Protein 1YZ2 (pdb70)

Secondary structure (DSSP, 8-state):
---TTS---SSS---TTS--SSS---

Structure (mmCIF, N/CA/C/O backbone):
data_1YZ2
#
_entry.id   1YZ2
#
loop_
_atom_site.group_PDB
_atom_site.id
_atom_site.type_symbol
_atom_site.label_atom_id
_atom_site.label_alt_id
_atom_site.label_comp_id
_atom_site.label_asym_id
_atom_site.label_entity_id
_atom_site.label_seq_id
_atom_site.pdbx_PDB_ins_code
_atom_site.Cartn_x
_atom_site.Cartn_y
_atom_site.Cartn_z
_atom_site.occupancy
_atom_site.B_iso_or_equiv
_atom_site.auth_seq_id
_atom_site.auth_comp_id
_atom_site.auth_asym_id
_atom_site.auth_atom_id
_atom_site.pdbx_PDB_model_num
ATOM 1 N N . CYS A 1 1 ? -5.620 -4.996 -3.459 1.00 1.63 1 CYS A N 1
ATOM 2 C CA . CYS A 1 1 ? -4.602 -5.974 -2.954 1.00 1.14 1 CYS A CA 1
ATOM 3 C C . CYS A 1 1 ? -3.330 -5.855 -3.791 1.00 1.14 1 CYS A C 1
ATOM 4 O O . CYS A 1 1 ? -3.390 -5.759 -5.000 1.00 1.37 1 CYS A O 1
ATOM 13 N N . LYS A 1 2 ? -2.187 -5.842 -3.162 1.00 0.97 2 LYS A N 1
ATOM 14 C CA . LYS A 1 2 ? -0.915 -5.706 -3.931 1.00 1.09 2 LYS A CA 1
ATOM 15 C C . LYS A 1 2 ? 0.248 -6.369 -3.184 1.00 1.10 2 LYS A C 1
ATOM 16 O O . LYS A 1 2 ? 0.230 -6.501 -1.976 1.00 1.21 2 LYS A O 1
ATOM 35 N N . GLN A 1 3 ? 1.262 -6.780 -3.899 1.00 1.17 3 GLN A N 1
ATOM 36 C CA . GLN A 1 3 ? 2.436 -7.433 -3.241 1.00 1.23 3 GLN A CA 1
ATOM 37 C C . GLN A 1 3 ? 3.328 -6.386 -2.574 1.00 1.12 3 GLN A C 1
ATOM 38 O O . GLN A 1 3 ? 3.370 -5.238 -2.984 1.00 1.06 3 GLN A O 1
ATOM 52 N N . ALA A 1 4 ? 4.048 -6.770 -1.557 1.00 1.15 4 ALA A N 1
ATOM 53 C CA . ALA A 1 4 ? 4.947 -5.799 -0.871 1.00 1.12 4 ALA A CA 1
ATOM 54 C C . ALA A 1 4 ? 5.959 -5.232 -1.874 1.00 1.20 4 ALA A C 1
ATOM 55 O O . ALA A 1 4 ? 6.674 -5.960 -2.538 1.00 1.40 4 ALA A O 1
ATOM 62 N N . GLY A 1 5 ? 5.998 -3.933 -1.999 1.00 1.06 5 GLY A N 1
ATOM 63 C CA . GLY A 1 5 ? 6.928 -3.291 -2.975 1.00 1.13 5 GLY A CA 1
ATOM 64 C C . GLY A 1 5 ? 6.109 -2.632 -4.088 1.00 1.05 5 GLY A C 1
ATOM 65 O O . GLY A 1 5 ? 6.541 -1.671 -4.694 1.00 1.06 5 GLY A O 1
ATOM 69 N N . GLU A 1 6 ? 4.931 -3.144 -4.366 1.00 1.04 6 GLU A N 1
ATOM 70 C CA . GLU A 1 6 ? 4.084 -2.552 -5.442 1.00 1.05 6 GLU A CA 1
ATOM 71 C C . GLU A 1 6 ? 3.736 -1.089 -5.120 1.00 0.86 6 GLU A C 1
ATOM 72 O O . GLU A 1 6 ? 3.731 -0.673 -3.973 1.00 0.78 6 GLU A O 1
ATOM 84 N N . SER A 1 7 ? 3.442 -0.314 -6.134 1.00 0.88 7 SER A N 1
ATOM 85 C CA . SER A 1 7 ? 3.091 1.133 -5.933 1.00 0.76 7 SER A CA 1
ATOM 86 C C . SER A 1 7 ? 1.926 1.306 -4.949 1.00 0.66 7 SER A C 1
ATOM 87 O O . SER A 1 7 ? 1.143 0.401 -4.720 1.00 0.75 7 SER A O 1
ATOM 95 N N . CYS A 1 8 ? 1.805 2.473 -4.367 1.00 0.55 8 CYS A N 1
ATOM 96 C CA . CYS A 1 8 ? 0.697 2.716 -3.394 1.00 0.53 8 CYS A CA 1
ATOM 97 C C . CYS A 1 8 ? 0.669 4.182 -2.952 1.00 0.56 8 CYS A C 1
ATOM 98 O O . CYS A 1 8 ? 1.682 4.858 -2.943 1.00 0.56 8 CYS A O 1
ATOM 105 N N . ASP A 1 9 ? -0.480 4.669 -2.575 1.00 0.72 9 ASP A N 1
ATOM 106 C CA . ASP A 1 9 ? -0.587 6.084 -2.116 1.00 0.87 9 ASP A CA 1
ATOM 107 C C . ASP A 1 9 ? -0.798 6.115 -0.592 1.00 0.88 9 ASP A C 1
ATOM 108 O O . ASP A 1 9 ? -0.899 5.088 0.052 1.00 0.83 9 ASP A O 1
ATOM 117 N N . ILE A 1 10 ? -0.874 7.284 -0.011 1.00 1.03 10 ILE A N 1
ATOM 118 C CA . ILE A 1 10 ? -1.091 7.370 1.471 1.00 1.11 10 ILE A CA 1
ATOM 119 C C . ILE A 1 10 ? -2.570 7.101 1.773 1.00 1.21 10 ILE A C 1
ATOM 120 O O . ILE A 1 10 ? -2.929 6.087 2.343 1.00 1.17 10 ILE A O 1
ATOM 136 N N . PHE A 1 11 ? -3.426 8.000 1.362 1.00 1.38 11 PHE A N 1
ATOM 137 C CA . PHE A 1 11 ? -4.900 7.820 1.574 1.00 1.50 11 PHE A CA 1
ATOM 138 C C . PHE A 1 11 ? -5.385 6.592 0.791 1.00 1.37 11 PHE A C 1
ATOM 139 O O . PHE A 1 11 ? -6.231 5.842 1.240 1.00 1.39 11 PHE A O 1
ATOM 156 N N . SER A 1 12 ? -4.840 6.394 -0.377 1.00 1.28 12 SER A N 1
ATOM 157 C CA . SER A 1 12 ? -5.230 5.233 -1.230 1.00 1.21 12 SER A CA 1
ATOM 158 C C . SER A 1 12 ? -4.232 4.082 -1.027 1.00 0.97 12 SER A C 1
ATOM 159 O O . SER A 1 12 ? -3.176 4.032 -1.633 1.00 0.94 12 SER A O 1
ATOM 167 N N . GLN A 1 13 ? -4.558 3.160 -0.158 1.00 0.83 13 GLN A N 1
ATOM 168 C CA . GLN A 1 13 ? -3.630 2.012 0.113 1.00 0.61 13 GLN A CA 1
ATOM 169 C C . GLN A 1 13 ? -3.876 0.874 -0.891 1.00 0.61 13 GLN A C 1
ATOM 170 O O . GLN A 1 13 ? -5.004 0.571 -1.230 1.00 0.78 13 GLN A O 1
ATOM 184 N N . ASN A 1 14 ? -2.832 0.229 -1.361 1.00 0.50 14 ASN A N 1
ATOM 185 C CA . ASN A 1 14 ? -3.019 -0.896 -2.331 1.00 0.64 14 ASN A CA 1
ATOM 186 C C . ASN A 1 14 ? -2.961 -2.247 -1.592 1.00 0.60 14 ASN A C 1
ATOM 187 O O . ASN A 1 14 ? -3.356 -3.271 -2.120 1.00 0.79 14 ASN A O 1
ATOM 198 N N . CYS A 1 15 ? -2.483 -2.246 -0.366 1.00 0.40 15 CYS A N 1
ATOM 199 C CA . CYS A 1 15 ? -2.401 -3.513 0.427 1.00 0.37 15 CYS A CA 1
ATOM 200 C C . CYS A 1 15 ? -3.706 -3.723 1.214 1.00 0.37 15 CYS A C 1
ATOM 201 O O . CYS A 1 15 ? -3.961 -3.031 2.182 1.00 0.39 15 CYS A O 1
ATOM 208 N N . CYS A 1 16 ? -4.523 -4.676 0.817 1.00 0.51 16 CYS A N 1
ATOM 209 C CA . CYS A 1 16 ? -5.812 -4.934 1.545 1.00 0.60 16 CYS A CA 1
ATOM 210 C C . CYS A 1 16 ? -5.555 -5.103 3.038 1.00 0.48 16 CYS A C 1
ATOM 211 O O . CYS A 1 16 ? -6.268 -4.572 3.863 1.00 0.66 16 CYS A O 1
ATOM 218 N N . VAL A 1 17 ? -4.527 -5.825 3.381 1.00 0.33 17 VAL A N 1
ATOM 219 C CA . VAL A 1 17 ? -4.199 -6.023 4.828 1.00 0.40 17 VAL A CA 1
ATOM 220 C C . VAL A 1 17 ? -2.724 -5.681 5.084 1.00 0.46 17 VAL A C 1
ATOM 221 O O . VAL A 1 17 ? -2.000 -6.431 5.713 1.00 0.60 17 VAL A O 1
ATOM 234 N N . GLY A 1 18 ? -2.276 -4.547 4.605 1.00 0.48 18 GLY A N 1
ATOM 235 C CA . GLY A 1 18 ? -0.845 -4.158 4.825 1.00 0.67 18 GLY A CA 1
ATOM 236 C C . GLY A 1 18 ? -0.721 -2.638 4.943 1.00 0.71 18 GLY A C 1
ATOM 237 O O . GLY A 1 18 ? -1.231 -1.904 4.119 1.00 0.71 18 GLY A O 1
ATOM 241 N N . THR A 1 19 ? -0.036 -2.162 5.954 1.00 0.85 19 THR A N 1
ATOM 242 C CA . THR A 1 19 ? 0.146 -0.682 6.134 1.00 0.95 19 THR A CA 1
ATOM 243 C C . THR A 1 19 ? 0.748 -0.076 4.863 1.00 0.77 19 THR A C 1
ATOM 244 O O . THR A 1 19 ? 1.772 -0.522 4.383 1.00 0.80 19 THR A O 1
ATOM 255 N N . CYS A 1 20 ? 0.108 0.915 4.293 1.00 0.69 20 CYS A N 1
ATOM 256 C CA . CYS A 1 20 ? 0.644 1.511 3.028 1.00 0.52 20 CYS A CA 1
ATOM 257 C C . CYS A 1 20 ? 0.953 3.012 3.156 1.00 0.65 20 CYS A C 1
ATOM 258 O O . CYS A 1 20 ? 1.090 3.683 2.154 1.00 0.62 20 CYS A O 1
ATOM 265 N N . ALA A 1 21 ? 1.064 3.537 4.364 1.00 0.84 21 ALA A N 1
ATOM 266 C CA . ALA A 1 21 ? 1.360 5.011 4.565 1.00 0.99 21 ALA A CA 1
ATOM 267 C C . ALA A 1 21 ? 2.102 5.620 3.357 1.00 0.92 21 ALA A C 1
ATOM 268 O O . ALA A 1 21 ? 1.619 6.538 2.723 1.00 0.96 21 ALA A O 1
ATOM 275 N N . PHE A 1 22 ? 3.259 5.099 3.034 1.00 0.84 22 PHE A N 1
ATOM 276 C CA . PHE A 1 22 ? 4.029 5.619 1.857 1.00 0.77 22 PHE A CA 1
ATOM 277 C C . PHE A 1 22 ? 4.608 4.454 1.030 1.00 0.57 22 PHE A C 1
ATOM 278 O O . PHE A 1 22 ? 5.456 4.649 0.181 1.00 0.54 22 PHE A O 1
ATOM 295 N N . ILE A 1 23 ? 4.144 3.242 1.270 1.00 0.52 23 ILE A N 1
ATOM 296 C CA . ILE A 1 23 ? 4.652 2.045 0.503 1.00 0.45 23 ILE A CA 1
ATOM 297 C C . ILE A 1 23 ? 3.778 0.821 0.814 1.00 0.43 23 ILE A C 1
ATOM 298 O O . ILE A 1 23 ? 3.290 0.670 1.915 1.00 0.53 23 ILE A O 1
ATOM 314 N N . CYS A 1 24 ? 3.581 -0.053 -0.143 1.00 0.42 24 CYS A N 1
ATOM 315 C CA . CYS A 1 24 ? 2.725 -1.265 0.107 1.00 0.47 24 CYS A CA 1
ATOM 316 C C . CYS A 1 24 ? 3.578 -2.485 0.486 1.00 0.64 24 CYS A C 1
ATOM 317 O O . CYS A 1 24 ? 4.506 -2.846 -0.216 1.00 0.75 24 CYS A O 1
ATOM 324 N N . ILE A 1 25 ? 3.259 -3.125 1.590 1.00 0.68 25 ILE A N 1
ATOM 325 C CA . ILE A 1 25 ? 4.035 -4.332 2.030 1.00 0.86 25 ILE A CA 1
ATOM 326 C C . ILE A 1 25 ? 3.088 -5.543 2.212 1.00 0.83 25 ILE A C 1
ATOM 327 O O . ILE A 1 25 ? 3.030 -6.152 3.264 1.00 0.91 25 ILE A O 1
ATOM 343 N N . GLU A 1 26 ? 2.347 -5.891 1.189 1.00 0.80 26 GLU A N 1
ATOM 344 C CA . GLU A 1 26 ? 1.405 -7.053 1.291 1.00 0.80 26 GLU A CA 1
ATOM 345 C C . GLU A 1 26 ? 1.731 -8.098 0.216 1.00 0.93 26 GLU A C 1
ATOM 346 O O . GLU A 1 26 ? 2.867 -8.553 0.088 1.00 1.20 26 GLU A O 1
ATOM 361 N N . CYS A 1 1 ? -5.295 -3.041 -4.218 1.00 0.40 1 CYS A N 2
ATOM 362 C CA . CYS A 1 1 ? -4.920 -4.282 -3.462 1.00 0.35 1 CYS A CA 2
ATOM 363 C C . CYS A 1 1 ? -3.961 -5.139 -4.297 1.00 0.38 1 CYS A C 2
ATOM 364 O O . CYS A 1 1 ? -4.366 -5.797 -5.237 1.00 0.49 1 CYS A O 2
ATOM 373 N N . LYS A 1 2 ? -2.694 -5.133 -3.961 1.00 0.34 2 LYS A N 2
ATOM 374 C CA . LYS A 1 2 ? -1.702 -5.944 -4.734 1.00 0.39 2 LYS A CA 2
ATOM 375 C C . LYS A 1 2 ? -0.647 -6.553 -3.798 1.00 0.38 2 LYS A C 2
ATOM 376 O O . LYS A 1 2 ? -0.857 -6.674 -2.607 1.00 0.41 2 LYS A O 2
ATOM 395 N N . GLN A 1 3 ? 0.475 -6.955 -4.335 1.00 0.40 3 GLN A N 2
ATOM 396 C CA . GLN A 1 3 ? 1.541 -7.578 -3.486 1.00 0.42 3 GLN A CA 2
ATOM 397 C C . GLN A 1 3 ? 2.354 -6.518 -2.721 1.00 0.36 3 GLN A C 2
ATOM 398 O O . GLN A 1 3 ? 2.468 -5.375 -3.133 1.00 0.33 3 GLN A O 2
ATOM 412 N N . ALA A 1 4 ? 2.922 -6.903 -1.604 1.00 0.41 4 ALA A N 2
ATOM 413 C CA . ALA A 1 4 ? 3.737 -5.949 -0.785 1.00 0.41 4 ALA A CA 2
ATOM 414 C C . ALA A 1 4 ? 4.932 -5.413 -1.589 1.00 0.42 4 ALA A C 2
ATOM 415 O O . ALA A 1 4 ? 5.550 -6.130 -2.355 1.00 0.49 4 ALA A O 2
ATOM 422 N N . GLY A 1 5 ? 5.266 -4.157 -1.408 1.00 0.41 5 GLY A N 2
ATOM 423 C CA . GLY A 1 5 ? 6.428 -3.564 -2.149 1.00 0.44 5 GLY A CA 2
ATOM 424 C C . GLY A 1 5 ? 5.972 -2.928 -3.471 1.00 0.36 5 GLY A C 2
ATOM 425 O O . GLY A 1 5 ? 6.717 -2.192 -4.090 1.00 0.42 5 GLY A O 2
ATOM 429 N N . GLU A 1 6 ? 4.765 -3.200 -3.916 1.00 0.30 6 GLU A N 2
ATOM 430 C CA . GLU A 1 6 ? 4.284 -2.602 -5.196 1.00 0.27 6 GLU A CA 2
ATOM 431 C C . GLU A 1 6 ? 3.963 -1.108 -5.014 1.00 0.22 6 GLU A C 2
ATOM 432 O O . GLU A 1 6 ? 4.124 -0.551 -3.941 1.00 0.30 6 GLU A O 2
ATOM 444 N N . SER A 1 7 ? 3.505 -0.458 -6.056 1.00 0.23 7 SER A N 2
ATOM 445 C CA . SER A 1 7 ? 3.169 1.001 -5.954 1.00 0.23 7 SER A CA 2
ATOM 446 C C . SER A 1 7 ? 1.981 1.217 -5.008 1.00 0.22 7 SER A C 2
ATOM 447 O O . SER A 1 7 ? 1.125 0.362 -4.862 1.00 0.30 7 SER A O 2
ATOM 455 N N . CYS A 1 8 ? 1.918 2.356 -4.364 1.00 0.24 8 CYS A N 2
ATOM 456 C CA . CYS A 1 8 ? 0.782 2.627 -3.424 1.00 0.26 8 CYS A CA 2
ATOM 457 C C . CYS A 1 8 ? 0.784 4.090 -2.971 1.00 0.29 8 CYS A C 2
ATOM 458 O O . CYS A 1 8 ? 1.807 4.749 -2.966 1.00 0.38 8 CYS A O 2
ATOM 465 N N . ASP A 1 9 ? -0.356 4.593 -2.582 1.00 0.31 9 ASP A N 2
ATOM 466 C CA . ASP A 1 9 ? -0.442 6.008 -2.120 1.00 0.38 9 ASP A CA 2
ATOM 467 C C . ASP A 1 9 ? -0.734 6.048 -0.608 1.00 0.37 9 ASP A C 2
ATOM 468 O O . ASP A 1 9 ? -0.721 5.034 0.066 1.00 0.37 9 ASP A O 2
ATOM 477 N N . ILE A 1 10 ? -1.012 7.211 -0.078 1.00 0.43 10 ILE A N 2
ATOM 478 C CA . ILE A 1 10 ? -1.322 7.313 1.385 1.00 0.45 10 ILE A CA 2
ATOM 479 C C . ILE A 1 10 ? -2.806 6.986 1.596 1.00 0.43 10 ILE A C 2
ATOM 480 O O . ILE A 1 10 ? -3.156 5.939 2.110 1.00 0.44 10 ILE A O 2
ATOM 496 N N . PHE A 1 11 ? -3.675 7.863 1.162 1.00 0.46 11 PHE A N 2
ATOM 497 C CA . PHE A 1 11 ? -5.152 7.614 1.281 1.00 0.51 11 PHE A CA 2
ATOM 498 C C . PHE A 1 11 ? -5.520 6.349 0.493 1.00 0.46 11 PHE A C 2
ATOM 499 O O . PHE A 1 11 ? -6.363 5.569 0.890 1.00 0.51 11 PHE A O 2
ATOM 516 N N . SER A 1 12 ? -4.871 6.155 -0.624 1.00 0.42 12 SER A N 2
ATOM 517 C CA . SER A 1 12 ? -5.131 4.957 -1.479 1.00 0.40 12 SER A CA 2
ATOM 518 C C . SER A 1 12 ? -4.087 3.873 -1.166 1.00 0.30 12 SER A C 2
ATOM 519 O O . SER A 1 12 ? -2.939 3.971 -1.557 1.00 0.38 12 SER A O 2
ATOM 527 N N . GLN A 1 13 ? -4.468 2.852 -0.438 1.00 0.26 13 GLN A N 2
ATOM 528 C CA . GLN A 1 13 ? -3.485 1.775 -0.073 1.00 0.23 13 GLN A CA 2
ATOM 529 C C . GLN A 1 13 ? -3.623 0.558 -1.005 1.00 0.22 13 GLN A C 2
ATOM 530 O O . GLN A 1 13 ? -4.711 0.201 -1.416 1.00 0.32 13 GLN A O 2
ATOM 544 N N . ASN A 1 14 ? -2.529 -0.094 -1.327 1.00 0.20 14 ASN A N 2
ATOM 545 C CA . ASN A 1 14 ? -2.606 -1.292 -2.214 1.00 0.23 14 ASN A CA 2
ATOM 546 C C . ASN A 1 14 ? -2.333 -2.580 -1.415 1.00 0.22 14 ASN A C 2
ATOM 547 O O . ASN A 1 14 ? -2.440 -3.669 -1.942 1.00 0.35 14 ASN A O 2
ATOM 558 N N . CYS A 1 15 ? -1.992 -2.468 -0.153 1.00 0.22 15 CYS A N 2
ATOM 559 C CA . CYS A 1 15 ? -1.726 -3.697 0.665 1.00 0.25 15 CYS A CA 2
ATOM 560 C C . CYS A 1 15 ? -3.029 -4.164 1.327 1.00 0.27 15 CYS A C 2
ATOM 561 O O . CYS A 1 15 ? -3.473 -3.587 2.302 1.00 0.31 15 CYS A O 2
ATOM 568 N N . CYS A 1 16 ? -3.640 -5.208 0.808 1.00 0.32 16 CYS A N 2
ATOM 569 C CA . CYS A 1 16 ? -4.922 -5.719 1.402 1.00 0.39 16 CYS A CA 2
ATOM 570 C C . CYS A 1 16 ? -4.781 -5.907 2.914 1.00 0.43 16 CYS A C 2
ATOM 571 O O . CYS A 1 16 ? -5.729 -5.749 3.655 1.00 0.49 16 CYS A O 2
ATOM 578 N N . VAL A 1 17 ? -3.602 -6.235 3.373 1.00 0.45 17 VAL A N 2
ATOM 579 C CA . VAL A 1 17 ? -3.396 -6.426 4.846 1.00 0.53 17 VAL A CA 2
ATOM 580 C C . VAL A 1 17 ? -2.032 -5.871 5.280 1.00 0.50 17 VAL A C 2
ATOM 581 O O . VAL A 1 17 ? -1.275 -6.525 5.971 1.00 0.57 17 VAL A O 2
ATOM 594 N N . GLY A 1 18 ? -1.716 -4.664 4.882 1.00 0.42 18 GLY A N 2
ATOM 595 C CA . GLY A 1 18 ? -0.397 -4.070 5.278 1.00 0.43 18 GLY A CA 2
ATOM 596 C C . GLY A 1 18 ? -0.470 -2.542 5.277 1.00 0.41 18 GLY A C 2
ATOM 597 O O . GLY A 1 18 ? -1.175 -1.946 4.485 1.00 0.43 18 GLY A O 2
ATOM 601 N N . THR A 1 19 ? 0.262 -1.903 6.157 1.00 0.46 19 THR A N 2
ATOM 602 C CA . THR A 1 19 ? 0.251 -0.404 6.212 1.00 0.47 19 THR A CA 2
ATOM 603 C C . THR A 1 19 ? 0.832 0.169 4.914 1.00 0.42 19 THR A C 2
ATOM 604 O O . THR A 1 19 ? 1.872 -0.256 4.448 1.00 0.54 19 THR A O 2
ATOM 615 N N . CYS A 1 20 ? 0.163 1.122 4.318 1.00 0.38 20 CYS A N 2
ATOM 616 C CA . CYS A 1 20 ? 0.679 1.707 3.038 1.00 0.36 20 CYS A CA 2
ATOM 617 C C . CYS A 1 20 ? 0.987 3.209 3.169 1.00 0.41 20 CYS A C 2
ATOM 618 O O . CYS A 1 20 ? 1.237 3.857 2.174 1.00 0.43 20 CYS A O 2
ATOM 625 N N . ALA A 1 21 ? 0.969 3.756 4.377 1.00 0.48 21 ALA A N 2
ATOM 626 C CA . ALA A 1 21 ? 1.252 5.231 4.596 1.00 0.56 21 ALA A CA 2
ATOM 627 C C . ALA A 1 21 ? 1.995 5.866 3.406 1.00 0.52 21 ALA A C 2
ATOM 628 O O . ALA A 1 21 ? 1.482 6.747 2.743 1.00 0.55 21 ALA A O 2
ATOM 635 N N . PHE A 1 22 ? 3.191 5.414 3.135 1.00 0.51 22 PHE A N 2
ATOM 636 C CA . PHE A 1 22 ? 3.971 5.961 1.981 1.00 0.52 22 PHE A CA 2
ATOM 637 C C . PHE A 1 22 ? 4.523 4.817 1.104 1.00 0.44 22 PHE A C 2
ATOM 638 O O . PHE A 1 22 ? 5.239 5.048 0.150 1.00 0.45 22 PHE A O 2
ATOM 655 N N . ILE A 1 23 ? 4.184 3.587 1.422 1.00 0.42 23 ILE A N 2
ATOM 656 C CA . ILE A 1 23 ? 4.671 2.412 0.617 1.00 0.36 23 ILE A CA 2
ATOM 657 C C . ILE A 1 23 ? 3.838 1.181 0.979 1.00 0.35 23 ILE A C 2
ATOM 658 O O . ILE A 1 23 ? 3.445 1.008 2.116 1.00 0.42 23 ILE A O 2
ATOM 674 N N . CYS A 1 24 ? 3.563 0.323 0.032 1.00 0.30 24 CYS A N 2
ATOM 675 C CA . CYS A 1 24 ? 2.744 -0.895 0.341 1.00 0.30 24 CYS A CA 2
ATOM 676 C C . CYS A 1 24 ? 3.590 -1.959 1.055 1.00 0.41 24 CYS A C 2
ATOM 677 O O . CYS A 1 24 ? 4.169 -2.831 0.432 1.00 0.45 24 CYS A O 2
ATOM 684 N N . ILE A 1 25 ? 3.647 -1.895 2.365 1.00 0.54 25 ILE A N 2
ATOM 685 C CA . ILE A 1 25 ? 4.438 -2.900 3.145 1.00 0.68 25 ILE A CA 2
ATOM 686 C C . ILE A 1 25 ? 3.485 -3.879 3.852 1.00 0.59 25 ILE A C 2
ATOM 687 O O . ILE A 1 25 ? 2.725 -3.501 4.727 1.00 0.58 25 ILE A O 2
ATOM 703 N N . GLU A 1 26 ? 3.522 -5.131 3.479 1.00 0.60 26 GLU A N 2
ATOM 704 C CA . GLU A 1 26 ? 2.622 -6.141 4.123 1.00 0.56 26 GLU A CA 2
ATOM 705 C C . GLU A 1 26 ? 3.440 -7.180 4.902 1.00 0.71 26 GLU A C 2
ATOM 706 O O . GLU A 1 26 ? 4.663 -7.246 4.791 1.00 1.25 26 GLU A O 2
ATOM 721 N N . CYS A 1 1 ? -5.961 -3.381 -3.977 1.00 0.97 1 CYS A N 3
ATOM 722 C CA . CYS A 1 1 ? -4.979 -4.352 -3.396 1.00 0.88 1 CYS A CA 3
ATOM 723 C C . CYS A 1 1 ? -3.779 -4.516 -4.334 1.00 0.74 1 CYS A C 3
ATOM 724 O O . CYS A 1 1 ? -3.940 -4.789 -5.507 1.00 0.83 1 CYS A O 3
ATOM 733 N N . LYS A 1 2 ? -2.582 -4.354 -3.829 1.00 0.58 2 LYS A N 3
ATOM 734 C CA . LYS A 1 2 ? -1.368 -4.505 -4.693 1.00 0.46 2 LYS A CA 3
ATOM 735 C C . LYS A 1 2 ? -0.352 -5.437 -4.019 1.00 0.43 2 LYS A C 3
ATOM 736 O O . LYS A 1 2 ? -0.536 -5.857 -2.892 1.00 0.56 2 LYS A O 3
ATOM 755 N N . GLN A 1 3 ? 0.716 -5.765 -4.698 1.00 0.39 3 GLN A N 3
ATOM 756 C CA . GLN A 1 3 ? 1.737 -6.674 -4.088 1.00 0.47 3 GLN A CA 3
ATOM 757 C C . GLN A 1 3 ? 2.646 -5.899 -3.123 1.00 0.47 3 GLN A C 3
ATOM 758 O O . GLN A 1 3 ? 2.879 -4.711 -3.283 1.00 0.44 3 GLN A O 3
ATOM 772 N N . ALA A 1 4 ? 3.167 -6.565 -2.124 1.00 0.63 4 ALA A N 3
ATOM 773 C CA . ALA A 1 4 ? 4.070 -5.878 -1.149 1.00 0.73 4 ALA A CA 3
ATOM 774 C C . ALA A 1 4 ? 5.279 -5.284 -1.882 1.00 0.76 4 ALA A C 3
ATOM 775 O O . ALA A 1 4 ? 5.965 -5.968 -2.618 1.00 0.85 4 ALA A O 3
ATOM 782 N N . GLY A 1 5 ? 5.538 -4.016 -1.692 1.00 0.76 5 GLY A N 3
ATOM 783 C CA . GLY A 1 5 ? 6.699 -3.370 -2.384 1.00 0.89 5 GLY A CA 3
ATOM 784 C C . GLY A 1 5 ? 6.402 -3.169 -3.879 1.00 0.80 5 GLY A C 3
ATOM 785 O O . GLY A 1 5 ? 7.271 -2.783 -4.635 1.00 0.91 5 GLY A O 3
ATOM 789 N N . GLU A 1 6 ? 5.190 -3.422 -4.315 1.00 0.66 6 GLU A N 3
ATOM 790 C CA . GLU A 1 6 ? 4.857 -3.245 -5.754 1.00 0.61 6 GLU A CA 3
ATOM 791 C C . GLU A 1 6 ? 4.459 -1.791 -6.031 1.00 0.70 6 GLU A C 3
ATOM 792 O O . GLU A 1 6 ? 5.118 -1.090 -6.779 1.00 0.93 6 GLU A O 3
ATOM 804 N N . SER A 1 7 ? 3.392 -1.329 -5.428 1.00 0.57 7 SER A N 3
ATOM 805 C CA . SER A 1 7 ? 2.945 0.089 -5.644 1.00 0.70 7 SER A CA 3
ATOM 806 C C . SER A 1 7 ? 1.781 0.439 -4.705 1.00 0.59 7 SER A C 3
ATOM 807 O O . SER A 1 7 ? 0.935 -0.387 -4.414 1.00 0.62 7 SER A O 3
ATOM 815 N N . CYS A 1 8 ? 1.732 1.661 -4.234 1.00 0.53 8 CYS A N 3
ATOM 816 C CA . CYS A 1 8 ? 0.624 2.084 -3.313 1.00 0.45 8 CYS A CA 3
ATOM 817 C C . CYS A 1 8 ? 0.697 3.592 -3.053 1.00 0.44 8 CYS A C 3
ATOM 818 O O . CYS A 1 8 ? 1.750 4.192 -3.153 1.00 0.52 8 CYS A O 3
ATOM 825 N N . ASP A 1 9 ? -0.407 4.201 -2.713 1.00 0.45 9 ASP A N 3
ATOM 826 C CA . ASP A 1 9 ? -0.402 5.670 -2.443 1.00 0.52 9 ASP A CA 3
ATOM 827 C C . ASP A 1 9 ? -0.630 5.936 -0.946 1.00 0.50 9 ASP A C 3
ATOM 828 O O . ASP A 1 9 ? -0.772 5.020 -0.155 1.00 0.57 9 ASP A O 3
ATOM 837 N N . ILE A 1 10 ? -0.680 7.183 -0.556 1.00 0.51 10 ILE A N 3
ATOM 838 C CA . ILE A 1 10 ? -0.915 7.515 0.888 1.00 0.52 10 ILE A CA 3
ATOM 839 C C . ILE A 1 10 ? -2.412 7.382 1.193 1.00 0.53 10 ILE A C 3
ATOM 840 O O . ILE A 1 10 ? -2.834 6.530 1.951 1.00 0.51 10 ILE A O 3
ATOM 856 N N . PHE A 1 11 ? -3.209 8.207 0.573 1.00 0.66 11 PHE A N 3
ATOM 857 C CA . PHE A 1 11 ? -4.697 8.142 0.765 1.00 0.74 11 PHE A CA 3
ATOM 858 C C . PHE A 1 11 ? -5.229 6.838 0.153 1.00 0.70 11 PHE A C 3
ATOM 859 O O . PHE A 1 11 ? -6.121 6.201 0.679 1.00 0.78 11 PHE A O 3
ATOM 876 N N . SER A 1 12 ? -4.667 6.449 -0.959 1.00 0.64 12 SER A N 3
ATOM 877 C CA . SER A 1 12 ? -5.093 5.194 -1.646 1.00 0.65 12 SER A CA 3
ATOM 878 C C . SER A 1 12 ? -4.188 4.030 -1.207 1.00 0.54 12 SER A C 3
ATOM 879 O O . SER A 1 12 ? -3.165 3.751 -1.809 1.00 0.59 12 SER A O 3
ATOM 887 N N . GLN A 1 13 ? -4.558 3.357 -0.148 1.00 0.49 13 GLN A N 3
ATOM 888 C CA . GLN A 1 13 ? -3.725 2.212 0.357 1.00 0.43 13 GLN A CA 3
ATOM 889 C C . GLN A 1 13 ? -4.094 0.922 -0.398 1.00 0.46 13 GLN A C 3
ATOM 890 O O . GLN A 1 13 ? -5.254 0.663 -0.664 1.00 0.59 13 GLN A O 3
ATOM 904 N N . ASN A 1 14 ? -3.121 0.114 -0.757 1.00 0.45 14 ASN A N 3
ATOM 905 C CA . ASN A 1 14 ? -3.436 -1.142 -1.509 1.00 0.54 14 ASN A CA 3
ATOM 906 C C . ASN A 1 14 ? -2.826 -2.392 -0.838 1.00 0.52 14 ASN A C 3
ATOM 907 O O . ASN A 1 14 ? -2.768 -3.449 -1.438 1.00 0.63 14 ASN A O 3
ATOM 918 N N . CYS A 1 15 ? -2.399 -2.296 0.400 1.00 0.53 15 CYS A N 3
ATOM 919 C CA . CYS A 1 15 ? -1.827 -3.513 1.088 1.00 0.60 15 CYS A CA 3
ATOM 920 C C . CYS A 1 15 ? -2.986 -4.415 1.543 1.00 0.79 15 CYS A C 3
ATOM 921 O O . CYS A 1 15 ? -3.665 -4.111 2.506 1.00 0.90 15 CYS A O 3
ATOM 928 N N . CYS A 1 16 ? -3.221 -5.515 0.855 1.00 0.86 16 CYS A N 3
ATOM 929 C CA . CYS A 1 16 ? -4.353 -6.437 1.224 1.00 1.07 16 CYS A CA 3
ATOM 930 C C . CYS A 1 16 ? -4.377 -6.711 2.725 1.00 1.20 16 CYS A C 3
ATOM 931 O O . CYS A 1 16 ? -5.426 -6.784 3.334 1.00 1.35 16 CYS A O 3
ATOM 938 N N . VAL A 1 17 ? -3.230 -6.851 3.319 1.00 1.18 17 VAL A N 3
ATOM 939 C CA . VAL A 1 17 ? -3.166 -7.112 4.794 1.00 1.33 17 VAL A CA 3
ATOM 940 C C . VAL A 1 17 ? -1.991 -6.350 5.417 1.00 1.25 17 VAL A C 3
ATOM 941 O O . VAL A 1 17 ? -1.179 -6.913 6.129 1.00 1.37 17 VAL A O 3
ATOM 954 N N . GLY A 1 18 ? -1.889 -5.069 5.153 1.00 1.08 18 GLY A N 3
ATOM 955 C CA . GLY A 1 18 ? -0.755 -4.282 5.735 1.00 1.02 18 GLY A CA 3
ATOM 956 C C . GLY A 1 18 ? -1.016 -2.775 5.629 1.00 0.85 18 GLY A C 3
ATOM 957 O O . GLY A 1 18 ? -1.913 -2.332 4.937 1.00 0.81 18 GLY A O 3
ATOM 961 N N . THR A 1 19 ? -0.220 -1.985 6.306 1.00 0.84 19 THR A N 3
ATOM 962 C CA . THR A 1 19 ? -0.392 -0.493 6.249 1.00 0.68 19 THR A CA 3
ATOM 963 C C . THR A 1 19 ? 0.258 0.068 4.975 1.00 0.53 19 THR A C 3
ATOM 964 O O . THR A 1 19 ? 1.082 -0.579 4.356 1.00 0.66 19 THR A O 3
ATOM 975 N N . CYS A 1 20 ? -0.115 1.256 4.565 1.00 0.35 20 CYS A N 3
ATOM 976 C CA . CYS A 1 20 ? 0.483 1.827 3.311 1.00 0.25 20 CYS A CA 3
ATOM 977 C C . CYS A 1 20 ? 0.823 3.325 3.441 1.00 0.23 20 CYS A C 3
ATOM 978 O O . CYS A 1 20 ? 0.964 3.990 2.437 1.00 0.30 20 CYS A O 3
ATOM 985 N N . ALA A 1 21 ? 0.959 3.850 4.651 1.00 0.27 21 ALA A N 3
ATOM 986 C CA . ALA A 1 21 ? 1.287 5.317 4.851 1.00 0.37 21 ALA A CA 3
ATOM 987 C C . ALA A 1 21 ? 1.938 5.933 3.598 1.00 0.46 21 ALA A C 3
ATOM 988 O O . ALA A 1 21 ? 1.393 6.827 2.981 1.00 0.57 21 ALA A O 3
ATOM 995 N N . PHE A 1 22 ? 3.087 5.439 3.215 1.00 0.51 22 PHE A N 3
ATOM 996 C CA . PHE A 1 22 ? 3.774 5.957 1.988 1.00 0.68 22 PHE A CA 3
ATOM 997 C C . PHE A 1 22 ? 4.324 4.790 1.141 1.00 0.75 22 PHE A C 3
ATOM 998 O O . PHE A 1 22 ? 5.078 4.993 0.211 1.00 0.99 22 PHE A O 3
ATOM 1015 N N . ILE A 1 23 ? 3.946 3.569 1.462 1.00 0.61 23 ILE A N 3
ATOM 1016 C CA . ILE A 1 23 ? 4.437 2.366 0.694 1.00 0.72 23 ILE A CA 3
ATOM 1017 C C . ILE A 1 23 ? 3.655 1.122 1.148 1.00 0.58 23 ILE A C 3
ATOM 1018 O O . ILE A 1 23 ? 3.269 1.022 2.297 1.00 0.55 23 ILE A O 3
ATOM 1034 N N . CYS A 1 24 ? 3.422 0.169 0.274 1.00 0.56 24 CYS A N 3
ATOM 1035 C CA . CYS A 1 24 ? 2.664 -1.054 0.703 1.00 0.52 24 CYS A CA 3
ATOM 1036 C C . CYS A 1 24 ? 3.626 -2.177 1.101 1.00 0.71 24 CYS A C 3
ATOM 1037 O O . CYS A 1 24 ? 4.258 -2.795 0.263 1.00 0.76 24 CYS A O 3
ATOM 1044 N N . ILE A 1 25 ? 3.731 -2.445 2.379 1.00 0.85 25 ILE A N 3
ATOM 1045 C CA . ILE A 1 25 ? 4.639 -3.535 2.858 1.00 1.06 25 ILE A CA 3
ATOM 1046 C C . ILE A 1 25 ? 3.815 -4.606 3.588 1.00 1.14 25 ILE A C 3
ATOM 1047 O O . ILE A 1 25 ? 3.438 -4.439 4.734 1.00 1.30 25 ILE A O 3
ATOM 1063 N N . GLU A 1 26 ? 3.527 -5.697 2.928 1.00 1.24 26 GLU A N 3
ATOM 1064 C CA . GLU A 1 26 ? 2.722 -6.780 3.574 1.00 1.40 26 GLU A CA 3
ATOM 1065 C C . GLU A 1 26 ? 3.602 -7.626 4.506 1.00 1.67 26 GLU A C 3
ATOM 1066 O O . GLU A 1 26 ? 4.791 -7.826 4.261 1.00 2.30 26 GLU A O 3
ATOM 1081 N N . CYS A 1 1 ? -5.197 -4.086 -4.245 1.00 0.49 1 CYS A N 4
ATOM 1082 C CA . CYS A 1 1 ? -4.522 -5.296 -3.672 1.00 0.40 1 CYS A CA 4
ATOM 1083 C C . CYS A 1 1 ? -3.286 -5.649 -4.504 1.00 0.38 1 CYS A C 4
ATOM 1084 O O . CYS A 1 1 ? -3.294 -5.522 -5.711 1.00 0.45 1 CYS A O 4
ATOM 1093 N N . LYS A 1 2 ? -2.223 -6.083 -3.869 1.00 0.34 2 LYS A N 4
ATOM 1094 C CA . LYS A 1 2 ? -0.979 -6.435 -4.633 1.00 0.34 2 LYS A CA 4
ATOM 1095 C C . LYS A 1 2 ? 0.089 -7.035 -3.706 1.00 0.32 2 LYS A C 4
ATOM 1096 O O . LYS A 1 2 ? -0.145 -7.269 -2.533 1.00 0.37 2 LYS A O 4
ATOM 1115 N N . GLN A 1 3 ? 1.268 -7.271 -4.220 1.00 0.34 3 GLN A N 4
ATOM 1116 C CA . GLN A 1 3 ? 2.365 -7.847 -3.377 1.00 0.37 3 GLN A CA 4
ATOM 1117 C C . GLN A 1 3 ? 3.122 -6.732 -2.631 1.00 0.33 3 GLN A C 4
ATOM 1118 O O . GLN A 1 3 ? 2.943 -5.556 -2.896 1.00 0.35 3 GLN A O 4
ATOM 1132 N N . ALA A 1 4 ? 3.968 -7.087 -1.701 1.00 0.37 4 ALA A N 4
ATOM 1133 C CA . ALA A 1 4 ? 4.733 -6.041 -0.953 1.00 0.39 4 ALA A CA 4
ATOM 1134 C C . ALA A 1 4 ? 5.728 -5.358 -1.901 1.00 0.36 4 ALA A C 4
ATOM 1135 O O . ALA A 1 4 ? 6.406 -6.006 -2.677 1.00 0.41 4 ALA A O 4
ATOM 1142 N N . GLY A 1 5 ? 5.805 -4.054 -1.854 1.00 0.38 5 GLY A N 4
ATOM 1143 C CA . GLY A 1 5 ? 6.742 -3.325 -2.766 1.00 0.39 5 GLY A CA 4
ATOM 1144 C C . GLY A 1 5 ? 5.973 -2.712 -3.943 1.00 0.32 5 GLY A C 4
ATOM 1145 O O . GLY A 1 5 ? 6.469 -1.825 -4.610 1.00 0.38 5 GLY A O 4
ATOM 1149 N N . GLU A 1 6 ? 4.775 -3.181 -4.215 1.00 0.26 6 GLU A N 4
ATOM 1150 C CA . GLU A 1 6 ? 3.988 -2.624 -5.356 1.00 0.23 6 GLU A CA 4
ATOM 1151 C C . GLU A 1 6 ? 3.660 -1.137 -5.128 1.00 0.22 6 GLU A C 4
ATOM 1152 O O . GLU A 1 6 ? 3.855 -0.600 -4.050 1.00 0.30 6 GLU A O 4
ATOM 1164 N N . SER A 1 7 ? 3.158 -0.470 -6.138 1.00 0.22 7 SER A N 4
ATOM 1165 C CA . SER A 1 7 ? 2.813 0.981 -5.997 1.00 0.22 7 SER A CA 4
ATOM 1166 C C . SER A 1 7 ? 1.643 1.182 -5.028 1.00 0.22 7 SER A C 4
ATOM 1167 O O . SER A 1 7 ? 0.886 0.269 -4.746 1.00 0.29 7 SER A O 4
ATOM 1175 N N . CYS A 1 8 ? 1.493 2.378 -4.514 1.00 0.23 8 CYS A N 4
ATOM 1176 C CA . CYS A 1 8 ? 0.380 2.665 -3.554 1.00 0.26 8 CYS A CA 4
ATOM 1177 C C . CYS A 1 8 ? 0.480 4.107 -3.049 1.00 0.25 8 CYS A C 4
ATOM 1178 O O . CYS A 1 8 ? 1.540 4.704 -3.059 1.00 0.35 8 CYS A O 4
ATOM 1185 N N . ASP A 1 9 ? -0.612 4.670 -2.608 1.00 0.27 9 ASP A N 4
ATOM 1186 C CA . ASP A 1 9 ? -0.580 6.074 -2.102 1.00 0.32 9 ASP A CA 4
ATOM 1187 C C . ASP A 1 9 ? -0.814 6.095 -0.582 1.00 0.29 9 ASP A C 4
ATOM 1188 O O . ASP A 1 9 ? -0.941 5.064 0.053 1.00 0.38 9 ASP A O 4
ATOM 1197 N N . ILE A 1 10 ? -0.883 7.263 0.000 1.00 0.30 10 ILE A N 4
ATOM 1198 C CA . ILE A 1 10 ? -1.124 7.354 1.478 1.00 0.33 10 ILE A CA 4
ATOM 1199 C C . ILE A 1 10 ? -2.617 7.123 1.747 1.00 0.31 10 ILE A C 4
ATOM 1200 O O . ILE A 1 10 ? -3.011 6.114 2.300 1.00 0.41 10 ILE A O 4
ATOM 1216 N N . PHE A 1 11 ? -3.444 8.041 1.322 1.00 0.34 11 PHE A N 4
ATOM 1217 C CA . PHE A 1 11 ? -4.927 7.885 1.498 1.00 0.39 11 PHE A CA 4
ATOM 1218 C C . PHE A 1 11 ? -5.412 6.674 0.686 1.00 0.37 11 PHE A C 4
ATOM 1219 O O . PHE A 1 11 ? -6.300 5.947 1.090 1.00 0.45 11 PHE A O 4
ATOM 1236 N N . SER A 1 12 ? -4.816 6.467 -0.457 1.00 0.32 12 SER A N 4
ATOM 1237 C CA . SER A 1 12 ? -5.194 5.318 -1.337 1.00 0.35 12 SER A CA 4
ATOM 1238 C C . SER A 1 12 ? -4.196 4.167 -1.123 1.00 0.28 12 SER A C 4
ATOM 1239 O O . SER A 1 12 ? -3.123 4.139 -1.696 1.00 0.38 12 SER A O 4
ATOM 1247 N N . GLN A 1 13 ? -4.534 3.230 -0.273 1.00 0.26 13 GLN A N 4
ATOM 1248 C CA . GLN A 1 13 ? -3.593 2.094 0.013 1.00 0.25 13 GLN A CA 4
ATOM 1249 C C . GLN A 1 13 ? -3.881 0.891 -0.898 1.00 0.24 13 GLN A C 4
ATOM 1250 O O . GLN A 1 13 ? -5.019 0.594 -1.210 1.00 0.33 13 GLN A O 4
ATOM 1264 N N . ASN A 1 14 ? -2.854 0.181 -1.310 1.00 0.20 14 ASN A N 4
ATOM 1265 C CA . ASN A 1 14 ? -3.066 -1.015 -2.181 1.00 0.21 14 ASN A CA 4
ATOM 1266 C C . ASN A 1 14 ? -2.775 -2.313 -1.397 1.00 0.20 14 ASN A C 4
ATOM 1267 O O . ASN A 1 14 ? -2.873 -3.405 -1.930 1.00 0.29 14 ASN A O 4
ATOM 1278 N N . CYS A 1 15 ? -2.434 -2.204 -0.130 1.00 0.19 15 CYS A N 4
ATOM 1279 C CA . CYS A 1 15 ? -2.152 -3.427 0.690 1.00 0.25 15 CYS A CA 4
ATOM 1280 C C . CYS A 1 15 ? -3.445 -3.852 1.405 1.00 0.26 15 CYS A C 4
ATOM 1281 O O . CYS A 1 15 ? -3.799 -3.300 2.430 1.00 0.40 15 CYS A O 4
ATOM 1288 N N . CYS A 1 16 ? -4.161 -4.818 0.873 1.00 0.22 16 CYS A N 4
ATOM 1289 C CA . CYS A 1 16 ? -5.449 -5.260 1.516 1.00 0.30 16 CYS A CA 4
ATOM 1290 C C . CYS A 1 16 ? -5.255 -5.621 2.990 1.00 0.43 16 CYS A C 4
ATOM 1291 O O . CYS A 1 16 ? -6.167 -5.496 3.781 1.00 0.58 16 CYS A O 4
ATOM 1298 N N . VAL A 1 17 ? -4.088 -6.059 3.366 1.00 0.49 17 VAL A N 4
ATOM 1299 C CA . VAL A 1 17 ? -3.854 -6.418 4.800 1.00 0.70 17 VAL A CA 4
ATOM 1300 C C . VAL A 1 17 ? -2.494 -5.891 5.275 1.00 0.66 17 VAL A C 4
ATOM 1301 O O . VAL A 1 17 ? -1.724 -6.593 5.905 1.00 0.81 17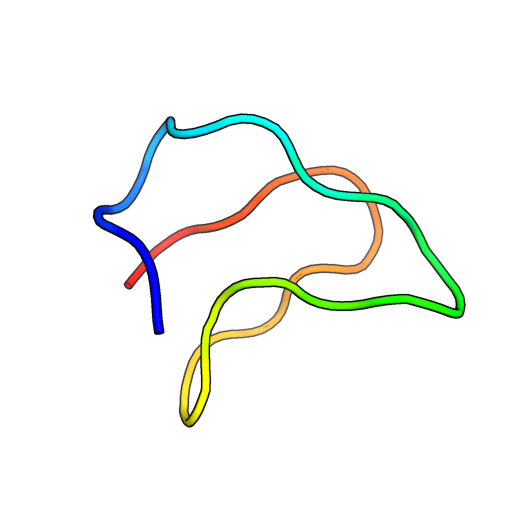 VAL A O 4
ATOM 1314 N N . GLY A 1 18 ? -2.201 -4.649 4.983 1.00 0.49 18 GLY A N 4
ATOM 1315 C CA . GLY A 1 18 ? -0.895 -4.059 5.422 1.00 0.46 18 GLY A CA 4
ATOM 1316 C C . GLY A 1 18 ? -0.963 -2.531 5.371 1.00 0.40 18 GLY A C 4
ATOM 1317 O O . GLY A 1 18 ? -1.712 -1.958 4.601 1.00 0.49 18 GLY A O 4
ATOM 1321 N N . THR A 1 19 ? -0.183 -1.865 6.186 1.00 0.35 19 THR A N 4
ATOM 1322 C CA . THR A 1 19 ? -0.197 -0.366 6.184 1.00 0.34 19 THR A CA 4
ATOM 1323 C C . THR A 1 19 ? 0.533 0.168 4.946 1.00 0.29 19 THR A C 4
ATOM 1324 O O . THR A 1 19 ? 1.473 -0.432 4.455 1.00 0.51 19 THR A O 4
ATOM 1335 N N . CYS A 1 20 ? 0.098 1.289 4.421 1.00 0.29 20 CYS A N 4
ATOM 1336 C CA . CYS A 1 20 ? 0.770 1.845 3.202 1.00 0.27 20 CYS A CA 4
ATOM 1337 C C . CYS A 1 20 ? 1.139 3.325 3.365 1.00 0.28 20 CYS A C 4
ATOM 1338 O O . CYS A 1 20 ? 1.269 4.019 2.380 1.00 0.29 20 CYS A O 4
ATOM 1345 N N . ALA A 1 21 ? 1.311 3.805 4.587 1.00 0.35 21 ALA A N 4
ATOM 1346 C CA . ALA A 1 21 ? 1.676 5.255 4.820 1.00 0.41 21 ALA A CA 4
ATOM 1347 C C . ALA A 1 21 ? 2.378 5.859 3.592 1.00 0.37 21 ALA A C 4
ATOM 1348 O O . ALA A 1 21 ? 1.913 6.819 3.012 1.00 0.41 21 ALA A O 4
ATOM 1355 N N . PHE A 1 22 ? 3.476 5.279 3.183 1.00 0.34 22 PHE A N 4
ATOM 1356 C CA . PHE A 1 22 ? 4.197 5.782 1.972 1.00 0.33 22 PHE A CA 4
ATOM 1357 C C . PHE A 1 22 ? 4.676 4.607 1.093 1.00 0.28 22 PHE A C 4
ATOM 1358 O O . PHE A 1 22 ? 5.446 4.792 0.170 1.00 0.30 22 PHE A O 4
ATOM 1375 N N . ILE A 1 23 ? 4.217 3.403 1.370 1.00 0.27 23 ILE A N 4
ATOM 1376 C CA . ILE A 1 23 ? 4.636 2.204 0.554 1.00 0.24 23 ILE A CA 4
ATOM 1377 C C . ILE A 1 23 ? 3.758 1.001 0.918 1.00 0.23 23 ILE A C 4
ATOM 1378 O O . ILE A 1 23 ? 3.320 0.872 2.043 1.00 0.31 23 ILE A O 4
ATOM 1394 N N . CYS A 1 24 ? 3.504 0.114 -0.014 1.00 0.23 24 CYS A N 4
ATOM 1395 C CA . CYS A 1 24 ? 2.640 -1.078 0.307 1.00 0.26 24 CYS A CA 4
ATOM 1396 C C . CYS A 1 24 ? 3.477 -2.244 0.848 1.00 0.27 24 CYS A C 4
ATOM 1397 O O . CYS A 1 24 ? 4.090 -2.985 0.097 1.00 0.43 24 CYS A O 4
ATOM 1404 N N . ILE A 1 25 ? 3.487 -2.420 2.146 1.00 0.33 25 ILE A N 4
ATOM 1405 C CA . ILE A 1 25 ? 4.261 -3.548 2.758 1.00 0.39 25 ILE A CA 4
ATOM 1406 C C . ILE A 1 25 ? 3.299 -4.504 3.483 1.00 0.43 25 ILE A C 4
ATOM 1407 O O . ILE A 1 25 ? 2.612 -4.119 4.413 1.00 0.76 25 ILE A O 4
ATOM 1423 N N . GLU A 1 26 ? 3.245 -5.743 3.063 1.00 0.41 26 GLU A N 4
ATOM 1424 C CA . GLU A 1 26 ? 2.327 -6.726 3.724 1.00 0.48 26 GLU A CA 4
ATOM 1425 C C . GLU A 1 26 ? 3.130 -7.707 4.588 1.00 0.71 26 GLU A C 4
ATOM 1426 O O . GLU A 1 26 ? 4.181 -8.198 4.179 1.00 1.12 26 GLU A O 4
ATOM 1441 N N . CYS A 1 1 ? -5.272 -3.926 -3.643 1.00 1.93 1 CYS A N 5
ATOM 1442 C CA . CYS A 1 1 ? -4.375 -4.942 -3.002 1.00 1.81 1 CYS A CA 5
ATOM 1443 C C . CYS A 1 1 ? -3.180 -5.242 -3.912 1.00 1.80 1 CYS A C 5
ATOM 1444 O O . CYS A 1 1 ? -3.323 -5.854 -4.951 1.00 2.14 1 CYS A O 5
ATOM 1453 N N . LYS A 1 2 ? -2.008 -4.805 -3.530 1.00 1.47 2 LYS A N 5
ATOM 1454 C CA . LYS A 1 2 ? -0.792 -5.050 -4.367 1.00 1.52 2 LYS A CA 5
ATOM 1455 C C . LYS A 1 2 ? 0.298 -5.747 -3.538 1.00 1.31 2 LYS A C 5
ATOM 1456 O O . LYS A 1 2 ? 0.266 -5.739 -2.324 1.00 1.18 2 LYS A O 5
ATOM 1475 N N . GLN A 1 3 ? 1.257 -6.350 -4.190 1.00 1.34 3 GLN A N 5
ATOM 1476 C CA . GLN A 1 3 ? 2.353 -7.058 -3.450 1.00 1.17 3 GLN A CA 5
ATOM 1477 C C . GLN A 1 3 ? 3.279 -6.063 -2.732 1.00 0.93 3 GLN A C 5
ATOM 1478 O O . GLN A 1 3 ? 3.242 -4.868 -2.973 1.00 0.97 3 GLN A O 5
ATOM 1492 N N . ALA A 1 4 ? 4.119 -6.555 -1.853 1.00 0.76 4 ALA A N 5
ATOM 1493 C CA . ALA A 1 4 ? 5.058 -5.650 -1.120 1.00 0.62 4 ALA A CA 5
ATOM 1494 C C . ALA A 1 4 ? 6.064 -5.026 -2.098 1.00 0.86 4 ALA A C 5
ATOM 1495 O O . ALA A 1 4 ? 6.852 -5.714 -2.721 1.00 1.04 4 ALA A O 5
ATOM 1502 N N . GLY A 1 5 ? 6.034 -3.726 -2.240 1.00 0.94 5 GLY A N 5
ATOM 1503 C CA . GLY A 1 5 ? 6.982 -3.049 -3.183 1.00 1.23 5 GLY A CA 5
ATOM 1504 C C . GLY A 1 5 ? 6.330 -2.847 -4.557 1.00 1.41 5 GLY A C 5
ATOM 1505 O O . GLY A 1 5 ? 6.919 -2.253 -5.438 1.00 1.66 5 GLY A O 5
ATOM 1509 N N . GLU A 1 6 ? 5.125 -3.331 -4.754 1.00 1.33 6 GLU A N 5
ATOM 1510 C CA . GLU A 1 6 ? 4.455 -3.159 -6.075 1.00 1.54 6 GLU A CA 5
ATOM 1511 C C . GLU A 1 6 ? 4.140 -1.679 -6.322 1.00 1.57 6 GLU A C 5
ATOM 1512 O O . GLU A 1 6 ? 4.733 -1.044 -7.173 1.00 1.81 6 GLU A O 5
ATOM 1524 N N . SER A 1 7 ? 3.216 -1.126 -5.572 1.00 1.36 7 SER A N 5
ATOM 1525 C CA . SER A 1 7 ? 2.843 0.322 -5.732 1.00 1.38 7 SER A CA 5
ATOM 1526 C C . SER A 1 7 ? 1.677 0.666 -4.796 1.00 1.09 7 SER A C 5
ATOM 1527 O O . SER A 1 7 ? 0.857 -0.177 -4.486 1.00 1.01 7 SER A O 5
ATOM 1535 N N . CYS A 1 8 ? 1.600 1.892 -4.339 1.00 1.01 8 CYS A N 5
ATOM 1536 C CA . CYS A 1 8 ? 0.485 2.286 -3.412 1.00 0.75 8 CYS A CA 5
ATOM 1537 C C . CYS A 1 8 ? 0.571 3.780 -3.083 1.00 0.85 8 CYS A C 5
ATOM 1538 O O . CYS A 1 8 ? 1.622 4.385 -3.179 1.00 1.06 8 CYS A O 5
ATOM 1545 N N . ASP A 1 9 ? -0.527 4.377 -2.699 1.00 0.78 9 ASP A N 5
ATOM 1546 C CA . ASP A 1 9 ? -0.515 5.834 -2.367 1.00 0.94 9 ASP A CA 5
ATOM 1547 C C . ASP A 1 9 ? -0.716 6.035 -0.853 1.00 0.86 9 ASP A C 5
ATOM 1548 O O . ASP A 1 9 ? -0.868 5.088 -0.103 1.00 0.78 9 ASP A O 5
ATOM 1557 N N . ILE A 1 10 ? -0.729 7.264 -0.400 1.00 1.01 10 ILE A N 5
ATOM 1558 C CA . ILE A 1 10 ? -0.936 7.521 1.066 1.00 1.06 10 ILE A CA 5
ATOM 1559 C C . ILE A 1 10 ? -2.433 7.418 1.381 1.00 0.90 10 ILE A C 5
ATOM 1560 O O . ILE A 1 10 ? -2.880 6.493 2.029 1.00 0.85 10 ILE A O 5
ATOM 1576 N N . PHE A 1 11 ? -3.208 8.348 0.890 1.00 0.90 11 PHE A N 5
ATOM 1577 C CA . PHE A 1 11 ? -4.693 8.308 1.108 1.00 0.78 11 PHE A CA 5
ATOM 1578 C C . PHE A 1 11 ? -5.264 7.029 0.478 1.00 0.55 11 PHE A C 5
ATOM 1579 O O . PHE A 1 11 ? -6.178 6.415 0.993 1.00 0.55 11 PHE A O 5
ATOM 1596 N N . SER A 1 12 ? -4.709 6.636 -0.636 1.00 0.52 12 SER A N 5
ATOM 1597 C CA . SER A 1 12 ? -5.170 5.404 -1.343 1.00 0.47 12 SER A CA 5
ATOM 1598 C C . SER A 1 12 ? -4.226 4.235 -1.008 1.00 0.40 12 SER A C 5
ATOM 1599 O O . SER A 1 12 ? -3.185 4.061 -1.615 1.00 0.55 12 SER A O 5
ATOM 1607 N N . GLN A 1 13 ? -4.579 3.438 -0.031 1.00 0.32 13 GLN A N 5
ATOM 1608 C CA . GLN A 1 13 ? -3.702 2.284 0.364 1.00 0.32 13 GLN A CA 5
ATOM 1609 C C . GLN A 1 13 ? -4.074 1.036 -0.456 1.00 0.50 13 GLN A C 5
ATOM 1610 O O . GLN A 1 13 ? -5.239 0.749 -0.663 1.00 0.77 13 GLN A O 5
ATOM 1624 N N . ASN A 1 14 ? -3.099 0.293 -0.931 1.00 0.51 14 ASN A N 5
ATOM 1625 C CA . ASN A 1 14 ? -3.414 -0.924 -1.745 1.00 0.80 14 ASN A CA 5
ATOM 1626 C C . ASN A 1 14 ? -2.929 -2.209 -1.045 1.00 0.85 14 ASN A C 5
ATOM 1627 O O . ASN A 1 14 ? -2.543 -3.164 -1.692 1.00 1.10 14 ASN A O 5
ATOM 1638 N N . CYS A 1 15 ? -2.963 -2.253 0.265 1.00 0.80 15 CYS A N 5
ATOM 1639 C CA . CYS A 1 15 ? -2.515 -3.495 0.984 1.00 0.92 15 CYS A CA 5
ATOM 1640 C C . CYS A 1 15 ? -3.737 -4.246 1.538 1.00 1.19 15 CYS A C 5
ATOM 1641 O O . CYS A 1 15 ? -4.275 -3.886 2.570 1.00 1.27 15 CYS A O 5
ATOM 1648 N N . CYS A 1 16 ? -4.172 -5.291 0.858 1.00 1.38 16 CYS A N 5
ATOM 1649 C CA . CYS A 1 16 ? -5.370 -6.083 1.332 1.00 1.67 16 CYS A CA 5
ATOM 1650 C C . CYS A 1 16 ? -5.253 -6.397 2.820 1.00 1.74 16 CYS A C 5
ATOM 1651 O O . CYS A 1 16 ? -6.232 -6.408 3.537 1.00 1.95 16 CYS A O 5
ATOM 1658 N N . VAL A 1 17 ? -4.062 -6.655 3.282 1.00 1.62 17 VAL A N 5
A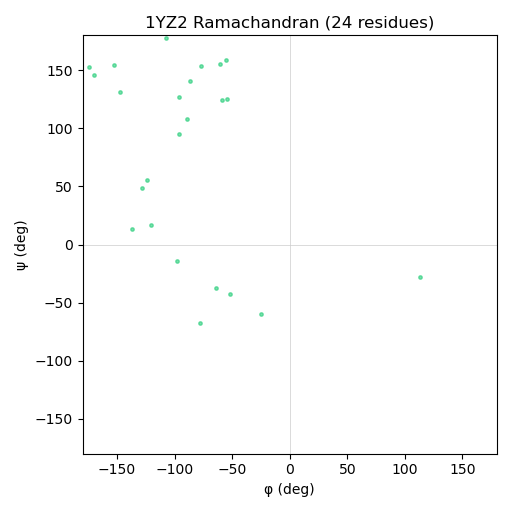TOM 1659 C CA . VAL A 1 17 ? -3.873 -6.973 4.732 1.00 1.75 17 VAL A CA 5
ATOM 1660 C C . VAL A 1 17 ? -2.605 -6.299 5.280 1.00 1.56 17 VAL A C 5
ATOM 1661 O O . VAL A 1 17 ? -1.757 -6.943 5.872 1.00 1.60 17 VAL A O 5
ATOM 1674 N N . GLY A 1 18 ? -2.471 -5.003 5.100 1.00 1.40 18 GLY A N 5
ATOM 1675 C CA . GLY A 1 18 ? -1.251 -4.298 5.628 1.00 1.29 18 GLY A CA 5
ATOM 1676 C C . GLY A 1 18 ? -1.406 -2.771 5.534 1.00 1.21 18 GLY A C 5
ATOM 1677 O O . GLY A 1 18 ? -2.269 -2.262 4.845 1.00 1.20 18 GLY A O 5
ATOM 1681 N N . THR A 1 19 ? -0.557 -2.039 6.218 1.00 1.23 19 THR A N 5
ATOM 1682 C CA . THR A 1 19 ? -0.620 -0.537 6.178 1.00 1.23 19 THR A CA 5
ATOM 1683 C C . THR A 1 19 ? 0.101 -0.010 4.926 1.00 0.91 19 THR A C 5
ATOM 1684 O O . THR A 1 19 ? 0.772 -0.755 4.233 1.00 0.83 19 THR A O 5
ATOM 1695 N N . CYS A 1 20 ? -0.041 1.260 4.607 1.00 0.80 20 CYS A N 5
ATOM 1696 C CA . CYS A 1 20 ? 0.639 1.786 3.373 1.00 0.67 20 CYS A CA 5
ATOM 1697 C C . CYS A 1 20 ? 1.018 3.274 3.469 1.00 0.88 20 CYS A C 5
ATOM 1698 O O . CYS A 1 20 ? 1.106 3.929 2.452 1.00 0.90 20 CYS A O 5
ATOM 1705 N N . ALA A 1 21 ? 1.247 3.806 4.657 1.00 1.10 21 ALA A N 5
ATOM 1706 C CA . ALA A 1 21 ? 1.621 5.269 4.805 1.00 1.34 21 ALA A CA 5
ATOM 1707 C C . ALA A 1 21 ? 2.288 5.826 3.529 1.00 1.36 21 ALA A C 5
ATOM 1708 O O . ALA A 1 21 ? 1.802 6.763 2.928 1.00 1.39 21 ALA A O 5
ATOM 1715 N N . PHE A 1 22 ? 3.380 5.239 3.109 1.00 1.41 22 PHE A N 5
ATOM 1716 C CA . PHE A 1 22 ? 4.066 5.709 1.861 1.00 1.53 22 PHE A CA 5
ATOM 1717 C C . PHE A 1 22 ? 4.585 4.509 1.037 1.00 1.42 22 PHE A C 5
ATOM 1718 O O . PHE A 1 22 ? 5.418 4.664 0.165 1.00 1.57 22 PHE A O 5
ATOM 1735 N N . ILE A 1 23 ? 4.085 3.318 1.309 1.00 1.18 23 ILE A N 5
ATOM 1736 C CA . ILE A 1 23 ? 4.529 2.086 0.553 1.00 1.07 23 ILE A CA 5
ATOM 1737 C C . ILE A 1 23 ? 3.691 0.874 0.997 1.00 0.79 23 ILE A C 5
ATOM 1738 O O . ILE A 1 23 ? 3.258 0.800 2.129 1.00 0.77 23 ILE A O 5
ATOM 1754 N N . CYS A 1 24 ? 3.464 -0.081 0.118 1.00 0.65 24 CYS A N 5
ATOM 1755 C CA . CYS A 1 24 ? 2.652 -1.286 0.508 1.00 0.39 24 CYS A CA 5
ATOM 1756 C C . CYS A 1 24 ? 3.560 -2.498 0.738 1.00 0.32 24 CYS A C 5
ATOM 1757 O O . CYS A 1 24 ? 4.444 -2.783 -0.052 1.00 0.46 24 CYS A O 5
ATOM 1764 N N . ILE A 1 25 ? 3.342 -3.217 1.813 1.00 0.33 25 ILE A N 5
ATOM 1765 C CA . ILE A 1 25 ? 4.180 -4.422 2.110 1.00 0.40 25 ILE A CA 5
ATOM 1766 C C . ILE A 1 25 ? 3.280 -5.662 2.277 1.00 0.53 25 ILE A C 5
ATOM 1767 O O . ILE A 1 25 ? 3.237 -6.282 3.324 1.00 0.83 25 ILE A O 5
ATOM 1783 N N . GLU A 1 26 ? 2.557 -6.025 1.245 1.00 0.54 26 GLU A N 5
ATOM 1784 C CA . GLU A 1 26 ? 1.660 -7.221 1.331 1.00 0.80 26 GLU A CA 5
ATOM 1785 C C . GLU A 1 26 ? 2.488 -8.512 1.345 1.00 0.90 26 GLU A C 5
ATOM 1786 O O . GLU A 1 26 ? 3.479 -8.644 0.628 1.00 0.89 26 GLU A O 5
ATOM 1801 N N . CYS A 1 1 ? -5.430 -3.620 -4.558 1.00 0.56 1 CYS A N 6
ATOM 1802 C CA . CYS A 1 1 ? -4.363 -4.132 -3.639 1.00 0.43 1 CYS A CA 6
ATOM 1803 C C . CYS A 1 1 ? -3.026 -4.232 -4.381 1.00 0.38 1 CYS A C 6
ATOM 1804 O O . CYS A 1 1 ? -2.984 -4.314 -5.600 1.00 0.44 1 CYS A O 6
ATOM 1813 N N . LYS A 1 2 ? -1.938 -4.213 -3.656 1.00 0.31 2 LYS A N 6
ATOM 1814 C CA . LYS A 1 2 ? -0.593 -4.294 -4.305 1.00 0.29 2 LYS A CA 6
ATOM 1815 C C . LYS A 1 2 ? 0.377 -5.085 -3.419 1.00 0.25 2 LYS A C 6
ATOM 1816 O O . LYS A 1 2 ? 0.418 -4.902 -2.219 1.00 0.33 2 LYS A O 6
ATOM 1835 N N . GLN A 1 3 ? 1.159 -5.959 -4.002 1.00 0.28 3 GLN A N 6
ATOM 1836 C CA . GLN A 1 3 ? 2.133 -6.759 -3.195 1.00 0.32 3 GLN A CA 6
ATOM 1837 C C . GLN A 1 3 ? 3.202 -5.842 -2.576 1.00 0.28 3 GLN A C 6
ATOM 1838 O O . GLN A 1 3 ? 3.282 -4.663 -2.884 1.00 0.33 3 GLN A O 6
ATOM 1852 N N . ALA A 1 4 ? 4.026 -6.373 -1.710 1.00 0.28 4 ALA A N 6
ATOM 1853 C CA . ALA A 1 4 ? 5.086 -5.534 -1.069 1.00 0.29 4 ALA A CA 6
ATOM 1854 C C . ALA A 1 4 ? 6.072 -5.011 -2.125 1.00 0.31 4 ALA A C 6
ATOM 1855 O O . ALA A 1 4 ? 6.845 -5.756 -2.700 1.00 0.40 4 ALA A O 6
ATOM 1862 N N . GLY A 1 5 ? 6.040 -3.727 -2.384 1.00 0.31 5 GLY A N 6
ATOM 1863 C CA . GLY A 1 5 ? 6.961 -3.133 -3.406 1.00 0.36 5 GLY A CA 6
ATOM 1864 C C . GLY A 1 5 ? 6.251 -2.989 -4.761 1.00 0.35 5 GLY A C 6
ATOM 1865 O O . GLY A 1 5 ? 6.823 -2.476 -5.704 1.00 0.47 5 GLY A O 6
ATOM 1869 N N . GLU A 1 6 ? 5.019 -3.427 -4.874 1.00 0.29 6 GLU A N 6
ATOM 1870 C CA . GLU A 1 6 ? 4.298 -3.301 -6.173 1.00 0.31 6 GLU A CA 6
ATOM 1871 C C . GLU A 1 6 ? 3.931 -1.833 -6.423 1.00 0.31 6 GLU A C 6
ATOM 1872 O O . GLU A 1 6 ? 4.390 -1.217 -7.365 1.00 0.40 6 GLU A O 6
ATOM 1884 N N . SER A 1 7 ? 3.115 -1.271 -5.566 1.00 0.28 7 SER A N 6
ATOM 1885 C CA . SER A 1 7 ? 2.705 0.165 -5.710 1.00 0.29 7 SER A CA 6
ATOM 1886 C C . SER A 1 7 ? 1.720 0.541 -4.597 1.00 0.29 7 SER A C 6
ATOM 1887 O O . SER A 1 7 ? 1.064 -0.309 -4.024 1.00 0.42 7 SER A O 6
ATOM 1895 N N . CYS A 1 8 ? 1.611 1.806 -4.285 1.00 0.25 8 CYS A N 6
ATOM 1896 C CA . CYS A 1 8 ? 0.664 2.240 -3.207 1.00 0.27 8 CYS A CA 6
ATOM 1897 C C . CYS A 1 8 ? 0.697 3.757 -3.034 1.00 0.29 8 CYS A C 6
ATOM 1898 O O . CYS A 1 8 ? 1.737 4.378 -3.132 1.00 0.44 8 CYS A O 6
ATOM 1905 N N . ASP A 1 9 ? -0.431 4.349 -2.755 1.00 0.27 9 ASP A N 6
ATOM 1906 C CA . ASP A 1 9 ? -0.473 5.825 -2.550 1.00 0.34 9 ASP A CA 6
ATOM 1907 C C . ASP A 1 9 ? -0.622 6.121 -1.052 1.00 0.30 9 ASP A C 6
ATOM 1908 O O . ASP A 1 9 ? -0.712 5.221 -0.238 1.00 0.44 9 ASP A O 6
ATOM 1917 N N . ILE A 1 10 ? -0.664 7.370 -0.677 1.00 0.28 10 ILE A N 6
ATOM 1918 C CA . ILE A 1 10 ? -0.824 7.701 0.774 1.00 0.29 10 ILE A CA 6
ATOM 1919 C C . ILE A 1 10 ? -2.303 7.548 1.147 1.00 0.27 10 ILE A C 6
ATOM 1920 O O . ILE A 1 10 ? -2.679 6.683 1.912 1.00 0.38 10 ILE A O 6
ATOM 1936 N N . PHE A 1 11 ? -3.139 8.367 0.571 1.00 0.25 11 PHE A N 6
ATOM 1937 C CA . PHE A 1 11 ? -4.614 8.274 0.830 1.00 0.32 11 PHE A CA 6
ATOM 1938 C C . PHE A 1 11 ? -5.143 6.938 0.287 1.00 0.34 11 PHE A C 6
ATOM 1939 O O . PHE A 1 11 ? -6.015 6.315 0.861 1.00 0.44 11 PHE A O 6
ATOM 1956 N N . SER A 1 12 ? -4.606 6.508 -0.823 1.00 0.30 12 SER A N 6
ATOM 1957 C CA . SER A 1 12 ? -5.042 5.223 -1.447 1.00 0.38 12 SER A CA 6
ATOM 1958 C C . SER A 1 12 ? -4.091 4.085 -1.032 1.00 0.33 12 SER A C 6
ATOM 1959 O O . SER A 1 12 ? -3.048 3.869 -1.625 1.00 0.39 12 SER A O 6
ATOM 1967 N N . GLN A 1 13 ? -4.451 3.356 -0.007 1.00 0.31 13 GLN A N 6
ATOM 1968 C CA . GLN A 1 13 ? -3.584 2.227 0.466 1.00 0.28 13 GLN A CA 6
ATOM 1969 C C . GLN A 1 13 ? -3.994 0.933 -0.256 1.00 0.29 13 GLN A C 6
ATOM 1970 O O . GLN A 1 13 ? -5.168 0.635 -0.377 1.00 0.44 13 GLN A O 6
ATOM 1984 N N . ASN A 1 14 ? -3.051 0.165 -0.753 1.00 0.23 14 ASN A N 6
ATOM 1985 C CA . ASN A 1 14 ? -3.426 -1.091 -1.479 1.00 0.30 14 ASN A CA 6
ATOM 1986 C C . ASN A 1 14 ? -2.966 -2.354 -0.726 1.00 0.27 14 ASN A C 6
ATOM 1987 O O . ASN A 1 14 ? -2.815 -3.408 -1.317 1.00 0.37 14 ASN A O 6
ATOM 1998 N N . CYS A 1 15 ? -2.759 -2.275 0.564 1.00 0.27 15 CYS A N 6
ATOM 1999 C CA . CYS A 1 15 ? -2.327 -3.494 1.324 1.00 0.25 15 CYS A CA 6
ATOM 2000 C C . CYS A 1 15 ? -3.565 -4.280 1.782 1.00 0.31 15 CYS A C 6
ATOM 2001 O O . CYS A 1 15 ? -4.164 -3.960 2.792 1.00 0.37 15 CYS A O 6
ATOM 2008 N N . CYS A 1 16 ? -3.947 -5.309 1.052 1.00 0.35 16 CYS A N 6
ATOM 2009 C CA . CYS A 1 16 ? -5.153 -6.130 1.439 1.00 0.42 16 CYS A CA 6
ATOM 2010 C C . CYS A 1 16 ? -5.125 -6.450 2.933 1.00 0.40 16 CYS A C 6
ATOM 2011 O O . CYS A 1 16 ? -6.143 -6.444 3.597 1.00 0.51 16 CYS A O 6
ATOM 2018 N N . VAL A 1 17 ? -3.962 -6.724 3.458 1.00 0.34 17 VAL A N 6
ATOM 2019 C CA . VAL A 1 17 ? -3.847 -7.043 4.920 1.00 0.38 17 VAL A CA 6
ATOM 2020 C C . VAL A 1 17 ? -2.579 -6.412 5.519 1.00 0.34 17 VAL A C 6
ATOM 2021 O O . VAL A 1 17 ? -1.792 -7.075 6.169 1.00 0.40 17 VAL A O 6
ATOM 2034 N N . GLY A 1 18 ? -2.385 -5.129 5.317 1.00 0.34 18 GLY A N 6
ATOM 2035 C CA . GLY A 1 18 ? -1.170 -4.456 5.889 1.00 0.33 18 GLY A CA 6
ATOM 2036 C C . GLY A 1 18 ? -1.312 -2.928 5.821 1.00 0.32 18 GLY A C 6
ATOM 2037 O O . GLY A 1 18 ? -2.258 -2.407 5.261 1.00 0.36 18 GLY A O 6
ATOM 2041 N N . THR A 1 19 ? -0.371 -2.209 6.381 1.00 0.32 19 THR A N 6
ATOM 2042 C CA . THR A 1 19 ? -0.431 -0.708 6.346 1.00 0.33 19 THR A CA 6
ATOM 2043 C C . THR A 1 19 ? 0.247 -0.186 5.071 1.00 0.25 19 THR A C 6
ATOM 2044 O O . THR A 1 19 ? 1.075 -0.856 4.484 1.00 0.30 19 THR A O 6
ATOM 2055 N N . CYS A 1 20 ? -0.107 0.995 4.620 1.00 0.28 20 CYS A N 6
ATOM 2056 C CA . CYS A 1 20 ? 0.520 1.523 3.364 1.00 0.23 20 CYS A CA 6
ATOM 2057 C C . CYS A 1 20 ? 0.823 3.029 3.445 1.00 0.24 20 CYS A C 6
ATOM 2058 O O . CYS A 1 20 ? 0.835 3.697 2.434 1.00 0.25 20 CYS A O 6
ATOM 2065 N N . ALA A 1 21 ? 1.069 3.560 4.632 1.00 0.30 21 ALA A N 6
ATOM 2066 C CA . ALA A 1 21 ? 1.370 5.037 4.794 1.00 0.34 21 ALA A CA 6
ATOM 2067 C C . ALA A 1 21 ? 1.916 5.656 3.494 1.00 0.31 21 ALA A C 6
ATOM 2068 O O . ALA A 1 21 ? 1.325 6.556 2.927 1.00 0.36 21 ALA A O 6
ATOM 2075 N N . PHE A 1 22 ? 3.027 5.159 3.016 1.00 0.30 22 PHE A N 6
ATOM 2076 C CA . PHE A 1 22 ? 3.618 5.675 1.739 1.00 0.34 22 PHE A CA 6
ATOM 2077 C C . PHE A 1 22 ? 4.173 4.504 0.897 1.00 0.29 22 PHE A C 6
ATOM 2078 O O . PHE A 1 22 ? 4.951 4.703 -0.014 1.00 0.35 22 PHE A O 6
ATOM 2095 N N . ILE A 1 23 ? 3.772 3.285 1.209 1.00 0.25 23 ILE A N 6
ATOM 2096 C CA . ILE A 1 23 ? 4.265 2.071 0.455 1.00 0.22 23 ILE A CA 6
ATOM 2097 C C . ILE A 1 23 ? 3.545 0.817 0.976 1.00 0.19 23 ILE A C 6
ATOM 2098 O O . ILE A 1 23 ? 3.146 0.764 2.122 1.00 0.26 23 ILE A O 6
ATOM 2114 N N . CYS A 1 24 ? 3.383 -0.201 0.160 1.00 0.18 24 CYS A N 6
ATOM 2115 C CA . CYS A 1 24 ? 2.691 -1.440 0.652 1.00 0.16 24 CYS A CA 6
ATOM 2116 C C . CYS A 1 24 ? 3.696 -2.572 0.890 1.00 0.19 24 CYS A C 6
ATOM 2117 O O . CYS A 1 24 ? 4.617 -2.774 0.118 1.00 0.26 24 CYS A O 6
ATOM 2124 N N . ILE A 1 25 ? 3.514 -3.310 1.958 1.00 0.22 25 ILE A N 6
ATOM 2125 C CA . ILE A 1 25 ? 4.438 -4.448 2.279 1.00 0.27 25 ILE A CA 6
ATOM 2126 C C . ILE A 1 25 ? 3.611 -5.695 2.645 1.00 0.32 25 ILE A C 6
ATOM 2127 O O . ILE A 1 25 ? 3.639 -6.174 3.764 1.00 0.48 25 ILE A O 6
ATOM 2143 N N . GLU A 1 26 ? 2.863 -6.212 1.706 1.00 0.35 26 GLU A N 6
ATOM 2144 C CA . GLU A 1 26 ? 2.019 -7.413 1.980 1.00 0.45 26 GLU A CA 6
ATOM 2145 C C . GLU A 1 26 ? 2.885 -8.680 2.076 1.00 0.67 26 GLU A C 6
ATOM 2146 O O . GLU A 1 26 ? 3.430 -9.161 1.084 1.00 1.45 26 GLU A O 6
ATOM 2161 N N . CYS A 1 1 ? -4.917 -4.442 -3.176 1.00 0.86 1 CYS A N 7
ATOM 2162 C CA . CYS A 1 1 ? -4.340 -5.811 -2.990 1.00 0.73 1 CYS A CA 7
ATOM 2163 C C . CYS A 1 1 ? -3.102 -5.978 -3.875 1.00 0.73 1 CYS A C 7
ATOM 2164 O O . CYS A 1 1 ? -3.166 -6.557 -4.941 1.00 0.86 1 CYS A O 7
ATOM 2173 N N . LYS A 1 2 ? -1.981 -5.467 -3.441 1.00 0.66 2 LYS A N 7
ATOM 2174 C CA . LYS A 1 2 ? -0.729 -5.583 -4.251 1.00 0.70 2 LYS A CA 7
ATOM 2175 C C . LYS A 1 2 ? 0.412 -6.111 -3.370 1.00 0.63 2 LYS A C 7
ATOM 2176 O O . LYS A 1 2 ? 0.588 -5.676 -2.250 1.00 0.56 2 LYS A O 7
ATOM 2195 N N . GLN A 1 3 ? 1.181 -7.048 -3.870 1.00 0.74 3 GLN A N 7
ATOM 2196 C CA . GLN A 1 3 ? 2.312 -7.624 -3.064 1.00 0.77 3 GLN A CA 7
ATOM 2197 C C . GLN A 1 3 ? 3.245 -6.521 -2.529 1.00 0.66 3 GLN A C 7
ATOM 2198 O O . GLN A 1 3 ? 3.332 -5.438 -3.081 1.00 0.60 3 GLN A O 7
ATOM 2212 N N . ALA A 1 4 ? 3.941 -6.795 -1.452 1.00 0.69 4 ALA A N 7
ATOM 2213 C CA . ALA A 1 4 ? 4.871 -5.777 -0.864 1.00 0.68 4 ALA A CA 7
ATOM 2214 C C . ALA A 1 4 ? 5.839 -5.240 -1.929 1.00 0.75 4 ALA A C 7
ATOM 2215 O O . ALA A 1 4 ? 6.471 -5.990 -2.652 1.00 0.90 4 ALA A O 7
ATOM 2222 N N . GLY A 1 5 ? 5.945 -3.940 -2.030 1.00 0.68 5 GLY A N 7
ATOM 2223 C CA . GLY A 1 5 ? 6.855 -3.331 -3.048 1.00 0.74 5 GLY A CA 7
ATOM 2224 C C . GLY A 1 5 ? 6.031 -2.716 -4.183 1.00 0.64 5 GLY A C 7
ATOM 2225 O O . GLY A 1 5 ? 6.477 -1.800 -4.847 1.00 0.66 5 GLY A O 7
ATOM 2229 N N . GLU A 1 6 ? 4.839 -3.212 -4.417 1.00 0.60 6 GLU A N 7
ATOM 2230 C CA . GLU A 1 6 ? 3.994 -2.654 -5.510 1.00 0.56 6 GLU A CA 7
ATOM 2231 C C . GLU A 1 6 ? 3.603 -1.197 -5.205 1.00 0.41 6 GLU A C 7
ATOM 2232 O O . GLU A 1 6 ? 3.809 -0.698 -4.112 1.00 0.40 6 GLU A O 7
ATOM 2244 N N . SER A 1 7 ? 3.038 -0.517 -6.169 1.00 0.40 7 SER A N 7
ATOM 2245 C CA . SER A 1 7 ? 2.627 0.912 -5.961 1.00 0.31 7 SER A CA 7
ATOM 2246 C C . SER A 1 7 ? 1.619 1.049 -4.812 1.00 0.30 7 SER A C 7
ATOM 2247 O O . SER A 1 7 ? 0.926 0.110 -4.448 1.00 0.39 7 SER A O 7
ATOM 2255 N N . CYS A 1 8 ? 1.528 2.228 -4.251 1.00 0.30 8 CYS A N 7
ATOM 2256 C CA . CYS A 1 8 ? 0.569 2.470 -3.129 1.00 0.41 8 CYS A CA 7
ATOM 2257 C C . CYS A 1 8 ? 0.640 3.934 -2.689 1.00 0.48 8 CYS A C 7
ATOM 2258 O O . CYS A 1 8 ? 1.708 4.508 -2.589 1.00 0.53 8 CYS A O 7
ATOM 2265 N N . ASP A 1 9 ? -0.483 4.534 -2.420 1.00 0.57 9 ASP A N 7
ATOM 2266 C CA . ASP A 1 9 ? -0.488 5.957 -1.976 1.00 0.66 9 ASP A CA 7
ATOM 2267 C C . ASP A 1 9 ? -0.784 6.024 -0.472 1.00 0.73 9 ASP A C 7
ATOM 2268 O O . ASP A 1 9 ? -1.004 5.015 0.174 1.00 0.73 9 ASP A O 7
ATOM 2277 N N . ILE A 1 10 ? -0.806 7.204 0.088 1.00 0.85 10 ILE A N 7
ATOM 2278 C CA . ILE A 1 10 ? -1.106 7.332 1.551 1.00 0.96 10 ILE A CA 7
ATOM 2279 C C . ILE A 1 10 ? -2.603 7.090 1.769 1.00 1.03 10 ILE A C 7
ATOM 2280 O O . ILE A 1 10 ? -3.007 6.108 2.363 1.00 1.03 10 ILE A O 7
ATOM 2296 N N . PHE A 1 11 ? -3.421 7.967 1.251 1.00 1.11 11 PHE A N 7
ATOM 2297 C CA . PHE A 1 11 ? -4.907 7.803 1.367 1.00 1.21 11 PHE A CA 7
ATOM 2298 C C . PHE A 1 11 ? -5.348 6.585 0.542 1.00 1.15 11 PHE A C 7
ATOM 2299 O O . PHE A 1 11 ? -6.212 5.825 0.935 1.00 1.21 11 PHE A O 7
ATOM 2316 N N . SER A 1 12 ? -4.736 6.404 -0.598 1.00 1.04 12 SER A N 7
ATOM 2317 C CA . SER A 1 12 ? -5.069 5.248 -1.483 1.00 1.00 12 SER A CA 7
ATOM 2318 C C . SER A 1 12 ? -4.090 4.097 -1.201 1.00 0.85 12 SER A C 7
ATOM 2319 O O . SER A 1 12 ? -3.025 4.005 -1.782 1.00 0.79 12 SER A O 7
ATOM 2327 N N . GLN A 1 13 ? -4.441 3.224 -0.295 1.00 0.85 13 GLN A N 7
ATOM 2328 C CA . GLN A 1 13 ? -3.530 2.083 0.047 1.00 0.71 13 GLN A CA 7
ATOM 2329 C C . GLN A 1 13 ? -3.792 0.901 -0.898 1.00 0.66 13 GLN A C 7
ATOM 2330 O O . GLN A 1 13 ? -4.927 0.515 -1.112 1.00 0.77 13 GLN A O 7
ATOM 2344 N N . ASN A 1 14 ? -2.761 0.309 -1.461 1.00 0.55 14 ASN A N 7
ATOM 2345 C CA . ASN A 1 14 ? -2.990 -0.851 -2.378 1.00 0.57 14 ASN A CA 7
ATOM 2346 C C . ASN A 1 14 ? -2.828 -2.186 -1.621 1.00 0.49 14 ASN A C 7
ATOM 2347 O O . ASN A 1 14 ? -2.954 -3.250 -2.200 1.00 0.56 14 ASN A O 7
ATOM 2358 N N . CYS A 1 15 ? -2.583 -2.137 -0.330 1.00 0.42 15 CYS A N 7
ATOM 2359 C CA . CYS A 1 15 ? -2.436 -3.399 0.469 1.00 0.37 15 CYS A CA 7
ATOM 2360 C C . CYS A 1 15 ? -3.731 -3.673 1.257 1.00 0.43 15 CYS A C 7
ATOM 2361 O O . CYS A 1 15 ? -3.984 -3.051 2.272 1.00 0.46 15 CYS A O 7
ATOM 2368 N N . CYS A 1 16 ? -4.544 -4.604 0.800 1.00 0.50 16 CYS A N 7
ATOM 2369 C CA . CYS A 1 16 ? -5.830 -4.928 1.515 1.00 0.59 16 CYS A CA 7
ATOM 2370 C C . CYS A 1 16 ? -5.575 -5.213 2.996 1.00 0.51 16 CYS A C 7
ATOM 2371 O O . CYS A 1 16 ? -6.391 -4.909 3.842 1.00 0.61 16 CYS A O 7
ATOM 2378 N N . VAL A 1 17 ? -4.450 -5.792 3.312 1.00 0.40 17 VAL A N 7
ATOM 2379 C CA . VAL A 1 17 ? -4.132 -6.094 4.741 1.00 0.38 17 VAL A CA 7
ATOM 2380 C C . VAL A 1 17 ? -2.662 -5.760 5.040 1.00 0.31 17 VAL A C 7
ATOM 2381 O O . VAL A 1 17 ? -1.947 -6.520 5.665 1.00 0.37 17 VAL A O 7
ATOM 2394 N N . GLY A 1 18 ? -2.210 -4.614 4.603 1.00 0.31 18 GLY A N 7
ATOM 2395 C CA . GLY A 1 18 ? -0.787 -4.223 4.865 1.00 0.33 18 GLY A CA 7
ATOM 2396 C C . GLY A 1 18 ? -0.678 -2.703 5.014 1.00 0.37 18 GLY A C 7
ATOM 2397 O O . GLY A 1 18 ? -1.279 -1.958 4.265 1.00 0.47 18 GLY A O 7
ATOM 2401 N N . THR A 1 19 ? 0.093 -2.240 5.970 1.00 0.46 19 THR A N 7
ATOM 2402 C CA . THR A 1 19 ? 0.255 -0.760 6.166 1.00 0.54 19 THR A CA 7
ATOM 2403 C C . THR A 1 19 ? 0.743 -0.119 4.862 1.00 0.51 19 THR A C 7
ATOM 2404 O O . THR A 1 19 ? 1.641 -0.623 4.214 1.00 0.56 19 THR A O 7
ATOM 2415 N N . CYS A 1 20 ? 0.143 0.969 4.448 1.00 0.56 20 CYS A N 7
ATOM 2416 C CA . CYS A 1 20 ? 0.573 1.602 3.160 1.00 0.54 20 CYS A CA 7
ATOM 2417 C C . CYS A 1 20 ? 0.943 3.089 3.316 1.00 0.64 20 CYS A C 7
ATOM 2418 O O . CYS A 1 20 ? 1.105 3.770 2.328 1.00 0.59 20 CYS A O 7
ATOM 2425 N N . ALA A 1 21 ? 1.077 3.586 4.535 1.00 0.80 21 ALA A N 7
ATOM 2426 C CA . ALA A 1 21 ? 1.433 5.040 4.770 1.00 0.93 21 ALA A CA 7
ATOM 2427 C C . ALA A 1 21 ? 2.108 5.683 3.542 1.00 0.86 21 ALA A C 7
ATOM 2428 O O . ALA A 1 21 ? 1.592 6.620 2.964 1.00 0.91 21 ALA A O 7
ATOM 2435 N N . PHE A 1 22 ? 3.248 5.180 3.143 1.00 0.78 22 PHE A N 7
ATOM 2436 C CA . PHE A 1 22 ? 3.954 5.743 1.946 1.00 0.74 22 PHE A CA 7
ATOM 2437 C C . PHE A 1 22 ? 4.464 4.611 1.026 1.00 0.63 22 PHE A C 7
ATOM 2438 O O . PHE A 1 22 ? 5.211 4.851 0.097 1.00 0.67 22 PHE A O 7
ATOM 2455 N N . ILE A 1 23 ? 4.056 3.382 1.274 1.00 0.53 23 ILE A N 7
ATOM 2456 C CA . ILE A 1 23 ? 4.506 2.224 0.418 1.00 0.46 23 ILE A CA 7
ATOM 2457 C C . ILE A 1 23 ? 3.658 0.984 0.739 1.00 0.39 23 ILE A C 7
ATOM 2458 O O . ILE A 1 23 ? 3.104 0.875 1.811 1.00 0.44 23 ILE A O 7
ATOM 2474 N N . CYS A 1 24 ? 3.553 0.046 -0.176 1.00 0.36 24 CYS A N 7
ATOM 2475 C CA . CYS A 1 24 ? 2.729 -1.181 0.101 1.00 0.32 24 CYS A CA 7
ATOM 2476 C C . CYS A 1 24 ? 3.613 -2.371 0.499 1.00 0.45 24 CYS A C 7
ATOM 2477 O O . CYS A 1 24 ? 4.551 -2.721 -0.196 1.00 0.52 24 CYS A O 7
ATOM 2484 N N . ILE A 1 25 ? 3.309 -2.998 1.612 1.00 0.58 25 ILE A N 7
ATOM 2485 C CA . ILE A 1 25 ? 4.114 -4.177 2.072 1.00 0.75 25 ILE A CA 7
ATOM 2486 C C . ILE A 1 25 ? 3.190 -5.401 2.286 1.00 0.74 25 ILE A C 7
ATOM 2487 O O . ILE A 1 25 ? 3.130 -5.973 3.360 1.00 0.96 25 ILE A O 7
ATOM 2503 N N . GLU A 1 26 ? 2.467 -5.801 1.266 1.00 0.61 26 GLU A N 7
ATOM 2504 C CA . GLU A 1 26 ? 1.545 -6.979 1.402 1.00 0.63 26 GLU A CA 7
ATOM 2505 C C . GLU A 1 26 ? 2.290 -8.289 1.107 1.00 1.02 26 GLU A C 7
ATOM 2506 O O . GLU A 1 26 ? 2.682 -8.562 -0.027 1.00 1.51 26 GLU A O 7
ATOM 2521 N N . CYS A 1 1 ? -5.867 -2.882 -3.961 1.00 0.78 1 CYS A N 8
ATOM 2522 C CA . CYS A 1 1 ? -4.897 -3.838 -3.336 1.00 0.77 1 CYS A CA 8
ATOM 2523 C C . CYS A 1 1 ? -3.795 -4.202 -4.336 1.00 0.67 1 CYS A C 8
ATOM 2524 O O . CYS A 1 1 ? -4.072 -4.503 -5.478 1.00 0.77 1 CYS A O 8
ATOM 2533 N N . LYS A 1 2 ? -2.557 -4.183 -3.917 1.00 0.52 2 LYS A N 8
ATOM 2534 C CA . LYS A 1 2 ? -1.445 -4.535 -4.853 1.00 0.51 2 LYS A CA 8
ATOM 2535 C C . LYS A 1 2 ? -0.429 -5.460 -4.162 1.00 0.53 2 LYS A C 8
ATOM 2536 O O . LYS A 1 2 ? -0.651 -5.925 -3.060 1.00 0.61 2 LYS A O 8
ATOM 2555 N N . GLN A 1 3 ? 0.671 -5.747 -4.811 1.00 0.54 3 GLN A N 8
ATOM 2556 C CA . GLN A 1 3 ? 1.690 -6.662 -4.201 1.00 0.60 3 GLN A CA 8
ATOM 2557 C C . GLN A 1 3 ? 2.571 -5.920 -3.183 1.00 0.56 3 GLN A C 8
ATOM 2558 O O . GLN A 1 3 ? 2.811 -4.730 -3.294 1.00 0.52 3 GLN A O 8
ATOM 2572 N N . ALA A 1 4 ? 3.056 -6.623 -2.189 1.00 0.61 4 ALA A N 8
ATOM 2573 C CA . ALA A 1 4 ? 3.926 -5.978 -1.155 1.00 0.62 4 ALA A CA 8
ATOM 2574 C C . ALA A 1 4 ? 5.210 -5.436 -1.800 1.00 0.61 4 ALA A C 8
ATOM 2575 O O . ALA A 1 4 ? 5.919 -6.147 -2.485 1.00 0.71 4 ALA A O 8
ATOM 2582 N N . GLY A 1 5 ? 5.506 -4.176 -1.591 1.00 0.58 5 GLY A N 8
ATOM 2583 C CA . GLY A 1 5 ? 6.740 -3.577 -2.195 1.00 0.63 5 GLY A CA 8
ATOM 2584 C C . GLY A 1 5 ? 6.524 -3.272 -3.688 1.00 0.57 5 GLY A C 8
ATOM 2585 O O . GLY A 1 5 ? 7.432 -2.837 -4.368 1.00 0.67 5 GLY A O 8
ATOM 2589 N N . GLU A 1 6 ? 5.338 -3.498 -4.202 1.00 0.49 6 GLU A N 8
ATOM 2590 C CA . GLU A 1 6 ? 5.070 -3.227 -5.640 1.00 0.47 6 GLU A CA 8
ATOM 2591 C C . GLU A 1 6 ? 4.737 -1.744 -5.853 1.00 0.42 6 GLU A C 8
ATOM 2592 O O . GLU A 1 6 ? 5.452 -1.025 -6.529 1.00 0.49 6 GLU A O 8
ATOM 2604 N N . SER A 1 7 ? 3.657 -1.282 -5.276 1.00 0.36 7 SER A N 8
ATOM 2605 C CA . SER A 1 7 ? 3.263 0.158 -5.429 1.00 0.32 7 SER A CA 8
ATOM 2606 C C . SER A 1 7 ? 2.065 0.484 -4.525 1.00 0.28 7 SER A C 8
ATOM 2607 O O . SER A 1 7 ? 1.249 -0.368 -4.229 1.00 0.36 7 SER A O 8
ATOM 2615 N N . CYS A 1 8 ? 1.952 1.714 -4.088 1.00 0.24 8 CYS A N 8
ATOM 2616 C CA . CYS A 1 8 ? 0.804 2.101 -3.203 1.00 0.22 8 CYS A CA 8
ATOM 2617 C C . CYS A 1 8 ? 0.706 3.625 -3.085 1.00 0.23 8 CYS A C 8
ATOM 2618 O O . CYS A 1 8 ? 1.670 4.332 -3.302 1.00 0.35 8 CYS A O 8
ATOM 2625 N N . ASP A 1 9 ? -0.447 4.129 -2.735 1.00 0.20 9 ASP A N 8
ATOM 2626 C CA . ASP A 1 9 ? -0.614 5.604 -2.595 1.00 0.25 9 ASP A CA 8
ATOM 2627 C C . ASP A 1 9 ? -0.761 5.967 -1.107 1.00 0.26 9 ASP A C 8
ATOM 2628 O O . ASP A 1 9 ? -0.745 5.108 -0.246 1.00 0.36 9 ASP A O 8
ATOM 2637 N N . ILE A 1 10 ? -0.915 7.227 -0.797 1.00 0.26 10 ILE A N 8
ATOM 2638 C CA . ILE A 1 10 ? -1.077 7.624 0.641 1.00 0.30 10 ILE A CA 8
ATOM 2639 C C . ILE A 1 10 ? -2.554 7.491 1.026 1.00 0.30 10 ILE A C 8
ATOM 2640 O O . ILE A 1 10 ? -2.940 6.602 1.760 1.00 0.39 10 ILE A O 8
ATOM 2656 N N . PHE A 1 11 ? -3.383 8.352 0.499 1.00 0.30 11 PHE A N 8
ATOM 2657 C CA . PHE A 1 11 ? -4.854 8.273 0.780 1.00 0.34 11 PHE A CA 8
ATOM 2658 C C . PHE A 1 11 ? -5.386 6.918 0.297 1.00 0.31 11 PHE A C 8
ATOM 2659 O O . PHE A 1 11 ? -6.225 6.299 0.922 1.00 0.39 11 PHE A O 8
ATOM 2676 N N . SER A 1 12 ? -4.884 6.461 -0.818 1.00 0.25 12 SER A N 8
ATOM 2677 C CA . SER A 1 12 ? -5.321 5.149 -1.381 1.00 0.27 12 SER A CA 8
ATOM 2678 C C . SER A 1 12 ? -4.370 4.036 -0.916 1.00 0.24 12 SER A C 8
ATOM 2679 O O . SER A 1 12 ? -3.268 3.885 -1.420 1.00 0.29 12 SER A O 8
ATOM 2687 N N . GLN A 1 13 ? -4.785 3.259 0.051 1.00 0.29 13 GLN A N 8
ATOM 2688 C CA . GLN A 1 13 ? -3.909 2.154 0.564 1.00 0.29 13 GLN A CA 8
ATOM 2689 C C . GLN A 1 13 ? -4.144 0.877 -0.267 1.00 0.29 13 GLN A C 8
ATOM 2690 O O . GLN A 1 13 ? -5.272 0.485 -0.504 1.00 0.37 13 GLN A O 8
ATOM 2704 N N . ASN A 1 14 ? -3.095 0.232 -0.732 1.00 0.31 14 ASN A N 8
ATOM 2705 C CA . ASN A 1 14 ? -3.278 -0.999 -1.568 1.00 0.31 14 ASN A CA 8
ATOM 2706 C C . ASN A 1 14 ? -2.639 -2.244 -0.914 1.00 0.31 14 ASN A C 8
ATOM 2707 O O . ASN A 1 14 ? -2.336 -3.210 -1.589 1.00 0.47 14 ASN A O 8
ATOM 2718 N N . CYS A 1 15 ? -2.460 -2.247 0.385 1.00 0.27 15 CYS A N 8
ATOM 2719 C CA . CYS A 1 15 ? -1.862 -3.458 1.057 1.00 0.26 15 CYS A CA 8
ATOM 2720 C C . CYS A 1 15 ? -2.994 -4.357 1.584 1.00 0.24 15 CYS A C 8
ATOM 2721 O O . CYS A 1 15 ? -3.590 -4.068 2.606 1.00 0.29 15 CYS A O 8
ATOM 2728 N N . CYS A 1 16 ? -3.302 -5.434 0.886 1.00 0.38 16 CYS A N 8
ATOM 2729 C CA . CYS A 1 16 ? -4.419 -6.348 1.323 1.00 0.43 16 CYS A CA 8
ATOM 2730 C C . CYS A 1 16 ? -4.327 -6.673 2.811 1.00 0.33 16 CYS A C 8
ATOM 2731 O O . CYS A 1 16 ? -5.328 -6.757 3.493 1.00 0.49 16 CYS A O 8
ATOM 2738 N N . VAL A 1 17 ? -3.141 -6.838 3.321 1.00 0.38 17 VAL A N 8
ATOM 2739 C CA . VAL A 1 17 ? -2.998 -7.135 4.786 1.00 0.61 17 VAL A CA 8
ATOM 2740 C C . VAL A 1 17 ? -1.783 -6.398 5.364 1.00 0.60 17 VAL A C 8
ATOM 2741 O O . VAL A 1 17 ? -0.931 -6.985 6.005 1.00 0.79 17 VAL A O 8
ATOM 2754 N N . GLY A 1 18 ? -1.700 -5.103 5.146 1.00 0.45 18 GLY A N 8
ATOM 2755 C CA . GLY A 1 18 ? -0.536 -4.329 5.693 1.00 0.50 18 GLY A CA 8
ATOM 2756 C C . GLY A 1 18 ? -0.799 -2.819 5.623 1.00 0.48 18 GLY A C 8
ATOM 2757 O O . GLY A 1 18 ? -1.685 -2.363 4.924 1.00 0.55 18 GLY A O 8
ATOM 2761 N N . THR A 1 19 ? -0.021 -2.041 6.335 1.00 0.49 19 THR A N 8
ATOM 2762 C CA . THR A 1 19 ? -0.192 -0.548 6.312 1.00 0.49 19 THR A CA 8
ATOM 2763 C C . THR A 1 19 ? 0.370 0.017 5.001 1.00 0.39 19 THR A C 8
ATOM 2764 O O . THR A 1 19 ? 1.181 -0.614 4.349 1.00 0.52 19 THR A O 8
ATOM 2775 N N . CYS A 1 20 ? -0.057 1.189 4.588 1.00 0.29 20 CYS A N 8
ATOM 2776 C CA . CYS A 1 20 ? 0.469 1.739 3.295 1.00 0.27 20 CYS A CA 8
ATOM 2777 C C . CYS A 1 20 ? 0.760 3.251 3.343 1.00 0.28 20 CYS A C 8
ATOM 2778 O O . CYS A 1 20 ? 0.853 3.866 2.303 1.00 0.31 20 CYS A O 8
ATOM 2785 N N . ALA A 1 21 ? 0.907 3.848 4.518 1.00 0.33 21 ALA A N 8
ATOM 2786 C CA . ALA A 1 21 ? 1.190 5.337 4.624 1.00 0.38 21 ALA A CA 8
ATOM 2787 C C . ALA A 1 21 ? 1.822 5.892 3.331 1.00 0.35 21 ALA A C 8
ATOM 2788 O O . ALA A 1 21 ? 1.270 6.760 2.682 1.00 0.44 21 ALA A O 8
ATOM 2795 N N . PHE A 1 22 ? 2.961 5.373 2.954 1.00 0.31 22 PHE A N 8
ATOM 2796 C CA . PHE A 1 22 ? 3.635 5.825 1.694 1.00 0.34 22 PHE A CA 8
ATOM 2797 C C . PHE A 1 22 ? 4.258 4.618 0.963 1.00 0.34 22 PHE A C 8
ATOM 2798 O O . PHE A 1 22 ? 5.077 4.776 0.077 1.00 0.42 22 PHE A O 8
ATOM 2815 N N . ILE A 1 23 ? 3.875 3.413 1.335 1.00 0.30 23 ILE A N 8
ATOM 2816 C CA . ILE A 1 23 ? 4.442 2.173 0.688 1.00 0.32 23 ILE A CA 8
ATOM 2817 C C . ILE A 1 23 ? 3.646 0.945 1.154 1.00 0.30 23 ILE A C 8
ATOM 2818 O O . ILE A 1 23 ? 3.282 0.850 2.310 1.00 0.31 23 ILE A O 8
ATOM 2834 N N . CYS A 1 24 ? 3.377 -0.003 0.286 1.00 0.32 24 CYS A N 8
ATOM 2835 C CA . CYS A 1 24 ? 2.607 -1.213 0.735 1.00 0.32 24 CYS A CA 8
ATOM 2836 C C . CYS A 1 24 ? 3.564 -2.343 1.132 1.00 0.34 24 CYS A C 8
ATOM 2837 O O . CYS A 1 24 ? 4.226 -2.937 0.300 1.00 0.44 24 CYS A O 8
ATOM 2844 N N . ILE A 1 25 ? 3.627 -2.642 2.405 1.00 0.35 25 ILE A N 8
ATOM 2845 C CA . ILE A 1 25 ? 4.521 -3.738 2.891 1.00 0.43 25 ILE A CA 8
ATOM 2846 C C . ILE A 1 25 ? 3.684 -4.788 3.640 1.00 0.42 25 ILE A C 8
ATOM 2847 O O . ILE A 1 25 ? 2.833 -4.453 4.447 1.00 0.72 25 ILE A O 8
ATOM 2863 N N . GLU A 1 26 ? 3.922 -6.048 3.382 1.00 0.68 26 GLU A N 8
ATOM 2864 C CA . GLU A 1 26 ? 3.144 -7.119 4.078 1.00 0.92 26 GLU A CA 8
ATOM 2865 C C . GLU A 1 26 ? 3.991 -7.765 5.186 1.00 1.36 26 GLU A C 8
ATOM 2866 O O . GLU A 1 26 ? 5.217 -7.669 5.188 1.00 1.86 26 GLU A O 8
ATOM 2881 N N . CYS A 1 1 ? -5.491 -5.012 -3.757 1.00 1.49 1 CYS A N 9
ATOM 2882 C CA . CYS A 1 1 ? -4.381 -5.859 -3.212 1.00 1.12 1 CYS A CA 9
ATOM 2883 C C . CYS A 1 1 ? -3.099 -5.617 -4.013 1.00 1.03 1 CYS A C 9
ATOM 2884 O O . CYS A 1 1 ? -3.141 -5.461 -5.217 1.00 1.20 1 CYS A O 9
ATOM 2893 N N . LYS A 1 2 ? -1.971 -5.588 -3.355 1.00 0.89 2 LYS A N 9
ATOM 2894 C CA . LYS A 1 2 ? -0.680 -5.358 -4.074 1.00 0.86 2 LYS A CA 9
ATOM 2895 C C . LYS A 1 2 ? 0.483 -5.936 -3.256 1.00 0.90 2 LYS A C 9
ATOM 2896 O O . LYS A 1 2 ? 0.665 -5.602 -2.100 1.00 0.85 2 LYS A O 9
ATOM 2915 N N . GLN A 1 3 ? 1.266 -6.803 -3.848 1.00 1.02 3 GLN A N 9
ATOM 2916 C CA . GLN A 1 3 ? 2.420 -7.412 -3.107 1.00 1.09 3 GLN A CA 9
ATOM 2917 C C . GLN A 1 3 ? 3.375 -6.323 -2.594 1.00 0.98 3 GLN A C 9
ATOM 2918 O O . GLN A 1 3 ? 3.428 -5.221 -3.119 1.00 0.91 3 GLN A O 9
ATOM 2932 N N . ALA A 1 4 ? 4.120 -6.622 -1.565 1.00 0.99 4 ALA A N 9
ATOM 2933 C CA . ALA A 1 4 ? 5.068 -5.615 -0.997 1.00 0.91 4 ALA A CA 9
ATOM 2934 C C . ALA A 1 4 ? 6.019 -5.084 -2.080 1.00 0.97 4 ALA A C 9
ATOM 2935 O O . ALA A 1 4 ? 6.735 -5.832 -2.719 1.00 1.13 4 ALA A O 9
ATOM 2942 N N . GLY A 1 5 ? 6.032 -3.788 -2.276 1.00 0.90 5 GLY A N 9
ATOM 2943 C CA . GLY A 1 5 ? 6.939 -3.187 -3.304 1.00 1.00 5 GLY A CA 9
ATOM 2944 C C . GLY A 1 5 ? 6.196 -2.903 -4.621 1.00 1.02 5 GLY A C 9
ATOM 2945 O O . GLY A 1 5 ? 6.751 -2.295 -5.513 1.00 1.14 5 GLY A O 9
ATOM 2949 N N . GLU A 1 6 ? 4.962 -3.334 -4.764 1.00 0.94 6 GLU A N 9
ATOM 2950 C CA . GLU A 1 6 ? 4.229 -3.072 -6.041 1.00 0.97 6 GLU A CA 9
ATOM 2951 C C . GLU A 1 6 ? 3.953 -1.568 -6.212 1.00 0.86 6 GLU A C 9
ATOM 2952 O O . GLU A 1 6 ? 4.590 -0.898 -7.002 1.00 0.97 6 GLU A O 9
ATOM 2964 N N . SER A 1 7 ? 3.011 -1.031 -5.477 1.00 0.69 7 SER A N 9
ATOM 2965 C CA . SER A 1 7 ? 2.691 0.431 -5.594 1.00 0.61 7 SER A CA 9
ATOM 2966 C C . SER A 1 7 ? 1.627 0.824 -4.566 1.00 0.43 7 SER A C 9
ATOM 2967 O O . SER A 1 7 ? 0.853 -0.002 -4.115 1.00 0.39 7 SER A O 9
ATOM 2975 N N . CYS A 1 8 ? 1.578 2.077 -4.186 1.00 0.43 8 CYS A N 9
ATOM 2976 C CA . CYS A 1 8 ? 0.555 2.509 -3.182 1.00 0.33 8 CYS A CA 9
ATOM 2977 C C . CYS A 1 8 ? 0.668 4.002 -2.869 1.00 0.45 8 CYS A C 9
ATOM 2978 O O . CYS A 1 8 ? 1.726 4.593 -2.962 1.00 0.62 8 CYS A O 9
ATOM 2985 N N . ASP A 1 9 ? -0.422 4.598 -2.472 1.00 0.48 9 ASP A N 9
ATOM 2986 C CA . ASP A 1 9 ? -0.413 6.044 -2.114 1.00 0.65 9 ASP A CA 9
ATOM 2987 C C . ASP A 1 9 ? -0.664 6.180 -0.604 1.00 0.72 9 ASP A C 9
ATOM 2988 O O . ASP A 1 9 ? -0.816 5.196 0.097 1.00 0.73 9 ASP A O 9
ATOM 2997 N N . ILE A 1 10 ? -0.726 7.379 -0.094 1.00 0.85 10 ILE A N 9
ATOM 2998 C CA . ILE A 1 10 ? -0.988 7.545 1.372 1.00 0.95 10 ILE A CA 9
ATOM 2999 C C . ILE A 1 10 ? -2.484 7.331 1.632 1.00 0.98 10 ILE A C 9
ATOM 3000 O O . ILE A 1 10 ? -2.892 6.348 2.221 1.00 0.97 10 ILE A O 9
ATOM 3016 N N . PHE A 1 11 ? -3.294 8.237 1.159 1.00 1.07 11 PHE A N 9
ATOM 3017 C CA . PHE A 1 11 ? -4.780 8.109 1.319 1.00 1.14 11 PHE A CA 9
ATOM 3018 C C . PHE A 1 11 ? -5.271 6.845 0.598 1.00 1.01 11 PHE A C 9
ATOM 3019 O O . PHE A 1 11 ? -6.169 6.161 1.049 1.00 1.09 11 PHE A O 9
ATOM 3036 N N . SER A 1 12 ? -4.674 6.546 -0.525 1.00 0.85 12 SER A N 9
ATOM 3037 C CA . SER A 1 12 ? -5.069 5.341 -1.316 1.00 0.73 12 SER A CA 9
ATOM 3038 C C . SER A 1 12 ? -4.144 4.161 -0.980 1.00 0.60 12 SER A C 9
ATOM 3039 O O . SER A 1 12 ? -3.057 4.026 -1.518 1.00 0.53 12 SER A O 9
ATOM 3047 N N . GLN A 1 13 ? -4.568 3.303 -0.090 1.00 0.64 13 GLN A N 9
ATOM 3048 C CA . GLN A 1 13 ? -3.720 2.124 0.291 1.00 0.55 13 GLN A CA 9
ATOM 3049 C C . GLN A 1 13 ? -3.978 0.961 -0.686 1.00 0.52 13 GLN A C 9
ATOM 3050 O O . GLN A 1 13 ? -5.110 0.664 -1.017 1.00 0.66 13 GLN A O 9
ATOM 3064 N N . ASN A 1 14 ? -2.941 0.302 -1.159 1.00 0.39 14 ASN A N 9
ATOM 3065 C CA . ASN A 1 14 ? -3.144 -0.828 -2.120 1.00 0.46 14 ASN A CA 9
ATOM 3066 C C . ASN A 1 14 ? -3.012 -2.187 -1.405 1.00 0.59 14 ASN A C 9
ATOM 3067 O O . ASN A 1 14 ? -3.360 -3.220 -1.950 1.00 0.77 14 ASN A O 9
ATOM 3078 N N . CYS A 1 15 ? -2.521 -2.191 -0.186 1.00 0.54 15 CYS A N 9
ATOM 3079 C CA . CYS A 1 15 ? -2.369 -3.476 0.573 1.00 0.66 15 CYS A CA 9
ATOM 3080 C C . CYS A 1 15 ? -3.682 -3.820 1.285 1.00 0.80 15 CYS A C 9
ATOM 3081 O O . CYS A 1 15 ? -4.002 -3.242 2.307 1.00 0.85 15 CYS A O 9
ATOM 3088 N N . CYS A 1 16 ? -4.437 -4.763 0.767 1.00 0.92 16 CYS A N 9
ATOM 3089 C CA . CYS A 1 16 ? -5.732 -5.150 1.423 1.00 1.07 16 CYS A CA 9
ATOM 3090 C C . CYS A 1 16 ? -5.515 -5.416 2.912 1.00 1.15 16 CYS A C 9
ATOM 3091 O O . CYS A 1 16 ? -6.349 -5.098 3.735 1.00 1.24 16 CYS A O 9
ATOM 3098 N N . VAL A 1 17 ? -4.397 -5.994 3.256 1.00 1.12 17 VAL A N 9
ATOM 3099 C CA . VAL A 1 17 ? -4.113 -6.280 4.698 1.00 1.19 17 VAL A CA 9
ATOM 3100 C C . VAL A 1 17 ? -2.683 -5.855 5.062 1.00 1.05 17 VAL A C 9
ATOM 3101 O O . VAL A 1 17 ? -1.925 -6.615 5.633 1.00 1.11 17 VAL A O 9
ATOM 3114 N N . GLY A 1 18 ? -2.306 -4.640 4.744 1.00 0.89 18 GLY A N 9
ATOM 3115 C CA . GLY A 1 18 ? -0.919 -4.183 5.085 1.00 0.76 18 GLY A CA 9
ATOM 3116 C C . GLY A 1 18 ? -0.864 -2.655 5.207 1.00 0.65 18 GLY A C 9
ATOM 3117 O O . GLY A 1 18 ? -1.497 -1.941 4.451 1.00 0.68 18 GLY A O 9
ATOM 3121 N N . THR A 1 19 ? -0.093 -2.149 6.142 1.00 0.58 19 THR A N 9
ATOM 3122 C CA . THR A 1 19 ? 0.029 -0.661 6.311 1.00 0.55 19 THR A CA 9
ATOM 3123 C C . THR A 1 19 ? 0.599 -0.050 5.032 1.00 0.40 19 THR A C 9
ATOM 3124 O O . THR A 1 19 ? 1.587 -0.523 4.502 1.00 0.40 19 THR A O 9
ATOM 3135 N N . CYS A 1 20 ? -0.029 0.972 4.510 1.00 0.45 20 CYS A N 9
ATOM 3136 C CA . CYS A 1 20 ? 0.473 1.573 3.234 1.00 0.37 20 CYS A CA 9
ATOM 3137 C C . CYS A 1 20 ? 0.856 3.057 3.370 1.00 0.49 20 CYS A C 9
ATOM 3138 O O . CYS A 1 20 ? 1.020 3.725 2.372 1.00 0.54 20 CYS A O 9
ATOM 3145 N N . ALA A 1 21 ? 0.995 3.567 4.582 1.00 0.61 21 ALA A N 9
ATOM 3146 C CA . ALA A 1 21 ? 1.362 5.023 4.802 1.00 0.77 21 ALA A CA 9
ATOM 3147 C C . ALA A 1 21 ? 2.014 5.662 3.558 1.00 0.78 21 ALA A C 9
ATOM 3148 O O . ALA A 1 21 ? 1.479 6.583 2.974 1.00 0.89 21 ALA A O 9
ATOM 3155 N N . PHE A 1 22 ? 3.159 5.174 3.157 1.00 0.71 22 PHE A N 9
ATOM 3156 C CA . PHE A 1 22 ? 3.849 5.733 1.947 1.00 0.80 22 PHE A CA 9
ATOM 3157 C C . PHE A 1 22 ? 4.402 4.597 1.057 1.00 0.69 22 PHE A C 9
ATOM 3158 O O . PHE A 1 22 ? 5.182 4.831 0.152 1.00 0.78 22 PHE A O 9
ATOM 3175 N N . ILE A 1 23 ? 3.993 3.370 1.305 1.00 0.53 23 ILE A N 9
ATOM 3176 C CA . ILE A 1 23 ? 4.477 2.202 0.483 1.00 0.48 23 ILE A CA 9
ATOM 3177 C C . ILE A 1 23 ? 3.631 0.964 0.815 1.00 0.32 23 ILE A C 9
ATOM 3178 O O . ILE A 1 23 ? 3.045 0.878 1.874 1.00 0.34 23 ILE A O 9
ATOM 3194 N N . CYS A 1 24 ? 3.559 0.005 -0.077 1.00 0.36 24 CYS A N 9
ATOM 3195 C CA . CYS A 1 24 ? 2.734 -1.218 0.205 1.00 0.33 24 CYS A CA 9
ATOM 3196 C C . CYS A 1 24 ? 3.619 -2.437 0.501 1.00 0.44 24 CYS A C 9
ATOM 3197 O O . CYS A 1 24 ? 4.503 -2.771 -0.267 1.00 0.57 24 CYS A O 9
ATOM 3204 N N . ILE A 1 25 ? 3.371 -3.107 1.608 1.00 0.43 25 ILE A N 9
ATOM 3205 C CA . ILE A 1 25 ? 4.177 -4.319 1.968 1.00 0.5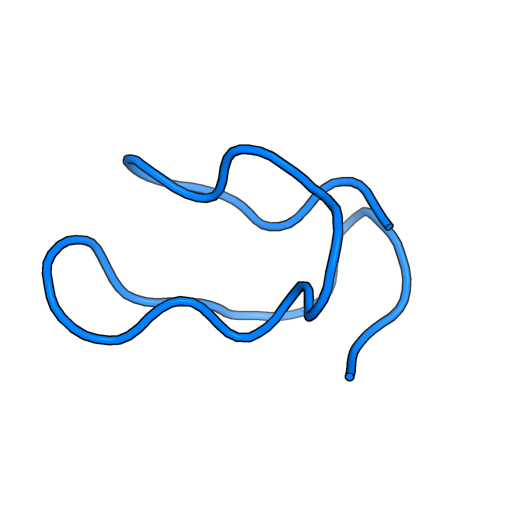6 25 ILE A CA 9
ATOM 3206 C C . ILE A 1 25 ? 3.243 -5.533 2.156 1.00 0.66 25 ILE A C 9
ATOM 3207 O O . ILE A 1 25 ? 3.253 -6.193 3.181 1.00 0.73 25 ILE A O 9
ATOM 3223 N N . GLU A 1 26 ? 2.431 -5.825 1.171 1.00 0.74 26 GLU A N 9
ATOM 3224 C CA . GLU A 1 26 ? 1.489 -6.984 1.279 1.00 0.88 26 GLU A CA 9
ATOM 3225 C C . GLU A 1 26 ? 1.931 -8.128 0.356 1.00 1.10 26 GLU A C 9
ATOM 3226 O O . GLU A 1 26 ? 3.120 -8.356 0.138 1.00 1.15 26 GLU A O 9
ATOM 3241 N N . CYS A 1 1 ? -5.577 -5.224 -3.787 1.00 1.21 1 CYS A N 10
ATOM 3242 C CA . CYS A 1 1 ? -4.448 -6.037 -3.224 1.00 0.63 1 CYS A CA 10
ATOM 3243 C C . CYS A 1 1 ? -3.159 -5.730 -3.989 1.00 0.52 1 CYS A C 10
ATOM 3244 O O . CYS A 1 1 ? -3.186 -5.528 -5.187 1.00 0.58 1 CYS A O 10
ATOM 3253 N N . LYS A 1 2 ? -2.041 -5.689 -3.313 1.00 0.42 2 LYS A N 10
ATOM 3254 C CA . LYS A 1 2 ? -0.754 -5.386 -4.011 1.00 0.38 2 LYS A CA 10
ATOM 3255 C C . LYS A 1 2 ? 0.428 -5.986 -3.241 1.00 0.40 2 LYS A C 10
ATOM 3256 O O . LYS A 1 2 ? 0.648 -5.677 -2.088 1.00 0.42 2 LYS A O 10
ATOM 3275 N N . GLN A 1 3 ? 1.187 -6.838 -3.877 1.00 0.50 3 GLN A N 10
ATOM 3276 C CA . GLN A 1 3 ? 2.363 -7.472 -3.196 1.00 0.55 3 GLN A CA 10
ATOM 3277 C C . GLN A 1 3 ? 3.315 -6.402 -2.635 1.00 0.47 3 GLN A C 10
ATOM 3278 O O . GLN A 1 3 ? 3.448 -5.320 -3.183 1.00 0.45 3 GLN A O 10
ATOM 3292 N N . ALA A 1 4 ? 3.975 -6.700 -1.541 1.00 0.49 4 ALA A N 10
ATOM 3293 C CA . ALA A 1 4 ? 4.921 -5.713 -0.930 1.00 0.44 4 ALA A CA 10
ATOM 3294 C C . ALA A 1 4 ? 5.887 -5.164 -1.989 1.00 0.48 4 ALA A C 10
ATOM 3295 O O . ALA A 1 4 ? 6.515 -5.908 -2.721 1.00 0.59 4 ALA A O 10
ATOM 3302 N N . GLY A 1 5 ? 6.000 -3.864 -2.075 1.00 0.44 5 GLY A N 10
ATOM 3303 C CA . GLY A 1 5 ? 6.911 -3.249 -3.088 1.00 0.50 5 GLY A CA 10
ATOM 3304 C C . GLY A 1 5 ? 6.086 -2.596 -4.201 1.00 0.48 5 GLY A C 10
ATOM 3305 O O . GLY A 1 5 ? 6.492 -1.603 -4.773 1.00 0.54 5 GLY A O 10
ATOM 3309 N N . GLU A 1 6 ? 4.938 -3.148 -4.524 1.00 0.44 6 GLU A N 10
ATOM 3310 C CA . GLU A 1 6 ? 4.097 -2.561 -5.610 1.00 0.43 6 GLU A CA 10
ATOM 3311 C C . GLU A 1 6 ? 3.699 -1.111 -5.279 1.00 0.38 6 GLU A C 10
ATOM 3312 O O . GLU A 1 6 ? 3.689 -0.699 -4.132 1.00 0.48 6 GLU A O 10
ATOM 3324 N N . SER A 1 7 ? 3.375 -0.345 -6.291 1.00 0.33 7 SER A N 10
ATOM 3325 C CA . SER A 1 7 ? 2.976 1.088 -6.084 1.00 0.33 7 SER A CA 10
ATOM 3326 C C . SER A 1 7 ? 1.864 1.228 -5.037 1.00 0.27 7 SER A C 10
ATOM 3327 O O . SER A 1 7 ? 1.101 0.311 -4.791 1.00 0.30 7 SER A O 10
ATOM 3335 N N . CYS A 1 8 ? 1.764 2.385 -4.427 1.00 0.29 8 CYS A N 10
ATOM 3336 C CA . CYS A 1 8 ? 0.703 2.612 -3.397 1.00 0.29 8 CYS A CA 10
ATOM 3337 C C . CYS A 1 8 ? 0.630 4.092 -3.007 1.00 0.37 8 CYS A C 10
ATOM 3338 O O . CYS A 1 8 ? 1.624 4.792 -3.005 1.00 0.48 8 CYS A O 10
ATOM 3345 N N . ASP A 1 9 ? -0.539 4.568 -2.663 1.00 0.39 9 ASP A N 10
ATOM 3346 C CA . ASP A 1 9 ? -0.682 6.001 -2.262 1.00 0.49 9 ASP A CA 10
ATOM 3347 C C . ASP A 1 9 ? -0.832 6.104 -0.733 1.00 0.53 9 ASP A C 10
ATOM 3348 O O . ASP A 1 9 ? -0.906 5.108 -0.038 1.00 0.55 9 ASP A O 10
ATOM 3357 N N . ILE A 1 10 ? -0.887 7.299 -0.207 1.00 0.61 10 ILE A N 10
ATOM 3358 C CA . ILE A 1 10 ? -1.043 7.455 1.277 1.00 0.65 10 ILE A CA 10
ATOM 3359 C C . ILE A 1 10 ? -2.511 7.210 1.653 1.00 0.69 10 ILE A C 10
ATOM 3360 O O . ILE A 1 10 ? -2.858 6.187 2.213 1.00 0.72 10 ILE A O 10
ATOM 3376 N N . PHE A 1 11 ? -3.374 8.133 1.314 1.00 0.76 11 PHE A N 10
ATOM 3377 C CA . PHE A 1 11 ? -4.837 7.967 1.602 1.00 0.82 11 PHE A CA 10
ATOM 3378 C C . PHE A 1 11 ? -5.354 6.689 0.924 1.00 0.73 11 PHE A C 10
ATOM 3379 O O . PHE A 1 11 ? -6.187 5.979 1.451 1.00 0.79 11 PHE A O 10
ATOM 3396 N N . SER A 1 12 ? -4.849 6.408 -0.247 1.00 0.65 12 SER A N 10
ATOM 3397 C CA . SER A 1 12 ? -5.274 5.191 -1.003 1.00 0.60 12 SER A CA 10
ATOM 3398 C C . SER A 1 12 ? -4.264 4.054 -0.769 1.00 0.50 12 SER A C 10
ATOM 3399 O O . SER A 1 12 ? -3.225 3.979 -1.401 1.00 0.47 12 SER A O 10
ATOM 3407 N N . GLN A 1 13 ? -4.563 3.171 0.150 1.00 0.50 13 GLN A N 10
ATOM 3408 C CA . GLN A 1 13 ? -3.621 2.036 0.448 1.00 0.41 13 GLN A CA 10
ATOM 3409 C C . GLN A 1 13 ? -3.785 0.917 -0.594 1.00 0.38 13 GLN A C 10
ATOM 3410 O O . GLN A 1 13 ? -4.871 0.659 -1.077 1.00 0.50 13 GLN A O 10
ATOM 3424 N N . ASN A 1 14 ? -2.710 0.246 -0.948 1.00 0.27 14 ASN A N 10
ATOM 3425 C CA . ASN A 1 14 ? -2.806 -0.852 -1.962 1.00 0.27 14 ASN A CA 10
ATOM 3426 C C . ASN A 1 14 ? -2.758 -2.233 -1.272 1.00 0.30 14 ASN A C 10
ATOM 3427 O O . ASN A 1 14 ? -3.134 -3.238 -1.853 1.00 0.44 14 ASN A O 10
ATOM 3438 N N . CYS A 1 15 ? -2.322 -2.287 -0.031 1.00 0.26 15 CYS A N 10
ATOM 3439 C CA . CYS A 1 15 ? -2.273 -3.596 0.702 1.00 0.30 15 CYS A CA 10
ATOM 3440 C C . CYS A 1 15 ? -3.667 -3.933 1.251 1.00 0.37 15 CYS A C 10
ATOM 3441 O O . CYS A 1 15 ? -4.112 -3.326 2.208 1.00 0.42 15 CYS A O 10
ATOM 3448 N N . CYS A 1 16 ? -4.350 -4.900 0.679 1.00 0.42 16 CYS A N 10
ATOM 3449 C CA . CYS A 1 16 ? -5.710 -5.272 1.198 1.00 0.53 16 CYS A CA 10
ATOM 3450 C C . CYS A 1 16 ? -5.656 -5.466 2.712 1.00 0.58 16 CYS A C 10
ATOM 3451 O O . CYS A 1 16 ? -6.567 -5.102 3.425 1.00 0.69 16 CYS A O 10
ATOM 3458 N N . VAL A 1 17 ? -4.585 -6.032 3.197 1.00 0.55 17 VAL A N 10
ATOM 3459 C CA . VAL A 1 17 ? -4.451 -6.250 4.673 1.00 0.63 17 VAL A CA 10
ATOM 3460 C C . VAL A 1 17 ? -3.060 -5.813 5.160 1.00 0.54 17 VAL A C 10
ATOM 3461 O O . VAL A 1 17 ? -2.363 -6.560 5.820 1.00 0.59 17 VAL A O 10
ATOM 3474 N N . GLY A 1 18 ? -2.651 -4.609 4.845 1.00 0.46 18 GLY A N 10
ATOM 3475 C CA . GLY A 1 18 ? -1.300 -4.145 5.306 1.00 0.41 18 GLY A CA 10
ATOM 3476 C C . GLY A 1 18 ? -1.216 -2.614 5.304 1.00 0.36 18 GLY A C 10
ATOM 3477 O O . GLY A 1 18 ? -1.920 -1.944 4.573 1.00 0.43 18 GLY A O 10
ATOM 3481 N N . THR A 1 19 ? -0.344 -2.059 6.109 1.00 0.32 19 THR A N 10
ATOM 3482 C CA . THR A 1 19 ? -0.192 -0.566 6.146 1.00 0.34 19 THR A CA 10
ATOM 3483 C C . THR A 1 19 ? 0.492 -0.079 4.863 1.00 0.27 19 THR A C 10
ATOM 3484 O O . THR A 1 19 ? 1.288 -0.785 4.268 1.00 0.34 19 THR A O 10
ATOM 3495 N N . CYS A 1 20 ? 0.172 1.106 4.412 1.00 0.29 20 CYS A N 10
ATOM 3496 C CA . CYS A 1 20 ? 0.794 1.605 3.145 1.00 0.28 20 CYS A CA 10
ATOM 3497 C C . CYS A 1 20 ? 1.100 3.112 3.192 1.00 0.36 20 CYS A C 10
ATOM 3498 O O . CYS A 1 20 ? 1.174 3.741 2.158 1.00 0.38 20 CYS A O 10
ATOM 3505 N N . ALA A 1 21 ? 1.278 3.688 4.370 1.00 0.44 21 ALA A N 10
ATOM 3506 C CA . ALA A 1 21 ? 1.574 5.169 4.492 1.00 0.55 21 ALA A CA 10
ATOM 3507 C C . ALA A 1 21 ? 2.239 5.732 3.219 1.00 0.55 21 ALA A C 10
ATOM 3508 O O . ALA A 1 21 ? 1.726 6.638 2.591 1.00 0.60 21 ALA A O 10
ATOM 3515 N N . PHE A 1 22 ? 3.364 5.189 2.837 1.00 0.51 22 PHE A N 10
ATOM 3516 C CA . PHE A 1 22 ? 4.061 5.663 1.598 1.00 0.54 22 PHE A CA 10
ATOM 3517 C C . PHE A 1 22 ? 4.629 4.469 0.801 1.00 0.48 22 PHE A C 10
ATOM 3518 O O . PHE A 1 22 ? 5.445 4.638 -0.083 1.00 0.53 22 PHE A O 10
ATOM 3535 N N . ILE A 1 23 ? 4.188 3.263 1.108 1.00 0.38 23 ILE A N 10
ATOM 3536 C CA . ILE A 1 23 ? 4.681 2.032 0.382 1.00 0.34 23 ILE A CA 10
ATOM 3537 C C . ILE A 1 23 ? 3.876 0.809 0.852 1.00 0.25 23 ILE A C 10
ATOM 3538 O O . ILE A 1 23 ? 3.450 0.748 1.989 1.00 0.28 23 ILE A O 10
ATOM 3554 N N . CYS A 1 24 ? 3.653 -0.159 -0.009 1.00 0.23 24 CYS A N 10
ATOM 3555 C CA . CYS A 1 24 ? 2.851 -1.359 0.408 1.00 0.18 24 CYS A CA 10
ATOM 3556 C C . CYS A 1 24 ? 3.738 -2.565 0.742 1.00 0.23 24 CYS A C 10
ATOM 3557 O O . CYS A 1 24 ? 4.693 -2.863 0.047 1.00 0.34 24 CYS A O 10
ATOM 3564 N N . ILE A 1 25 ? 3.401 -3.268 1.799 1.00 0.24 25 ILE A N 10
ATOM 3565 C CA . ILE A 1 25 ? 4.181 -4.481 2.206 1.00 0.32 25 ILE A CA 10
ATOM 3566 C C . ILE A 1 25 ? 3.214 -5.668 2.407 1.00 0.34 25 ILE A C 10
ATOM 3567 O O . ILE A 1 25 ? 3.181 -6.295 3.449 1.00 0.42 25 ILE A O 10
ATOM 3583 N N . GLU A 1 26 ? 2.416 -5.964 1.410 1.00 0.36 26 GLU A N 10
ATOM 3584 C CA . GLU A 1 26 ? 1.436 -7.092 1.528 1.00 0.42 26 GLU A CA 10
ATOM 3585 C C . GLU A 1 26 ? 1.978 -8.359 0.847 1.00 0.62 26 GLU A C 10
ATOM 3586 O O . GLU A 1 26 ? 3.043 -8.356 0.232 1.00 0.60 26 GLU A O 10
ATOM 3601 N N . CYS A 1 1 ? -5.463 -3.257 -2.671 1.00 1.57 1 CYS A N 11
ATOM 3602 C CA . CYS A 1 1 ? -4.876 -4.623 -2.849 1.00 1.58 1 CYS A CA 11
ATOM 3603 C C . CYS A 1 1 ? -3.785 -4.600 -3.925 1.00 1.50 1 CYS A C 11
ATOM 3604 O O . CYS A 1 1 ? -4.064 -4.423 -5.093 1.00 1.71 1 CYS A O 11
ATOM 3613 N N . LYS A 1 2 ? -2.549 -4.768 -3.531 1.00 1.29 2 LYS A N 11
ATOM 3614 C CA . LYS A 1 2 ? -1.424 -4.755 -4.517 1.00 1.31 2 LYS A CA 11
ATOM 3615 C C . LYS A 1 2 ? -0.268 -5.629 -4.012 1.00 1.23 2 LYS A C 11
ATOM 3616 O O . LYS A 1 2 ? -0.317 -6.157 -2.918 1.00 1.15 2 LYS A O 11
ATOM 3635 N N . GLN A 1 3 ? 0.767 -5.793 -4.796 1.00 1.33 3 GLN A N 11
ATOM 3636 C CA . GLN A 1 3 ? 1.914 -6.646 -4.345 1.00 1.31 3 GLN A CA 11
ATOM 3637 C C . GLN A 1 3 ? 2.819 -5.886 -3.362 1.00 1.06 3 GLN A C 11
ATOM 3638 O O . GLN A 1 3 ? 3.030 -4.690 -3.484 1.00 1.03 3 GLN A O 11
ATOM 3652 N N . ALA A 1 4 ? 3.362 -6.578 -2.390 1.00 0.95 4 ALA A N 11
ATOM 3653 C CA . ALA A 1 4 ? 4.263 -5.913 -1.396 1.00 0.82 4 ALA A CA 11
ATOM 3654 C C . ALA A 1 4 ? 5.481 -5.309 -2.110 1.00 1.07 4 ALA A C 11
ATOM 3655 O O . ALA A 1 4 ? 6.169 -5.977 -2.858 1.00 1.31 4 ALA A O 11
ATOM 3662 N N . GLY A 1 5 ? 5.741 -4.043 -1.890 1.00 1.07 5 GLY A N 11
ATOM 3663 C CA . GLY A 1 5 ? 6.907 -3.379 -2.560 1.00 1.36 5 GLY A CA 11
ATOM 3664 C C . GLY A 1 5 ? 6.567 -3.016 -4.016 1.00 1.49 5 GLY A C 11
ATOM 3665 O O . GLY A 1 5 ? 7.373 -2.429 -4.709 1.00 1.74 5 GLY A O 11
ATOM 3669 N N . GLU A 1 6 ? 5.393 -3.361 -4.490 1.00 1.39 6 GLU A N 11
ATOM 3670 C CA . GLU A 1 6 ? 5.024 -3.040 -5.898 1.00 1.56 6 GLU A CA 11
ATOM 3671 C C . GLU A 1 6 ? 4.630 -1.562 -6.032 1.00 1.48 6 GLU A C 11
ATOM 3672 O O . GLU A 1 6 ? 5.283 -0.796 -6.714 1.00 1.67 6 GLU A O 11
ATOM 3684 N N . SER A 1 7 ? 3.573 -1.157 -5.382 1.00 1.20 7 SER A N 11
ATOM 3685 C CA . SER A 1 7 ? 3.135 0.274 -5.463 1.00 1.10 7 SER A CA 11
ATOM 3686 C C . SER A 1 7 ? 2.143 0.593 -4.343 1.00 0.77 7 SER A C 11
ATOM 3687 O O . SER A 1 7 ? 1.608 -0.295 -3.703 1.00 0.66 7 SER A O 11
ATOM 3695 N N . CYS A 1 8 ? 1.893 1.854 -4.092 1.00 0.68 8 CYS A N 11
ATOM 3696 C CA . CYS A 1 8 ? 0.935 2.217 -3.003 1.00 0.38 8 CYS A CA 11
ATOM 3697 C C . CYS A 1 8 ? 0.752 3.731 -2.888 1.00 0.36 8 CYS A C 11
ATOM 3698 O O . CYS A 1 8 ? 1.679 4.495 -3.075 1.00 0.58 8 CYS A O 11
ATOM 3705 N N . ASP A 1 9 ? -0.432 4.157 -2.544 1.00 0.26 9 ASP A N 11
ATOM 3706 C CA . ASP A 1 9 ? -0.694 5.613 -2.370 1.00 0.37 9 ASP A CA 11
ATOM 3707 C C . ASP A 1 9 ? -0.924 5.895 -0.875 1.00 0.63 9 ASP A C 11
ATOM 3708 O O . ASP A 1 9 ? -0.979 4.984 -0.067 1.00 0.76 9 ASP A O 11
ATOM 3717 N N . ILE A 1 10 ? -1.070 7.135 -0.498 1.00 0.78 10 ILE A N 11
ATOM 3718 C CA . ILE A 1 10 ? -1.309 7.446 0.949 1.00 1.07 10 ILE A CA 11
ATOM 3719 C C . ILE A 1 10 ? -2.793 7.230 1.261 1.00 1.15 10 ILE A C 11
ATOM 3720 O O . ILE A 1 10 ? -3.170 6.285 1.927 1.00 1.27 10 ILE A O 11
ATOM 3736 N N . PHE A 1 11 ? -3.635 8.084 0.745 1.00 1.17 11 PHE A N 11
ATOM 3737 C CA . PHE A 1 11 ? -5.113 7.934 0.956 1.00 1.35 11 PHE A CA 11
ATOM 3738 C C . PHE A 1 11 ? -5.571 6.573 0.410 1.00 1.28 11 PHE A C 11
ATOM 3739 O O . PHE A 1 11 ? -6.442 5.926 0.957 1.00 1.48 11 PHE A O 11
ATOM 3756 N N . SER A 1 12 ? -4.973 6.147 -0.671 1.00 1.01 12 SER A N 11
ATOM 3757 C CA . SER A 1 12 ? -5.331 4.837 -1.292 1.00 1.00 12 SER A CA 11
ATOM 3758 C C . SER A 1 12 ? -4.336 3.751 -0.845 1.00 0.87 12 SER A C 11
ATOM 3759 O O . SER A 1 12 ? -3.267 3.592 -1.411 1.00 0.67 12 SER A O 11
ATOM 3767 N N . GLN A 1 13 ? -4.682 3.001 0.170 1.00 1.02 13 GLN A N 11
ATOM 3768 C CA . GLN A 1 13 ? -3.755 1.920 0.657 1.00 0.91 13 GLN A CA 11
ATOM 3769 C C . GLN A 1 13 ? -3.778 0.734 -0.323 1.00 0.86 13 GLN A C 11
ATOM 3770 O O . GLN A 1 13 ? -4.830 0.293 -0.750 1.00 1.09 13 GLN A O 11
ATOM 3784 N N . ASN A 1 14 ? -2.628 0.222 -0.702 1.00 0.64 14 ASN A N 11
ATOM 3785 C CA . ASN A 1 14 ? -2.603 -0.917 -1.670 1.00 0.71 14 ASN A CA 11
ATOM 3786 C C . ASN A 1 14 ? -2.494 -2.268 -0.941 1.00 0.77 14 ASN A C 11
ATOM 3787 O O . ASN A 1 14 ? -3.107 -3.236 -1.348 1.00 0.98 14 ASN A O 11
ATOM 3798 N N . CYS A 1 15 ? -1.743 -2.342 0.131 1.00 0.66 15 CYS A N 11
ATOM 3799 C CA . CYS A 1 15 ? -1.621 -3.643 0.888 1.00 0.72 15 CYS A CA 11
ATOM 3800 C C . CYS A 1 15 ? -3.021 -4.174 1.254 1.00 1.04 15 CYS A C 11
ATOM 3801 O O . CYS A 1 15 ? -3.713 -3.577 2.057 1.00 1.20 15 CYS A O 11
ATOM 3808 N N . CYS A 1 16 ? -3.433 -5.295 0.691 1.00 1.18 16 CYS A N 11
ATOM 3809 C CA . CYS A 1 16 ? -4.788 -5.868 1.005 1.00 1.49 16 CYS A CA 11
ATOM 3810 C C . CYS A 1 16 ? -5.047 -5.850 2.508 1.00 1.57 16 CYS A C 11
ATOM 3811 O O . CYS A 1 16 ? -6.131 -5.540 2.958 1.00 1.81 16 CYS A O 11
ATOM 3818 N N . VAL A 1 17 ? -4.049 -6.170 3.277 1.00 1.42 17 VAL A N 11
ATOM 3819 C CA . VAL A 1 17 ? -4.206 -6.170 4.766 1.00 1.56 17 VAL A CA 11
ATOM 3820 C C . VAL A 1 17 ? -2.907 -5.698 5.426 1.00 1.37 17 VAL A C 11
ATOM 3821 O O . VAL A 1 17 ? -2.411 -6.309 6.355 1.00 1.42 17 VAL A O 11
ATOM 3834 N N . GLY A 1 18 ? -2.348 -4.615 4.947 1.00 1.22 18 GLY A N 11
ATOM 3835 C CA . GLY A 1 18 ? -1.069 -4.115 5.548 1.00 1.14 18 GLY A CA 11
ATOM 3836 C C . GLY A 1 18 ? -1.017 -2.584 5.521 1.00 1.19 18 GLY A C 11
ATOM 3837 O O . GLY A 1 18 ? -1.680 -1.942 4.726 1.00 1.19 18 GLY A O 11
ATOM 3841 N N . THR A 1 19 ? -0.214 -1.998 6.377 1.00 1.29 19 THR A N 11
ATOM 3842 C CA . THR A 1 19 ? -0.097 -0.504 6.395 1.00 1.40 19 THR A CA 11
ATOM 3843 C C . THR A 1 19 ? 0.495 -0.018 5.071 1.00 1.17 19 THR A C 11
ATOM 3844 O O . THR A 1 19 ? 1.242 -0.725 4.420 1.00 1.02 19 THR A O 11
ATOM 3855 N N . CYS A 1 20 ? 0.149 1.167 4.648 1.00 1.19 20 CYS A N 11
ATOM 3856 C CA . CYS A 1 20 ? 0.683 1.658 3.344 1.00 0.98 20 CYS A CA 11
ATOM 3857 C C . CYS A 1 20 ? 0.899 3.182 3.322 1.00 1.12 20 CYS A C 11
ATOM 3858 O O . CYS A 1 20 ? 0.888 3.771 2.265 1.00 0.98 20 CYS A O 11
ATOM 3865 N N . ALA A 1 21 ? 1.106 3.818 4.467 1.00 1.41 21 ALA A N 11
ATOM 3866 C CA . ALA A 1 21 ? 1.326 5.317 4.503 1.00 1.57 21 ALA A CA 11
ATOM 3867 C C . ALA A 1 21 ? 1.921 5.829 3.178 1.00 1.41 21 ALA A C 11
ATOM 3868 O O . ALA A 1 21 ? 1.327 6.639 2.492 1.00 1.34 21 ALA A O 11
ATOM 3875 N N . PHE A 1 22 ? 3.075 5.339 2.814 1.00 1.40 22 PHE A N 11
ATOM 3876 C CA . PHE A 1 22 ? 3.716 5.753 1.526 1.00 1.35 22 PHE A CA 11
ATOM 3877 C C . PHE A 1 22 ? 4.340 4.532 0.821 1.00 1.25 22 PHE A C 11
ATOM 3878 O O . PHE A 1 22 ? 5.161 4.672 -0.065 1.00 1.34 22 PHE A O 11
ATOM 3895 N N . ILE A 1 23 ? 3.952 3.332 1.210 1.00 1.10 23 ILE A N 11
ATOM 3896 C CA . ILE A 1 23 ? 4.524 2.087 0.576 1.00 1.03 23 ILE A CA 11
ATOM 3897 C C . ILE A 1 23 ? 3.754 0.850 1.061 1.00 0.82 23 ILE A C 11
ATOM 3898 O O . ILE A 1 23 ? 3.347 0.783 2.202 1.00 0.90 23 ILE A O 11
ATOM 3914 N N . CYS A 1 24 ? 3.560 -0.136 0.216 1.00 0.64 24 CYS A N 11
ATOM 3915 C CA . CYS A 1 24 ? 2.818 -1.364 0.660 1.00 0.44 24 CYS A CA 11
ATOM 3916 C C . CYS A 1 24 ? 3.802 -2.487 1.015 1.00 0.56 24 CYS A C 11
ATOM 3917 O O . CYS A 1 24 ? 4.481 -3.024 0.158 1.00 0.70 24 CYS A O 11
ATOM 3924 N N . ILE A 1 25 ? 3.874 -2.843 2.275 1.00 0.63 25 ILE A N 11
ATOM 3925 C CA . ILE A 1 25 ? 4.808 -3.936 2.706 1.00 0.74 25 ILE A CA 11
ATOM 3926 C C . ILE A 1 25 ? 4.010 -5.152 3.219 1.00 0.59 25 ILE A C 11
ATOM 3927 O O . ILE A 1 25 ? 4.157 -5.590 4.347 1.00 0.76 25 ILE A O 11
ATOM 3943 N N . GLU A 1 26 ? 3.164 -5.704 2.382 1.00 0.36 26 GLU A N 11
ATOM 3944 C CA . GLU A 1 26 ? 2.350 -6.893 2.795 1.00 0.33 26 GLU A CA 11
ATOM 3945 C C . GLU A 1 26 ? 3.262 -8.058 3.214 1.00 0.56 26 GLU A C 11
ATOM 3946 O O . GLU A 1 26 ? 4.243 -8.376 2.543 1.00 1.00 26 GLU A O 11
ATOM 3961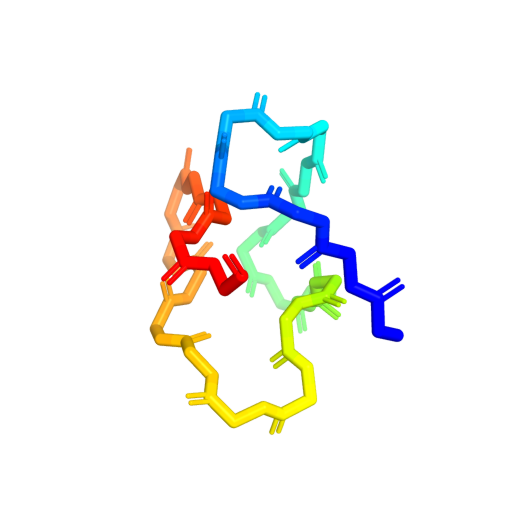 N N . CYS A 1 1 ? -5.675 -3.659 -4.250 1.00 0.63 1 CYS A N 12
ATOM 3962 C CA . CYS A 1 1 ? -4.803 -4.738 -3.685 1.00 0.64 1 CYS A CA 12
ATOM 3963 C C . CYS A 1 1 ? -3.504 -4.841 -4.487 1.00 0.57 1 CYS A C 12
ATOM 3964 O O . CYS A 1 1 ? -3.511 -5.222 -5.641 1.00 0.72 1 CYS A O 12
ATOM 3973 N N . LYS A 1 2 ? -2.396 -4.501 -3.888 1.00 0.51 2 LYS A N 12
ATOM 3974 C CA . LYS A 1 2 ? -1.093 -4.574 -4.615 1.00 0.55 2 LYS A CA 12
ATOM 3975 C C . LYS A 1 2 ? -0.112 -5.469 -3.849 1.00 0.56 2 LYS A C 12
ATOM 3976 O O . LYS A 1 2 ? -0.203 -5.609 -2.645 1.00 0.58 2 LYS A O 12
ATOM 3995 N N . GLN A 1 3 ? 0.823 -6.077 -4.533 1.00 0.66 3 GLN A N 12
ATOM 3996 C CA . GLN A 1 3 ? 1.808 -6.961 -3.833 1.00 0.73 3 GLN A CA 12
ATOM 3997 C C . GLN A 1 3 ? 2.725 -6.123 -2.929 1.00 0.64 3 GLN A C 12
ATOM 3998 O O . GLN A 1 3 ? 2.886 -4.928 -3.123 1.00 0.58 3 GLN A O 12
ATOM 4012 N N . ALA A 1 4 ? 3.336 -6.738 -1.950 1.00 0.68 4 ALA A N 12
ATOM 4013 C CA . ALA A 1 4 ? 4.250 -5.979 -1.040 1.00 0.62 4 ALA A CA 12
ATOM 4014 C C . ALA A 1 4 ? 5.378 -5.335 -1.860 1.00 0.60 4 ALA A C 12
ATOM 4015 O O . ALA A 1 4 ? 6.101 -6.005 -2.573 1.00 0.71 4 ALA A O 12
ATOM 4022 N N . GLY A 1 5 ? 5.522 -4.037 -1.771 1.00 0.55 5 GLY A N 12
ATOM 4023 C CA . GLY A 1 5 ? 6.594 -3.341 -2.550 1.00 0.58 5 GLY A CA 12
ATOM 4024 C C . GLY A 1 5 ? 6.156 -3.109 -4.006 1.00 0.61 5 GLY A C 12
ATOM 4025 O O . GLY A 1 5 ? 6.920 -2.599 -4.801 1.00 0.75 5 GLY A O 12
ATOM 4029 N N . GLU A 1 6 ? 4.944 -3.471 -4.369 1.00 0.57 6 GLU A N 12
ATOM 4030 C CA . GLU A 1 6 ? 4.495 -3.259 -5.776 1.00 0.65 6 GLU A CA 12
ATOM 4031 C C . GLU A 1 6 ? 4.146 -1.781 -6.001 1.00 0.61 6 GLU A C 12
ATOM 4032 O O . GLU A 1 6 ? 4.839 -1.073 -6.704 1.00 0.67 6 GLU A O 12
ATOM 4044 N N . SER A 1 7 ? 3.084 -1.309 -5.402 1.00 0.56 7 SER A N 12
ATOM 4045 C CA . SER A 1 7 ? 2.695 0.134 -5.566 1.00 0.57 7 SER A CA 12
ATOM 4046 C C . SER A 1 7 ? 1.606 0.512 -4.557 1.00 0.55 7 SER A C 12
ATOM 4047 O O . SER A 1 7 ? 0.774 -0.296 -4.187 1.00 0.66 7 SER A O 12
ATOM 4055 N N . CYS A 1 8 ? 1.606 1.741 -4.117 1.00 0.51 8 CYS A N 12
ATOM 4056 C CA . CYS A 1 8 ? 0.575 2.201 -3.136 1.00 0.49 8 CYS A CA 12
ATOM 4057 C C . CYS A 1 8 ? 0.703 3.705 -2.906 1.00 0.56 8 CYS A C 12
ATOM 4058 O O . CYS A 1 8 ? 1.785 4.257 -2.960 1.00 0.73 8 CYS A O 12
ATOM 4065 N N . ASP A 1 9 ? -0.388 4.366 -2.643 1.00 0.60 9 ASP A N 12
ATOM 4066 C CA . ASP A 1 9 ? -0.331 5.837 -2.401 1.00 0.74 9 ASP A CA 12
ATOM 4067 C C . ASP A 1 9 ? -0.614 6.126 -0.920 1.00 0.60 9 ASP A C 12
ATOM 4068 O O . ASP A 1 9 ? -0.787 5.222 -0.123 1.00 0.51 9 ASP A O 12
ATOM 4077 N N . ILE A 1 10 ? -0.678 7.375 -0.544 1.00 0.72 10 ILE A N 12
ATOM 4078 C CA . ILE A 1 10 ? -0.967 7.706 0.888 1.00 0.66 10 ILE A CA 12
ATOM 4079 C C . ILE A 1 10 ? -2.474 7.579 1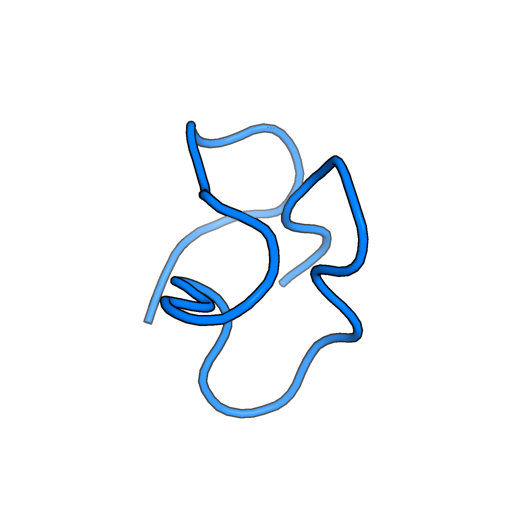.127 1.00 0.55 10 ILE A C 12
ATOM 4080 O O . ILE A 1 10 ? -2.933 6.713 1.846 1.00 0.53 10 ILE A O 12
ATOM 4096 N N . PHE A 1 11 ? -3.243 8.419 0.490 1.00 0.58 11 PHE A N 12
ATOM 4097 C CA . PHE A 1 11 ? -4.736 8.349 0.621 1.00 0.58 11 PHE A CA 12
ATOM 4098 C C . PHE A 1 11 ? -5.235 7.029 0.014 1.00 0.57 11 PHE A C 12
ATOM 4099 O O . PHE A 1 11 ? -6.153 6.404 0.510 1.00 0.62 11 PHE A O 12
ATOM 4116 N N . SER A 1 12 ? -4.616 6.613 -1.058 1.00 0.61 12 SER A N 12
ATOM 4117 C CA . SER A 1 12 ? -5.009 5.340 -1.733 1.00 0.69 12 SER A CA 12
ATOM 4118 C C . SER A 1 12 ? -4.131 4.187 -1.219 1.00 0.55 12 SER A C 12
ATOM 4119 O O . SER A 1 12 ? -3.028 3.963 -1.688 1.00 0.61 12 SER A O 12
ATOM 4127 N N . GLN A 1 13 ? -4.616 3.460 -0.244 1.00 0.48 13 GLN A N 12
ATOM 4128 C CA . GLN A 1 13 ? -3.821 2.322 0.323 1.00 0.41 13 GLN A CA 12
ATOM 4129 C C . GLN A 1 13 ? -4.135 1.028 -0.451 1.00 0.43 13 GLN A C 12
ATOM 4130 O O . GLN A 1 13 ? -5.286 0.681 -0.646 1.00 0.56 13 GLN A O 12
ATOM 4144 N N . ASN A 1 14 ? -3.124 0.318 -0.904 1.00 0.42 14 ASN A N 12
ATOM 4145 C CA . ASN A 1 14 ? -3.373 -0.940 -1.677 1.00 0.48 14 ASN A CA 12
ATOM 4146 C C . ASN A 1 14 ? -2.770 -2.172 -0.972 1.00 0.50 14 ASN A C 12
ATOM 4147 O O . ASN A 1 14 ? -2.578 -3.208 -1.586 1.00 0.65 14 ASN A O 12
ATOM 4158 N N . CYS A 1 15 ? -2.486 -2.077 0.304 1.00 0.45 15 CYS A N 12
ATOM 4159 C CA . CYS A 1 15 ? -1.904 -3.254 1.036 1.00 0.48 15 CYS A CA 12
ATOM 4160 C C . CYS A 1 15 ? -3.032 -4.069 1.684 1.00 0.47 15 CYS A C 12
ATOM 4161 O O . CYS A 1 15 ? -3.420 -3.817 2.811 1.00 0.43 15 CYS A O 12
ATOM 4168 N N . CYS A 1 16 ? -3.561 -5.042 0.979 1.00 0.59 16 CYS A N 12
ATOM 4169 C CA . CYS A 1 16 ? -4.679 -5.873 1.543 1.00 0.64 16 CYS A CA 12
ATOM 4170 C C . CYS A 1 16 ? -4.306 -6.461 2.907 1.00 0.62 16 CYS A C 12
ATOM 4171 O O . CYS A 1 16 ? -5.152 -6.632 3.761 1.00 0.66 16 CYS A O 12
ATOM 4178 N N . VAL A 1 17 ? -3.055 -6.776 3.118 1.00 0.68 17 VAL A N 12
ATOM 4179 C CA . VAL A 1 17 ? -2.647 -7.357 4.442 1.00 0.77 17 VAL A CA 12
ATOM 4180 C C . VAL A 1 17 ? -1.498 -6.557 5.072 1.00 0.72 17 VAL A C 12
ATOM 4181 O O . VAL A 1 17 ? -0.512 -7.115 5.520 1.00 0.90 17 VAL A O 12
ATOM 4194 N N . GLY A 1 18 ? -1.617 -5.253 5.124 1.00 0.56 18 GLY A N 12
ATOM 4195 C CA . GLY A 1 18 ? -0.522 -4.434 5.742 1.00 0.58 18 GLY A CA 12
ATOM 4196 C C . GLY A 1 18 ? -0.854 -2.938 5.686 1.00 0.48 18 GLY A C 12
ATOM 4197 O O . GLY A 1 18 ? -1.805 -2.524 5.053 1.00 0.55 18 GLY A O 12
ATOM 4201 N N . THR A 1 19 ? -0.058 -2.123 6.335 1.00 0.45 19 THR A N 12
ATOM 4202 C CA . THR A 1 19 ? -0.304 -0.642 6.311 1.00 0.42 19 THR A CA 12
ATOM 4203 C C . THR A 1 19 ? 0.247 -0.048 5.008 1.00 0.34 19 THR A C 12
ATOM 4204 O O . THR A 1 19 ? 0.995 -0.694 4.295 1.00 0.46 19 THR A O 12
ATOM 4215 N N . CYS A 1 20 ? -0.121 1.163 4.668 1.00 0.26 20 CYS A N 12
ATOM 4216 C CA . CYS A 1 20 ? 0.392 1.747 3.384 1.00 0.22 20 CYS A CA 12
ATOM 4217 C C . CYS A 1 20 ? 0.711 3.250 3.481 1.00 0.26 20 CYS A C 12
ATOM 4218 O O . CYS A 1 20 ? 0.801 3.902 2.463 1.00 0.29 20 CYS A O 12
ATOM 4225 N N . ALA A 1 21 ? 0.892 3.798 4.674 1.00 0.34 21 ALA A N 12
ATOM 4226 C CA . ALA A 1 21 ? 1.207 5.273 4.828 1.00 0.44 21 ALA A CA 12
ATOM 4227 C C . ALA A 1 21 ? 1.854 5.851 3.556 1.00 0.44 21 ALA A C 12
ATOM 4228 O O . ALA A 1 21 ? 1.319 6.742 2.926 1.00 0.51 21 ALA A O 12
ATOM 4235 N N . PHE A 1 22 ? 2.989 5.329 3.174 1.00 0.43 22 PHE A N 12
ATOM 4236 C CA . PHE A 1 22 ? 3.677 5.807 1.934 1.00 0.47 22 PHE A CA 12
ATOM 4237 C C . PHE A 1 22 ? 4.234 4.612 1.131 1.00 0.41 22 PHE A C 12
ATOM 4238 O O . PHE A 1 22 ? 5.025 4.782 0.225 1.00 0.49 22 PHE A O 12
ATOM 4255 N N . ILE A 1 23 ? 3.819 3.405 1.464 1.00 0.31 23 ILE A N 12
ATOM 4256 C CA . ILE A 1 23 ? 4.314 2.176 0.737 1.00 0.28 23 ILE A CA 12
ATOM 4257 C C . ILE A 1 23 ? 3.539 0.946 1.229 1.00 0.25 23 ILE A C 12
ATOM 4258 O O . ILE A 1 23 ? 3.130 0.887 2.372 1.00 0.34 23 ILE A O 12
ATOM 4274 N N . CYS A 1 24 ? 3.347 -0.046 0.390 1.00 0.26 24 CYS A N 12
ATOM 4275 C CA . CYS A 1 24 ? 2.604 -1.268 0.842 1.00 0.33 24 CYS A CA 12
ATOM 4276 C C . CYS A 1 24 ? 3.583 -2.388 1.217 1.00 0.41 24 CYS A C 12
ATOM 4277 O O . CYS A 1 24 ? 4.273 -2.934 0.374 1.00 0.47 24 CYS A O 12
ATOM 4284 N N . ILE A 1 25 ? 3.639 -2.735 2.477 1.00 0.55 25 ILE A N 12
ATOM 4285 C CA . ILE A 1 25 ? 4.558 -3.827 2.928 1.00 0.69 25 ILE A CA 12
ATOM 4286 C C . ILE A 1 25 ? 3.752 -4.890 3.692 1.00 0.87 25 ILE A C 12
ATOM 4287 O O . ILE A 1 25 ? 3.597 -4.821 4.897 1.00 1.09 25 ILE A O 12
ATOM 4303 N N . GLU A 1 26 ? 3.220 -5.864 2.998 1.00 0.96 26 GLU A N 12
ATOM 4304 C CA . GLU A 1 26 ? 2.410 -6.925 3.674 1.00 1.23 26 GLU A CA 12
ATOM 4305 C C . GLU A 1 26 ? 3.321 -7.981 4.317 1.00 1.29 26 GLU A C 12
ATOM 4306 O O . GLU A 1 26 ? 4.456 -8.197 3.893 1.00 1.53 26 GLU A O 12
ATOM 4321 N N . CYS A 1 1 ? -5.879 -3.522 -3.923 1.00 0.94 1 CYS A N 13
ATOM 4322 C CA . CYS A 1 1 ? -4.958 -4.577 -3.388 1.00 0.85 1 CYS A CA 13
ATOM 4323 C C . CYS A 1 1 ? -3.761 -4.745 -4.324 1.00 0.83 1 CYS A C 13
ATOM 4324 O O . CYS A 1 1 ? -3.924 -5.018 -5.496 1.00 1.01 1 CYS A O 13
ATOM 4333 N N . LYS A 1 2 ? -2.566 -4.581 -3.822 1.00 0.69 2 LYS A N 13
ATOM 4334 C CA . LYS A 1 2 ? -1.363 -4.732 -4.695 1.00 0.79 2 LYS A CA 13
ATOM 4335 C C . LYS A 1 2 ? -0.309 -5.609 -4.011 1.00 0.83 2 LYS A C 13
ATOM 4336 O O . LYS A 1 2 ? -0.474 -6.018 -2.876 1.00 0.92 2 LYS A O 13
ATOM 4355 N N . GLN A 1 3 ? 0.769 -5.908 -4.687 1.00 0.83 3 GLN A N 13
ATOM 4356 C CA . GLN A 1 3 ? 1.822 -6.767 -4.063 1.00 0.88 3 GLN A CA 13
ATOM 4357 C C . GLN A 1 3 ? 2.721 -5.933 -3.138 1.00 0.84 3 GLN A C 13
ATOM 4358 O O . GLN A 1 3 ? 2.930 -4.750 -3.348 1.00 0.72 3 GLN A O 13
ATOM 4372 N N . ALA A 1 4 ? 3.253 -6.548 -2.115 1.00 0.99 4 ALA A N 13
ATOM 4373 C CA . ALA A 1 4 ? 4.144 -5.810 -1.167 1.00 1.02 4 ALA A CA 13
ATOM 4374 C C . ALA A 1 4 ? 5.370 -5.264 -1.911 1.00 0.93 4 ALA A C 13
ATOM 4375 O O . ALA A 1 4 ? 6.022 -5.973 -2.657 1.00 1.03 4 ALA A O 13
ATOM 4382 N N . GLY A 1 5 ? 5.682 -4.006 -1.715 1.00 0.81 5 GLY A N 13
ATOM 4383 C CA . GLY A 1 5 ? 6.863 -3.398 -2.410 1.00 0.83 5 GLY A CA 13
ATOM 4384 C C . GLY A 1 5 ? 6.548 -3.116 -3.890 1.00 0.66 5 GLY A C 13
ATOM 4385 O O . GLY A 1 5 ? 7.403 -2.672 -4.629 1.00 0.76 5 GLY A O 13
ATOM 4389 N N . GLU A 1 6 ? 5.339 -3.369 -4.332 1.00 0.48 6 GLU A N 13
ATOM 4390 C CA . GLU A 1 6 ? 4.989 -3.119 -5.757 1.00 0.36 6 GLU A CA 13
ATOM 4391 C C . GLU A 1 6 ? 4.620 -1.646 -5.981 1.00 0.35 6 GLU A C 13
ATOM 4392 O O . GLU A 1 6 ? 5.315 -0.919 -6.667 1.00 0.49 6 GLU A O 13
ATOM 4404 N N . SER A 1 7 ? 3.527 -1.200 -5.412 1.00 0.28 7 SER A N 13
ATOM 4405 C CA . SER A 1 7 ? 3.104 0.228 -5.594 1.00 0.33 7 SER A CA 13
ATOM 4406 C C . SER A 1 7 ? 1.919 0.564 -4.680 1.00 0.28 7 SER A C 13
ATOM 4407 O O . SER A 1 7 ? 1.070 -0.268 -4.420 1.00 0.31 7 SER A O 13
ATOM 4415 N N . CYS A 1 8 ? 1.852 1.779 -4.194 1.00 0.34 8 CYS A N 13
ATOM 4416 C CA . CYS A 1 8 ? 0.717 2.173 -3.297 1.00 0.32 8 CYS A CA 13
ATOM 4417 C C . CYS A 1 8 ? 0.720 3.682 -3.041 1.00 0.39 8 CYS A C 13
ATOM 4418 O O . CYS A 1 8 ? 1.747 4.328 -3.106 1.00 0.50 8 CYS A O 13
ATOM 4425 N N . ASP A 1 9 ? -0.423 4.238 -2.738 1.00 0.44 9 ASP A N 13
ATOM 4426 C CA . ASP A 1 9 ? -0.501 5.702 -2.463 1.00 0.53 9 ASP A CA 13
ATOM 4427 C C . ASP A 1 9 ? -0.643 5.944 -0.949 1.00 0.55 9 ASP A C 13
ATOM 4428 O O . ASP A 1 9 ? -0.576 5.027 -0.151 1.00 0.57 9 ASP A O 13
ATOM 4437 N N . ILE A 1 10 ? -0.855 7.174 -0.553 1.00 0.62 10 ILE A N 13
ATOM 4438 C CA . ILE A 1 10 ? -1.020 7.482 0.906 1.00 0.66 10 ILE A CA 13
ATOM 4439 C C . ILE A 1 10 ? -2.503 7.337 1.271 1.00 0.65 10 ILE A C 13
ATOM 4440 O O . ILE A 1 10 ? -2.894 6.444 1.998 1.00 0.62 10 ILE A O 13
ATOM 4456 N N . PHE A 1 11 ? -3.327 8.194 0.732 1.00 0.72 11 PHE A N 13
ATOM 4457 C CA . PHE A 1 11 ? -4.803 8.111 0.987 1.00 0.75 11 PHE A CA 13
ATOM 4458 C C . PHE A 1 11 ? -5.341 6.803 0.389 1.00 0.69 11 PHE A C 13
ATOM 4459 O O . PHE A 1 11 ? -6.210 6.156 0.939 1.00 0.71 11 PHE A O 13
ATOM 4476 N N . SER A 1 12 ? -4.804 6.420 -0.739 1.00 0.64 12 SER A N 13
ATOM 4477 C CA . SER A 1 12 ? -5.235 5.160 -1.416 1.00 0.62 12 SER A CA 13
ATOM 4478 C C . SER A 1 12 ? -4.309 4.006 -0.995 1.00 0.51 12 SER A C 13
ATOM 4479 O O . SER A 1 12 ? -3.257 3.787 -1.569 1.00 0.54 12 SER A O 13
ATOM 4487 N N . GLN A 1 13 ? -4.692 3.271 0.020 1.00 0.47 13 GLN A N 13
ATOM 4488 C CA . GLN A 1 13 ? -3.836 2.133 0.496 1.00 0.38 13 GLN A CA 13
ATOM 4489 C C . GLN A 1 13 ? -4.163 0.862 -0.305 1.00 0.36 13 GLN A C 13
ATOM 4490 O O . GLN A 1 13 ? -5.317 0.533 -0.510 1.00 0.46 13 GLN A O 13
ATOM 4504 N N . ASN A 1 14 ? -3.163 0.146 -0.773 1.00 0.32 14 ASN A N 13
ATOM 4505 C CA . ASN A 1 14 ? -3.437 -1.091 -1.570 1.00 0.36 14 ASN A CA 13
ATOM 4506 C C . ASN A 1 14 ? -2.880 -2.355 -0.881 1.00 0.34 14 ASN A C 13
ATOM 4507 O O . ASN A 1 14 ? -2.837 -3.418 -1.475 1.00 0.43 14 ASN A O 13
ATOM 4518 N N . CYS A 1 15 ? -2.480 -2.262 0.366 1.00 0.31 15 CYS A N 13
ATOM 4519 C CA . CYS A 1 15 ? -1.956 -3.483 1.076 1.00 0.31 15 CYS A CA 13
ATOM 4520 C C . CYS A 1 15 ? -3.135 -4.380 1.482 1.00 0.35 15 CYS A C 13
ATOM 4521 O O . CYS A 1 15 ? -3.860 -4.063 2.407 1.00 0.40 15 CYS A O 13
ATOM 4528 N N . CYS A 1 16 ? -3.328 -5.496 0.803 1.00 0.44 16 CYS A N 13
ATOM 4529 C CA . CYS A 1 16 ? -4.467 -6.426 1.132 1.00 0.53 16 CYS A CA 13
ATOM 4530 C C . CYS A 1 16 ? -4.596 -6.634 2.641 1.00 0.49 16 CYS A C 13
ATOM 4531 O O . CYS A 1 16 ? -5.678 -6.825 3.158 1.00 0.59 16 CYS A O 13
ATOM 4538 N N . VAL A 1 17 ? -3.503 -6.586 3.343 1.00 0.43 17 VAL A N 13
ATOM 4539 C CA . VAL A 1 17 ? -3.548 -6.763 4.828 1.00 0.47 17 VAL A CA 13
ATOM 4540 C C . VAL A 1 17 ? -2.318 -6.102 5.473 1.00 0.45 17 VAL A C 13
ATOM 4541 O O . VAL A 1 17 ? -1.624 -6.690 6.283 1.00 0.53 17 VAL A O 13
ATOM 4554 N N . GLY A 1 18 ? -2.041 -4.871 5.110 1.00 0.44 18 GLY A N 13
ATOM 4555 C CA . GLY A 1 18 ? -0.848 -4.175 5.700 1.00 0.54 18 GLY A CA 13
ATOM 4556 C C . GLY A 1 18 ? -0.999 -2.650 5.616 1.00 0.55 18 GLY A C 13
ATOM 4557 O O . GLY A 1 18 ? -1.872 -2.132 4.944 1.00 0.60 18 GLY A O 13
ATOM 4561 N N . THR A 1 19 ? -0.140 -1.932 6.296 1.00 0.62 19 THR A N 13
ATOM 4562 C CA . THR A 1 19 ? -0.198 -0.433 6.274 1.00 0.68 19 THR A CA 13
ATOM 4563 C C . THR A 1 19 ? 0.421 0.098 4.975 1.00 0.52 19 THR A C 13
ATOM 4564 O O . THR A 1 19 ? 1.289 -0.525 4.394 1.00 0.55 19 THR A O 13
ATOM 4575 N N . CYS A 1 20 ? -0.029 1.233 4.496 1.00 0.47 20 CYS A N 13
ATOM 4576 C CA . CYS A 1 20 ? 0.531 1.774 3.213 1.00 0.38 20 CYS A CA 13
ATOM 4577 C C . CYS A 1 20 ? 0.896 3.270 3.299 1.00 0.49 20 CYS A C 13
ATOM 4578 O O . CYS A 1 20 ? 1.076 3.897 2.278 1.00 0.56 20 CYS A O 13
ATOM 4585 N N . ALA A 1 21 ? 1.002 3.836 4.493 1.00 0.54 21 ALA A N 13
ATOM 4586 C CA . ALA A 1 21 ? 1.347 5.306 4.655 1.00 0.66 21 ALA A CA 13
ATOM 4587 C C . ALA A 1 21 ? 2.018 5.883 3.394 1.00 0.70 21 ALA A C 13
ATOM 4588 O O . ALA A 1 21 ? 1.479 6.752 2.737 1.00 0.79 21 ALA A O 13
ATOM 4595 N N . PHE A 1 22 ? 3.177 5.386 3.048 1.00 0.68 22 PHE A N 13
ATOM 4596 C CA . PHE A 1 22 ? 3.881 5.867 1.818 1.00 0.74 22 PHE A CA 13
ATOM 4597 C C . PHE A 1 22 ? 4.451 4.671 1.025 1.00 0.67 22 PHE A C 13
ATOM 4598 O O . PHE A 1 22 ? 5.229 4.839 0.107 1.00 0.77 22 PHE A O 13
ATOM 4615 N N . ILE A 1 23 ? 4.060 3.465 1.383 1.00 0.55 23 ILE A N 13
ATOM 4616 C CA . ILE A 1 23 ? 4.564 2.235 0.676 1.00 0.49 23 ILE A CA 13
ATOM 4617 C C . ILE A 1 23 ? 3.736 1.025 1.129 1.00 0.36 23 ILE A C 13
ATOM 4618 O O . ILE A 1 23 ? 3.354 0.935 2.280 1.00 0.42 23 ILE A O 13
ATOM 4634 N N . CYS A 1 24 ? 3.458 0.087 0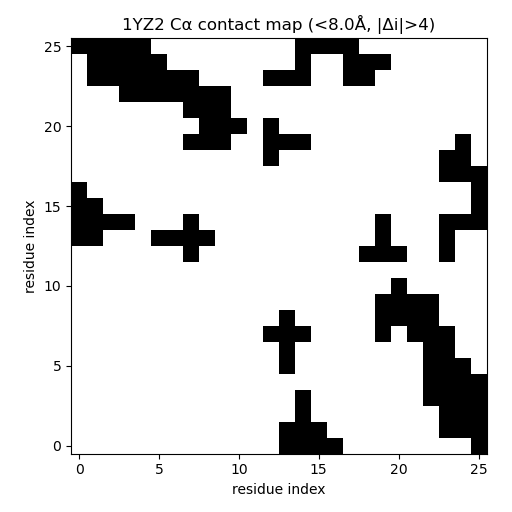.253 1.00 0.30 24 CYS A N 13
ATOM 4635 C CA . CYS A 1 24 ? 2.652 -1.102 0.685 1.00 0.29 24 CYS A CA 13
ATOM 4636 C C . CYS A 1 24 ? 3.569 -2.270 1.062 1.00 0.39 24 CYS A C 13
ATOM 4637 O O . CYS A 1 24 ? 4.260 -2.832 0.229 1.00 0.63 24 CYS A O 13
ATOM 4644 N N . ILE A 1 25 ? 3.568 -2.637 2.319 1.00 0.37 25 ILE A N 13
ATOM 4645 C CA . ILE A 1 25 ? 4.422 -3.770 2.785 1.00 0.51 25 ILE A CA 13
ATOM 4646 C C . ILE A 1 25 ? 3.576 -4.776 3.590 1.00 0.60 25 ILE A C 13
ATOM 4647 O O . ILE A 1 25 ? 2.916 -4.424 4.552 1.00 1.00 25 ILE A O 13
ATOM 4663 N N . GLU A 1 26 ? 3.582 -6.023 3.191 1.00 0.58 26 GLU A N 13
ATOM 4664 C CA . GLU A 1 26 ? 2.778 -7.054 3.916 1.00 0.70 26 GLU A CA 13
ATOM 4665 C C . GLU A 1 26 ? 3.703 -8.083 4.578 1.00 0.97 26 GLU A C 13
ATOM 4666 O O . GLU A 1 26 ? 4.819 -8.323 4.123 1.00 1.35 26 GLU A O 13
ATOM 4681 N N . CYS A 1 1 ? -5.074 -4.593 -2.856 1.00 0.37 1 CYS A N 14
ATOM 4682 C CA . CYS A 1 1 ? -4.352 -5.902 -2.944 1.00 0.31 1 CYS A CA 14
ATOM 4683 C C . CYS A 1 1 ? -3.123 -5.752 -3.841 1.00 0.30 1 CYS A C 14
ATOM 4684 O O . CYS A 1 1 ? -3.239 -5.664 -5.047 1.00 0.41 1 CYS A O 14
ATOM 4693 N N . LYS A 1 2 ? -1.954 -5.711 -3.260 1.00 0.29 2 LYS A N 14
ATOM 4694 C CA . LYS A 1 2 ? -0.711 -5.552 -4.077 1.00 0.30 2 LYS A CA 14
ATOM 4695 C C . LYS A 1 2 ? 0.500 -6.081 -3.301 1.00 0.28 2 LYS A C 14
ATOM 4696 O O . LYS A 1 2 ? 0.751 -5.679 -2.182 1.00 0.37 2 LYS A O 14
ATOM 4715 N N . GLN A 1 3 ? 1.241 -6.986 -3.890 1.00 0.30 3 GLN A N 14
ATOM 4716 C CA . GLN A 1 3 ? 2.440 -7.566 -3.200 1.00 0.32 3 GLN A CA 14
ATOM 4717 C C . GLN A 1 3 ? 3.362 -6.466 -2.658 1.00 0.27 3 GLN A C 14
ATOM 4718 O O . GLN A 1 3 ? 3.456 -5.383 -3.210 1.00 0.31 3 GLN A O 14
ATOM 4732 N N . ALA A 1 4 ? 4.045 -6.744 -1.575 1.00 0.30 4 ALA A N 14
ATOM 4733 C CA . ALA A 1 4 ? 4.969 -5.731 -0.976 1.00 0.29 4 ALA A CA 14
ATOM 4734 C C . ALA A 1 4 ? 5.910 -5.156 -2.044 1.00 0.28 4 ALA A C 14
ATOM 4735 O O . ALA A 1 4 ? 6.505 -5.881 -2.824 1.00 0.35 4 ALA A O 14
ATOM 4742 N N . GLY A 1 5 ? 6.037 -3.856 -2.084 1.00 0.28 5 GLY A N 14
ATOM 4743 C CA . GLY A 1 5 ? 6.924 -3.215 -3.101 1.00 0.29 5 GLY A CA 14
ATOM 4744 C C . GLY A 1 5 ? 6.070 -2.556 -4.186 1.00 0.25 5 GLY A C 14
ATOM 4745 O O . GLY A 1 5 ? 6.426 -1.524 -4.718 1.00 0.33 5 GLY A O 14
ATOM 4749 N N . GLU A 1 6 ? 4.950 -3.151 -4.524 1.00 0.22 6 GLU A N 14
ATOM 4750 C CA . GLU A 1 6 ? 4.071 -2.568 -5.583 1.00 0.21 6 GLU A CA 14
ATOM 4751 C C . GLU A 1 6 ? 3.697 -1.113 -5.253 1.00 0.20 6 GLU A C 14
ATOM 4752 O O . GLU A 1 6 ? 3.623 -0.720 -4.099 1.00 0.30 6 GLU A O 14
ATOM 4764 N N . SER A 1 7 ? 3.459 -0.319 -6.268 1.00 0.19 7 SER A N 14
ATOM 4765 C CA . SER A 1 7 ? 3.080 1.120 -6.064 1.00 0.19 7 SER A CA 14
ATOM 4766 C C . SER A 1 7 ? 1.947 1.265 -5.038 1.00 0.19 7 SER A C 14
ATOM 4767 O O . SER A 1 7 ? 1.181 0.349 -4.804 1.00 0.25 7 SER A O 14
ATOM 4775 N N . CYS A 1 8 ? 1.828 2.422 -4.434 1.00 0.21 8 CYS A N 14
ATOM 4776 C CA . CYS A 1 8 ? 0.741 2.635 -3.426 1.00 0.23 8 CYS A CA 14
ATOM 4777 C C . CYS A 1 8 ? 0.646 4.111 -3.028 1.00 0.26 8 CYS A C 14
ATOM 4778 O O . CYS A 1 8 ? 1.633 4.820 -3.013 1.00 0.33 8 CYS A O 14
ATOM 4785 N N . ASP A 1 9 ? -0.530 4.571 -2.689 1.00 0.29 9 ASP A N 14
ATOM 4786 C CA . ASP A 1 9 ? -0.686 5.997 -2.274 1.00 0.34 9 ASP A CA 14
ATOM 4787 C C . ASP A 1 9 ? -0.797 6.079 -0.742 1.00 0.34 9 ASP A C 14
ATOM 4788 O O . ASP A 1 9 ? -0.750 5.076 -0.052 1.00 0.41 9 ASP A O 14
ATOM 4797 N N . ILE A 1 10 ? -0.955 7.260 -0.205 1.00 0.34 10 ILE A N 14
ATOM 4798 C CA . ILE A 1 10 ? -1.082 7.396 1.283 1.00 0.35 10 ILE A CA 14
ATOM 4799 C C . ILE A 1 10 ? -2.537 7.126 1.681 1.00 0.36 10 ILE A C 14
ATOM 4800 O O . ILE A 1 10 ? -2.866 6.078 2.206 1.00 0.42 10 ILE A O 14
ATOM 4816 N N . PHE A 1 11 ? -3.415 8.054 1.399 1.00 0.38 11 PHE A N 14
ATOM 4817 C CA . PHE A 1 11 ? -4.870 7.861 1.711 1.00 0.41 11 PHE A CA 14
ATOM 4818 C C . PHE A 1 11 ? -5.375 6.590 1.012 1.00 0.38 11 PHE A C 14
ATOM 4819 O O . PHE A 1 11 ? -6.165 5.837 1.547 1.00 0.43 11 PHE A O 14
ATOM 4836 N N . SER A 1 12 ? -4.903 6.359 -0.183 1.00 0.35 12 SER A N 14
ATOM 4837 C CA . SER A 1 12 ? -5.312 5.152 -0.961 1.00 0.35 12 SER A CA 14
ATOM 4838 C C . SER A 1 12 ? -4.292 4.022 -0.737 1.00 0.33 12 SER A C 14
ATOM 4839 O O . SER A 1 12 ? -3.235 3.984 -1.342 1.00 0.43 12 SER A O 14
ATOM 4847 N N . GLN A 1 13 ? -4.604 3.107 0.146 1.00 0.30 13 GLN A N 14
ATOM 4848 C CA . GLN A 1 13 ? -3.656 1.978 0.436 1.00 0.29 13 GLN A CA 14
ATOM 4849 C C . GLN A 1 13 ? -3.815 0.864 -0.611 1.00 0.27 13 GLN A C 14
ATOM 4850 O O . GLN A 1 13 ? -4.912 0.548 -1.030 1.00 0.39 13 GLN A O 14
ATOM 4864 N N . ASN A 1 14 ? -2.727 0.262 -1.037 1.00 0.23 14 ASN A N 14
ATOM 4865 C CA . ASN A 1 14 ? -2.822 -0.829 -2.055 1.00 0.21 14 ASN A CA 14
ATOM 4866 C C . ASN A 1 14 ? -2.815 -2.208 -1.369 1.00 0.20 14 ASN A C 14
ATOM 4867 O O . ASN A 1 14 ? -3.257 -3.193 -1.937 1.00 0.27 14 ASN A O 14
ATOM 4878 N N . CYS A 1 15 ? -2.344 -2.284 -0.142 1.00 0.21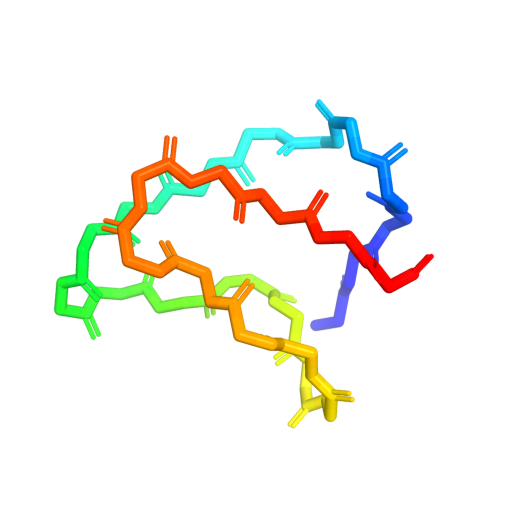 15 CYS A N 14
ATOM 4879 C CA . CYS A 1 15 ? -2.333 -3.597 0.581 1.00 0.22 15 CYS A CA 14
ATOM 4880 C C . CYS A 1 15 ? -3.737 -3.898 1.130 1.00 0.23 15 CYS A C 14
ATOM 4881 O O . CYS A 1 15 ? -4.190 -3.243 2.052 1.00 0.26 15 CYS A O 14
ATOM 4888 N N . CYS A 1 16 ? -4.417 -4.895 0.597 1.00 0.28 16 CYS A N 14
ATOM 4889 C CA . CYS A 1 16 ? -5.788 -5.250 1.112 1.00 0.33 16 CYS A CA 14
ATOM 4890 C C . CYS A 1 16 ? -5.769 -5.320 2.637 1.00 0.33 16 CYS A C 14
ATOM 4891 O O . CYS A 1 16 ? -6.721 -4.957 3.296 1.00 0.42 16 CYS A O 14
ATOM 4898 N N . VAL A 1 17 ? -4.683 -5.784 3.195 1.00 0.29 17 VAL A N 14
ATOM 4899 C CA . VAL A 1 17 ? -4.580 -5.882 4.682 1.00 0.32 17 VAL A CA 14
ATOM 4900 C C . VAL A 1 17 ? -3.151 -5.536 5.140 1.00 0.26 17 VAL A C 14
ATOM 4901 O O . VAL A 1 17 ? -2.515 -6.283 5.860 1.00 0.34 17 VAL A O 14
ATOM 4914 N N . GLY A 1 18 ? -2.639 -4.400 4.731 1.00 0.21 18 GLY A N 14
ATOM 4915 C CA . GLY A 1 18 ? -1.250 -4.023 5.152 1.00 0.23 18 GLY A CA 14
ATOM 4916 C C . GLY A 1 18 ? -1.097 -2.500 5.237 1.00 0.22 18 GLY A C 14
ATOM 4917 O O . GLY A 1 18 ? -1.747 -1.759 4.526 1.00 0.28 18 GLY A O 14
ATOM 4921 N N . THR A 1 19 ? -0.219 -2.033 6.091 1.00 0.20 19 THR A N 14
ATOM 4922 C CA . THR A 1 19 ? 0.011 -0.557 6.222 1.00 0.24 19 THR A CA 14
ATOM 4923 C C . THR A 1 19 ? 0.696 -0.030 4.958 1.00 0.21 19 THR A C 14
ATOM 4924 O O . THR A 1 19 ? 1.726 -0.531 4.545 1.00 0.35 19 THR A O 14
ATOM 4935 N N . CYS A 1 20 ? 0.120 0.956 4.322 1.00 0.21 20 CYS A N 14
ATOM 4936 C CA . CYS A 1 20 ? 0.727 1.485 3.061 1.00 0.21 20 CYS A CA 14
ATOM 4937 C C . CYS A 1 20 ? 1.012 2.994 3.134 1.00 0.24 20 CYS A C 14
ATOM 4938 O O . CYS A 1 20 ? 1.093 3.643 2.112 1.00 0.27 20 CYS A O 14
ATOM 4945 N N . ALA A 1 21 ? 1.163 3.552 4.324 1.00 0.28 21 ALA A N 14
ATOM 4946 C CA . ALA A 1 21 ? 1.436 5.035 4.475 1.00 0.33 21 ALA A CA 14
ATOM 4947 C C . ALA A 1 21 ? 2.137 5.624 3.236 1.00 0.32 21 ALA A C 14
ATOM 4948 O O . ALA A 1 21 ? 1.643 6.546 2.615 1.00 0.36 21 ALA A O 14
ATOM 4955 N N . PHE A 1 22 ? 3.273 5.085 2.870 1.00 0.30 22 PHE A N 14
ATOM 4956 C CA . PHE A 1 22 ? 4.006 5.588 1.663 1.00 0.32 22 PHE A CA 14
ATOM 4957 C C . PHE A 1 22 ? 4.589 4.408 0.857 1.00 0.27 22 PHE A C 14
ATOM 4958 O O . PHE A 1 22 ? 5.444 4.591 0.013 1.00 0.31 22 PHE A O 14
ATOM 4975 N N . ILE A 1 23 ? 4.124 3.202 1.116 1.00 0.24 23 ILE A N 14
ATOM 4976 C CA . ILE A 1 23 ? 4.638 1.985 0.382 1.00 0.21 23 ILE A CA 14
ATOM 4977 C C . ILE A 1 23 ? 3.830 0.752 0.813 1.00 0.18 23 ILE A C 14
ATOM 4978 O O . ILE A 1 23 ? 3.414 0.651 1.950 1.00 0.24 23 ILE A O 14
ATOM 4994 N N . CYS A 1 24 ? 3.596 -0.184 -0.079 1.00 0.17 24 CYS A N 14
ATOM 4995 C CA . CYS A 1 24 ? 2.802 -1.396 0.308 1.00 0.17 24 CYS A CA 14
ATOM 4996 C C . CYS A 1 24 ? 3.707 -2.590 0.621 1.00 0.19 24 CYS A C 14
ATOM 4997 O O . CYS A 1 24 ? 4.652 -2.871 -0.094 1.00 0.27 24 CYS A O 14
ATOM 5004 N N . ILE A 1 25 ? 3.406 -3.301 1.682 1.00 0.21 25 ILE A N 14
ATOM 5005 C CA . ILE A 1 25 ? 4.222 -4.498 2.060 1.00 0.26 25 ILE A CA 14
ATOM 5006 C C . ILE A 1 25 ? 3.296 -5.722 2.230 1.00 0.26 25 ILE A C 14
ATOM 5007 O O . ILE A 1 25 ? 3.298 -6.385 3.251 1.00 0.35 25 ILE A O 14
ATOM 5023 N N . GLU A 1 26 ? 2.498 -6.021 1.232 1.00 0.26 26 GLU A N 14
ATOM 5024 C CA . GLU A 1 26 ? 1.570 -7.193 1.331 1.00 0.29 26 GLU A CA 14
ATOM 5025 C C . GLU A 1 26 ? 2.298 -8.488 0.948 1.00 0.41 26 GLU A C 14
ATOM 5026 O O . GLU A 1 26 ? 2.911 -8.583 -0.115 1.00 0.45 26 GLU A O 14
ATOM 5041 N N . CYS A 1 1 ? -5.547 -3.125 -4.478 1.00 0.40 1 CYS A N 15
ATOM 5042 C CA . CYS A 1 1 ? -4.867 -4.227 -3.729 1.00 0.35 1 CYS A CA 15
ATOM 5043 C C . CYS A 1 1 ? -3.731 -4.807 -4.570 1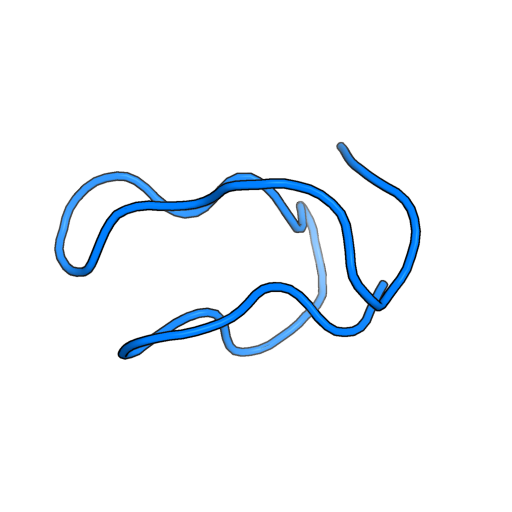.00 0.34 1 CYS A C 15
ATOM 5044 O O . CYS A 1 1 ? -3.918 -5.145 -5.723 1.00 0.46 1 CYS A O 15
ATOM 5053 N N . LYS A 1 2 ? -2.560 -4.920 -4.007 1.00 0.27 2 LYS A N 15
ATOM 5054 C CA . LYS A 1 2 ? -1.410 -5.478 -4.773 1.00 0.31 2 LYS A CA 15
ATOM 5055 C C . LYS A 1 2 ? -0.436 -6.195 -3.834 1.00 0.29 2 LYS A C 15
ATOM 5056 O O . LYS A 1 2 ? -0.692 -6.343 -2.654 1.00 0.40 2 LYS A O 15
ATOM 5075 N N . GLN A 1 3 ? 0.679 -6.636 -4.350 1.00 0.30 3 GLN A N 15
ATOM 5076 C CA . GLN A 1 3 ? 1.674 -7.341 -3.493 1.00 0.31 3 GLN A CA 15
ATOM 5077 C C . GLN A 1 3 ? 2.503 -6.331 -2.687 1.00 0.27 3 GLN A C 15
ATOM 5078 O O . GLN A 1 3 ? 2.699 -5.200 -3.096 1.00 0.30 3 GLN A O 15
ATOM 5092 N N . ALA A 1 4 ? 2.996 -6.737 -1.547 1.00 0.30 4 ALA A N 15
ATOM 5093 C CA . ALA A 1 4 ? 3.821 -5.814 -0.707 1.00 0.30 4 ALA A CA 15
ATOM 5094 C C . ALA A 1 4 ? 5.029 -5.306 -1.510 1.00 0.28 4 ALA A C 15
ATOM 5095 O O . ALA A 1 4 ? 5.713 -6.069 -2.167 1.00 0.37 4 ALA A O 15
ATOM 5102 N N . GLY A 1 5 ? 5.292 -4.025 -1.465 1.00 0.28 5 GLY A N 15
ATOM 5103 C CA . GLY A 1 5 ? 6.452 -3.463 -2.226 1.00 0.30 5 GLY A CA 15
ATOM 5104 C C . GLY A 1 5 ? 5.988 -2.895 -3.575 1.00 0.27 5 GLY A C 15
ATOM 5105 O O . GLY A 1 5 ? 6.722 -2.176 -4.227 1.00 0.34 5 GLY A O 15
ATOM 5109 N N . GLU A 1 6 ? 4.789 -3.209 -4.008 1.00 0.24 6 GLU A N 15
ATOM 5110 C CA . GLU A 1 6 ? 4.310 -2.679 -5.316 1.00 0.24 6 GLU A CA 15
ATOM 5111 C C . GLU A 1 6 ? 3.886 -1.206 -5.183 1.00 0.25 6 GLU A C 15
ATOM 5112 O O . GLU A 1 6 ? 4.119 -0.566 -4.173 1.00 0.37 6 GLU A O 15
ATOM 5124 N N . SER A 1 7 ? 3.271 -0.664 -6.200 1.00 0.28 7 SER A N 15
ATOM 5125 C CA . SER A 1 7 ? 2.840 0.771 -6.151 1.00 0.32 7 SER A CA 15
ATOM 5126 C C . SER A 1 7 ? 1.705 0.983 -5.145 1.00 0.28 7 SER A C 15
ATOM 5127 O O . SER A 1 7 ? 0.861 0.126 -4.945 1.00 0.32 7 SER A O 15
ATOM 5135 N N . CYS A 1 8 ? 1.677 2.131 -4.518 1.00 0.26 8 CYS A N 15
ATOM 5136 C CA . CYS A 1 8 ? 0.598 2.421 -3.524 1.00 0.27 8 CYS A CA 15
ATOM 5137 C C . CYS A 1 8 ? 0.649 3.883 -3.076 1.00 0.28 8 CYS A C 15
ATOM 5138 O O . CYS A 1 8 ? 1.678 4.528 -3.141 1.00 0.36 8 CYS A O 15
ATOM 5145 N N . ASP A 1 9 ? -0.455 4.399 -2.609 1.00 0.28 9 ASP A N 15
ATOM 5146 C CA . ASP A 1 9 ? -0.489 5.814 -2.141 1.00 0.32 9 ASP A CA 15
ATOM 5147 C C . ASP A 1 9 ? -0.731 5.858 -0.622 1.00 0.30 9 ASP A C 15
ATOM 5148 O O . ASP A 1 9 ? -0.792 4.836 0.040 1.00 0.37 9 ASP A O 15
ATOM 5157 N N . ILE A 1 10 ? -0.881 7.034 -0.071 1.00 0.32 10 ILE A N 15
ATOM 5158 C CA . ILE A 1 10 ? -1.134 7.155 1.403 1.00 0.34 10 ILE A CA 15
ATOM 5159 C C . ILE A 1 10 ? -2.608 6.834 1.683 1.00 0.35 10 ILE A C 15
ATOM 5160 O O . ILE A 1 10 ? -2.933 5.835 2.296 1.00 0.40 10 ILE A O 15
ATOM 5176 N N . PHE A 1 11 ? -3.494 7.665 1.201 1.00 0.40 11 PHE A N 15
ATOM 5177 C CA . PHE A 1 11 ? -4.965 7.424 1.387 1.00 0.46 11 PHE A CA 15
ATOM 5178 C C . PHE A 1 11 ? -5.391 6.204 0.556 1.00 0.42 11 PHE A C 15
ATOM 5179 O O . PHE A 1 11 ? -6.202 5.399 0.971 1.00 0.52 11 PHE A O 15
ATOM 5196 N N . SER A 1 12 ? -4.828 6.075 -0.615 1.00 0.35 12 SER A N 15
ATOM 5197 C CA . SER A 1 12 ? -5.150 4.923 -1.513 1.00 0.36 12 SER A CA 15
ATOM 5198 C C . SER A 1 12 ? -4.105 3.819 -1.296 1.00 0.34 12 SER A C 15
ATOM 5199 O O . SER A 1 12 ? -3.019 3.857 -1.844 1.00 0.47 12 SER A O 15
ATOM 5207 N N . GLN A 1 13 ? -4.411 2.857 -0.462 1.00 0.30 13 GLN A N 15
ATOM 5208 C CA . GLN A 1 13 ? -3.418 1.769 -0.163 1.00 0.30 13 GLN A CA 15
ATOM 5209 C C . GLN A 1 13 ? -3.652 0.521 -1.030 1.00 0.26 13 GLN A C 15
ATOM 5210 O O . GLN A 1 13 ? -4.766 0.207 -1.407 1.00 0.38 13 GLN A O 15
ATOM 5224 N N . ASN A 1 14 ? -2.600 -0.207 -1.322 1.00 0.24 14 ASN A N 15
ATOM 5225 C CA . ASN A 1 14 ? -2.742 -1.451 -2.139 1.00 0.24 14 ASN A CA 15
ATOM 5226 C C . ASN A 1 14 ? -2.452 -2.700 -1.280 1.00 0.20 14 ASN A C 15
ATOM 5227 O O . ASN A 1 14 ? -2.548 -3.815 -1.755 1.00 0.33 14 ASN A O 15
ATOM 5238 N N . CYS A 1 15 ? -2.110 -2.528 -0.023 1.00 0.22 15 CYS A N 15
ATOM 5239 C CA . CYS A 1 15 ? -1.826 -3.716 0.849 1.00 0.22 15 CYS A CA 15
ATOM 5240 C C . CYS A 1 15 ? -3.124 -4.204 1.499 1.00 0.23 15 CYS A C 15
ATOM 5241 O O . CYS A 1 15 ? -3.541 -3.690 2.521 1.00 0.33 15 CYS A O 15
ATOM 5248 N N . CYS A 1 16 ? -3.769 -5.190 0.922 1.00 0.30 16 CYS A N 15
ATOM 5249 C CA . CYS A 1 16 ? -5.051 -5.700 1.520 1.00 0.39 16 CYS A CA 15
ATOM 5250 C C . CYS A 1 16 ? -4.848 -6.109 2.985 1.00 0.37 16 CYS A C 15
ATOM 5251 O O . CYS A 1 16 ? -5.776 -6.086 3.768 1.00 0.45 16 CYS A O 15
ATOM 5258 N N . VAL A 1 17 ? -3.650 -6.475 3.364 1.00 0.39 17 VAL A N 15
ATOM 5259 C CA . VAL A 1 17 ? -3.412 -6.871 4.793 1.00 0.51 17 VAL A CA 15
ATOM 5260 C C . VAL A 1 17 ? -2.176 -6.157 5.358 1.00 0.52 17 VAL A C 15
ATOM 5261 O O . VAL A 1 17 ? -1.332 -6.762 5.993 1.00 0.61 17 VAL A O 15
ATOM 5274 N N . GLY A 1 18 ? -2.071 -4.869 5.142 1.00 0.48 18 GLY A N 15
ATOM 5275 C CA . GLY A 1 18 ? -0.892 -4.110 5.677 1.00 0.53 18 GLY A CA 15
ATOM 5276 C C . GLY A 1 18 ? -1.093 -2.604 5.482 1.00 0.53 18 GLY A C 15
ATOM 5277 O O . GLY A 1 18 ? -1.942 -2.172 4.726 1.00 0.77 18 GLY A O 15
ATOM 5281 N N . THR A 1 19 ? -0.308 -1.800 6.156 1.00 0.59 19 THR A N 15
ATOM 5282 C CA . THR A 1 19 ? -0.441 -0.312 6.008 1.00 0.56 19 THR A CA 15
ATOM 5283 C C . THR A 1 19 ? 0.349 0.176 4.788 1.00 0.45 19 THR A C 15
ATOM 5284 O O . THR A 1 19 ? 1.132 -0.555 4.206 1.00 0.44 19 THR A O 15
ATOM 5295 N N . CYS A 1 20 ? 0.138 1.401 4.386 1.00 0.50 20 CYS A N 15
ATOM 5296 C CA . CYS A 1 20 ? 0.864 1.929 3.188 1.00 0.43 20 CYS A CA 15
ATOM 5297 C C . CYS A 1 20 ? 1.251 3.409 3.339 1.00 0.44 20 CYS A C 15
ATOM 5298 O O . CYS A 1 20 ? 1.421 4.084 2.349 1.00 0.41 20 CYS A O 15
ATOM 5305 N N . ALA A 1 21 ? 1.392 3.906 4.559 1.00 0.57 21 ALA A N 15
ATOM 5306 C CA . ALA A 1 21 ? 1.767 5.355 4.794 1.00 0.65 21 ALA A CA 15
ATOM 5307 C C . ALA A 1 21 ? 2.372 6.003 3.538 1.00 0.62 21 ALA A C 15
ATOM 5308 O O . ALA A 1 21 ? 1.785 6.878 2.934 1.00 0.70 21 ALA A O 15
ATOM 5315 N N . PHE A 1 22 ? 3.531 5.556 3.137 1.00 0.56 22 PHE A N 15
ATOM 5316 C CA . PHE A 1 22 ? 4.175 6.111 1.906 1.00 0.58 22 PHE A CA 15
ATOM 5317 C C . PHE A 1 22 ? 4.648 4.978 0.978 1.00 0.52 22 PHE A C 15
ATOM 5318 O O . PHE A 1 22 ? 5.289 5.214 -0.029 1.00 0.66 22 PHE A O 15
ATOM 5335 N N . ILE A 1 23 ? 4.319 3.749 1.307 1.00 0.38 23 ILE A N 15
ATOM 5336 C CA . ILE A 1 23 ? 4.723 2.577 0.462 1.00 0.33 23 ILE A CA 15
ATOM 5337 C C . ILE A 1 23 ? 3.953 1.342 0.934 1.00 0.25 23 ILE A C 15
ATOM 5338 O O . ILE A 1 23 ? 3.573 1.248 2.088 1.00 0.33 23 ILE A O 15
ATOM 5354 N N . CYS A 1 24 ? 3.713 0.396 0.068 1.00 0.24 24 CYS A N 15
ATOM 5355 C CA . CYS A 1 24 ? 2.954 -0.817 0.498 1.00 0.22 24 CYS A CA 15
ATOM 5356 C C . CYS A 1 24 ? 3.887 -1.869 1.104 1.00 0.26 24 CYS A C 15
ATOM 5357 O O . CYS A 1 24 ? 4.769 -2.384 0.446 1.00 0.45 24 CYS A O 15
ATOM 5364 N N . ILE A 1 25 ? 3.682 -2.191 2.356 1.00 0.32 25 ILE A N 15
ATOM 5365 C CA . ILE A 1 25 ? 4.539 -3.217 3.028 1.00 0.41 25 ILE A CA 15
ATOM 5366 C C . ILE A 1 25 ? 3.677 -4.104 3.947 1.00 0.50 25 ILE A C 15
ATOM 5367 O O . ILE A 1 25 ? 2.969 -3.620 4.811 1.00 0.68 25 ILE A O 15
ATOM 5383 N N . GLU A 1 26 ? 3.714 -5.399 3.745 1.00 0.57 26 GLU A N 15
ATOM 5384 C CA . GLU A 1 26 ? 2.886 -6.321 4.581 1.00 0.70 26 GLU A CA 15
ATOM 5385 C C . GLU A 1 26 ? 3.771 -7.353 5.294 1.00 0.83 26 GLU A C 15
ATOM 5386 O O . GLU A 1 26 ? 4.955 -7.127 5.537 1.00 1.24 26 GLU A O 15
#

Nearest PDB structures (foldseek):
  1yz2-assembly1_A  TM=8.559E-01  e=1.939E-03  Conus amadis
  1fu3-assembly1_A  TM=6.035E-01  e=1.982E+00  unclassified
  1yz2-assembly1_A  TM=1.001E+00  e=1.113E-03  Conus amadis
  1fu3-assembly1_A  TM=6.407E-01  e=3.000E+00  unclassified
  1yz2-assembly1_A  TM=7.984E-01  e=1.824E-03  Conus amadis

Organism: Conus amadis (NCBI:txid198732)

Radius of gyration: 6.71 Å; Cα contacts (8 Å, |Δi|>4): 66; chains: 1; bounding box: 13×15×12 Å

Sequence (26 aa):
CKQAGESCDIFSQNCCVGTCAFICIECKQAGESCDIFSQNCCVGTCAFICIECKQAGESCDIFSQNCCVGTCAFICIECKQAGESCDIFSQNCCVGTCAFICIECKQAGESCDIFSQNCCVGTCAFICIECKQAGESCDIFSQNCCVGTCAFICIECKQAGESCDIFSQNCCVGTCAFICIECKQAGESCDIFSQNCCVGTCAFICIECKQAGESCDIFSQNCCVGTCAFICIECKQAGESCDIFSQNCCVGTCAFICIECKQAGESCDIFSQNCCVGTCAFICIECKQAGESCDIFSQNCCVGTCAFICIECKQAGESCDIFSQNCCVGTCAFICIECKQAGESCDIFSQNCCVGTCAFICIECKQAGESCDIFSQNCCVGTCAFICIE

InterPro domains:
  IPR012322 Conotoxin, delta-type, conserved site [PS60005] (1-24)

Solvent-accessible surface area: 1940 Å² total; per-residue (Å²): 114,62,136,58,66,72,90,28,59,84,175,44,85,29,7,78,135,18,114,0,58,155,113,0,106,56

GO terms:
  GO:0005576 extracellular region (C, EXP)

B-factor: mean 1.09, std 0.52, range [0.24, 4.14]

Foldseek 3Di:
DDDFQDDADQVGGDAPPAHQNPGGHD